Protein AF-A0A9Q1ACT7-F1 (afdb_monomer_lite)

Sequence (434 aa):
MNVCLFYMQNRCVNMIAHLFNAPLGDSETAVGVGTVGSSEAIMLAGLAFKRKWQNKRRAEGKPCDKPNIVTGANVQVCWEKFARYFEVELKEVKLRDGYYVMDPKKAVEMVDENTICVAAILGSTLNGEFEDVKLLNDLLVEKNKSTGWDTPIHVDAASGGFIAPFIYPELEWDFRLPLEDLPEELIFHINYLGADQPTFTLNFSKGSSQVIAQYYQLIRLGYEGYKNIMENCRDNMLVLKQGLEKTGKFNIVSKDNGVPLVAFSLKDNSCHNEFEVSDMLRRFGWIVPAYTMPPDAQHVTVLRVVIREDFSRTLAERLVIDIDKVLHELETLPSRISARIVLANEEKLDAVAEKVKEDQNEIKDIITAWKEVRHGKEEDERCLLENKRMVDRAGVILPFRNFIIYDVELLLLINQIIFVSSLFDVHLLDRVYF

Structure (mmCIF, N/CA/C/O backbone):
data_AF-A0A9Q1ACT7-F1
#
_entry.id   AF-A0A9Q1ACT7-F1
#
loop_
_atom_site.group_PDB
_atom_site.id
_atom_site.type_symbol
_atom_site.label_atom_id
_atom_site.label_alt_id
_atom_site.label_comp_id
_atom_site.label_asym_id
_atom_site.label_entity_id
_atom_site.label_seq_id
_atom_site.pdbx_PDB_ins_code
_atom_site.Cartn_x
_atom_site.Cartn_y
_atom_site.Cartn_z
_atom_site.occupancy
_atom_site.B_iso_or_equiv
_atom_site.auth_seq_id
_atom_site.auth_comp_id
_atom_site.auth_asym_id
_atom_site.auth_atom_id
_atom_site.pdbx_PDB_model_num
ATOM 1 N N . MET A 1 1 ? 17.905 29.149 -7.849 1.00 47.91 1 MET A N 1
ATOM 2 C CA . MET A 1 1 ? 16.928 28.538 -6.916 1.00 47.91 1 MET A CA 1
ATOM 3 C C . MET A 1 1 ? 16.422 27.184 -7.420 1.00 47.91 1 MET A C 1
ATOM 5 O O . MET A 1 1 ? 16.546 26.219 -6.681 1.00 47.91 1 MET A O 1
ATOM 9 N N . ASN A 1 2 ? 15.972 27.069 -8.678 1.00 53.56 2 ASN A N 1
ATOM 10 C CA . ASN A 1 2 ? 15.470 25.802 -9.254 1.00 53.56 2 ASN A CA 1
ATOM 11 C C . ASN A 1 2 ? 16.497 24.654 -9.279 1.00 53.56 2 ASN A C 1
ATOM 13 O O . ASN A 1 2 ? 16.144 23.512 -9.012 1.00 53.56 2 ASN A O 1
ATOM 17 N N . VAL A 1 3 ? 17.777 24.964 -9.503 1.00 60.16 3 VAL A N 1
ATOM 18 C CA . VAL A 1 3 ? 18.863 23.968 -9.527 1.00 60.16 3 VAL A CA 1
ATOM 19 C C . VAL A 1 3 ? 19.035 23.252 -8.172 1.00 60.16 3 VAL A C 1
ATOM 21 O O . VAL A 1 3 ? 19.209 22.040 -8.141 1.00 60.16 3 VAL A O 1
ATOM 24 N N . CYS A 1 4 ? 18.903 23.952 -7.036 1.00 68.00 4 CYS A N 1
ATOM 25 C CA . CYS A 1 4 ? 19.041 23.333 -5.707 1.00 68.00 4 CYS A CA 1
ATOM 26 C C . CYS A 1 4 ? 17.896 22.365 -5.366 1.00 68.00 4 CYS A C 1
ATOM 28 O O . CYS A 1 4 ? 18.117 21.387 -4.658 1.00 68.00 4 CYS A O 1
ATOM 30 N N . LEU A 1 5 ? 16.680 22.633 -5.856 1.00 78.38 5 LEU A N 1
ATOM 31 C CA . LEU A 1 5 ? 15.506 21.788 -5.603 1.00 78.38 5 LEU A CA 1
ATOM 32 C C . LEU A 1 5 ? 15.630 20.436 -6.306 1.00 78.38 5 LEU A C 1
ATOM 34 O O . LEU A 1 5 ? 15.362 19.403 -5.697 1.00 78.38 5 LEU A O 1
ATOM 38 N N . PHE A 1 6 ? 16.106 20.448 -7.551 1.00 78.19 6 PHE A N 1
ATOM 39 C CA . PHE A 1 6 ? 16.373 19.235 -8.319 1.00 78.19 6 PHE A CA 1
ATOM 40 C C . PHE A 1 6 ? 17.408 18.338 -7.625 1.00 78.19 6 PHE A C 1
ATOM 42 O O . PHE A 1 6 ? 17.168 17.149 -7.431 1.00 78.19 6 PHE A O 1
ATOM 49 N N . TYR A 1 7 ? 18.512 18.915 -7.137 1.00 85.00 7 TYR A N 1
ATOM 50 C CA . TYR A 1 7 ? 19.512 18.149 -6.389 1.00 85.00 7 TYR A CA 1
ATOM 51 C C . TYR A 1 7 ? 18.963 17.529 -5.098 1.00 85.00 7 TYR A C 1
ATOM 53 O O . TYR A 1 7 ? 19.356 16.417 -4.754 1.00 85.00 7 TYR A O 1
ATOM 61 N N . MET A 1 8 ? 18.058 18.207 -4.381 1.00 89.75 8 MET A N 1
ATOM 62 C CA . MET A 1 8 ? 17.416 17.615 -3.200 1.00 89.75 8 MET A CA 1
ATOM 63 C C . MET A 1 8 ? 16.522 16.435 -3.573 1.00 89.75 8 MET A C 1
ATOM 65 O O . MET A 1 8 ? 16.572 15.417 -2.889 1.00 89.75 8 MET A O 1
ATOM 69 N N . GLN A 1 9 ? 15.766 16.532 -4.672 1.00 90.19 9 GLN A N 1
ATOM 70 C CA . GLN A 1 9 ? 14.989 15.400 -5.173 1.00 90.19 9 GLN A CA 1
ATOM 71 C C . GLN A 1 9 ? 15.898 14.208 -5.485 1.00 90.19 9 GLN A C 1
ATOM 73 O O . GLN A 1 9 ? 15.649 13.124 -4.972 1.00 90.19 9 GLN A O 1
ATOM 78 N N . ASN A 1 10 ? 16.977 14.406 -6.246 1.00 88.88 10 ASN A N 1
ATOM 79 C CA . ASN A 1 10 ? 17.883 13.313 -6.619 1.00 88.88 10 ASN A CA 1
ATOM 80 C C . ASN A 1 10 ? 18.548 12.674 -5.395 1.00 88.88 10 ASN A C 1
ATOM 82 O O . ASN A 1 10 ? 18.706 11.461 -5.336 1.00 88.88 10 ASN A O 1
ATOM 86 N N . ARG A 1 11 ? 18.878 13.468 -4.368 1.00 92.50 11 ARG A N 1
ATOM 87 C CA . ARG A 1 11 ? 19.375 12.921 -3.098 1.00 92.50 11 ARG A CA 1
ATOM 88 C C . ARG A 1 11 ? 18.318 12.101 -2.367 1.00 92.50 11 ARG A C 1
ATOM 90 O O . ARG A 1 11 ? 18.666 11.065 -1.817 1.00 92.50 11 ARG A O 1
ATOM 97 N N . CYS A 1 12 ? 17.054 12.533 -2.354 1.00 94.62 12 CYS A N 1
ATOM 98 C CA . CYS A 1 12 ? 15.963 11.702 -1.836 1.00 94.62 12 CYS A CA 1
ATOM 99 C C . CYS A 1 12 ? 15.860 10.388 -2.611 1.00 94.62 12 CYS A C 1
ATOM 101 O O . CYS A 1 12 ? 15.741 9.342 -1.981 1.00 94.62 12 CYS A O 1
ATOM 103 N N . VAL A 1 13 ? 15.953 10.436 -3.945 1.00 91.56 13 VAL A N 1
ATOM 104 C CA . VAL A 1 13 ? 15.909 9.236 -4.787 1.00 91.56 13 VAL A CA 1
ATOM 105 C C . VAL A 1 13 ? 17.039 8.278 -4.428 1.00 91.56 13 VAL A C 1
ATOM 107 O O . VAL A 1 13 ? 16.759 7.129 -4.108 1.00 91.56 13 VAL A O 1
ATOM 110 N N . ASN A 1 14 ? 18.280 8.760 -4.356 1.00 90.44 14 ASN A N 1
ATOM 111 C CA . ASN A 1 14 ? 19.423 7.934 -3.963 1.00 90.44 14 ASN A CA 1
ATOM 112 C C . ASN A 1 14 ? 19.277 7.368 -2.541 1.00 90.44 14 ASN A C 1
ATOM 114 O O . ASN A 1 14 ? 19.531 6.190 -2.319 1.00 90.44 14 ASN A O 1
ATOM 118 N N . MET A 1 15 ? 18.847 8.176 -1.564 1.00 95.69 15 MET A N 1
ATOM 119 C CA . MET A 1 15 ? 18.670 7.698 -0.187 1.00 95.69 15 MET A CA 1
ATOM 120 C C . MET A 1 15 ? 17.619 6.586 -0.093 1.00 95.69 15 MET A C 1
ATOM 122 O O . MET A 1 15 ? 17.838 5.613 0.620 1.00 95.69 15 MET A O 1
ATOM 126 N N . ILE A 1 16 ? 16.500 6.711 -0.812 1.00 95.62 16 ILE A N 1
ATOM 127 C CA . ILE A 1 16 ? 15.458 5.676 -0.832 1.00 95.62 16 ILE A CA 1
ATOM 128 C C . ILE A 1 16 ? 15.912 4.451 -1.632 1.00 95.62 16 ILE A C 1
ATOM 130 O O . ILE A 1 16 ? 15.634 3.330 -1.225 1.00 95.62 16 ILE A O 1
ATOM 134 N N . ALA A 1 17 ? 16.674 4.643 -2.707 1.00 91.00 17 ALA A N 1
ATOM 135 C CA . ALA A 1 17 ? 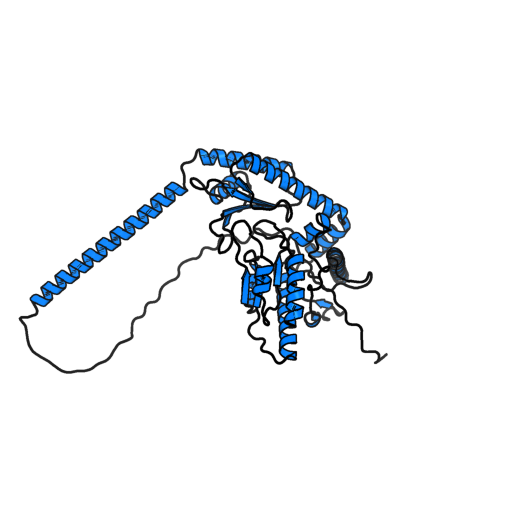17.266 3.552 -3.472 1.00 91.00 17 ALA A CA 1
ATOM 136 C C . ALA A 1 17 ? 18.165 2.666 -2.612 1.00 91.00 17 ALA A C 1
ATOM 138 O O . ALA A 1 17 ? 17.976 1.453 -2.566 1.00 91.00 17 ALA A O 1
ATOM 139 N N . HIS A 1 18 ? 19.087 3.279 -1.867 1.00 93.50 18 HIS A N 1
ATOM 140 C CA . HIS A 1 18 ? 19.922 2.550 -0.918 1.00 93.50 18 HIS A CA 1
ATOM 141 C C . HIS A 1 18 ? 19.101 1.937 0.220 1.00 93.50 18 HIS A C 1
ATOM 143 O O . HIS A 1 18 ? 19.392 0.819 0.632 1.00 93.50 18 HIS A O 1
ATOM 149 N N . LEU A 1 19 ? 18.057 2.622 0.707 1.00 96.06 19 LEU A N 1
ATOM 150 C CA . LEU A 1 19 ? 17.160 2.073 1.730 1.00 96.06 19 LEU A CA 1
ATOM 151 C C . LEU A 1 19 ? 16.453 0.792 1.257 1.00 96.06 19 LEU A C 1
ATOM 153 O O . LEU A 1 19 ? 16.185 -0.083 2.075 1.00 96.06 19 LEU A O 1
ATOM 157 N N . PHE A 1 20 ? 16.162 0.688 -0.041 1.00 95.69 20 PHE A N 1
ATOM 158 C CA . PHE A 1 20 ? 15.534 -0.480 -0.670 1.00 95.69 20 PHE A CA 1
ATOM 159 C C . PHE A 1 20 ? 16.558 -1.437 -1.285 1.00 95.69 20 PHE A C 1
ATOM 161 O O . PHE A 1 20 ? 16.192 -2.310 -2.060 1.00 95.69 20 PHE A O 1
ATOM 168 N N . ASN A 1 21 ? 17.840 -1.301 -0.933 1.00 94.19 21 ASN A N 1
ATOM 169 C CA . ASN A 1 21 ? 18.908 -2.191 -1.383 1.00 94.19 21 ASN A CA 1
ATOM 170 C C . ASN A 1 21 ? 19.067 -2.262 -2.910 1.00 94.19 21 ASN A C 1
ATOM 172 O O . ASN A 1 21 ? 19.473 -3.297 -3.438 1.00 94.19 21 ASN A O 1
ATOM 176 N N . ALA A 1 22 ? 18.768 -1.171 -3.626 1.00 88.50 22 ALA A N 1
ATOM 177 C CA . ALA A 1 22 ? 19.033 -1.098 -5.057 1.00 88.50 22 ALA A CA 1
ATOM 178 C C . ALA A 1 22 ? 20.524 -1.402 -5.319 1.00 88.50 22 ALA A C 1
ATOM 180 O O . ALA A 1 22 ? 21.370 -0.790 -4.656 1.00 88.50 22 ALA A O 1
ATOM 181 N N . PRO A 1 23 ? 20.874 -2.324 -6.240 1.00 85.81 23 PRO A N 1
ATOM 182 C CA . PRO A 1 23 ? 22.255 -2.643 -6.592 1.00 85.81 23 PRO A CA 1
ATOM 183 C C . PRO A 1 23 ? 22.913 -1.473 -7.334 1.00 85.81 23 PRO A C 1
ATOM 185 O O . PRO A 1 23 ? 23.029 -1.461 -8.556 1.00 85.81 23 PRO A O 1
ATOM 188 N N . LEU A 1 24 ? 23.325 -0.480 -6.552 1.00 82.94 24 LEU A N 1
ATOM 189 C CA . LEU A 1 24 ? 23.993 0.744 -6.969 1.00 82.94 24 LEU A CA 1
ATOM 190 C C . LEU A 1 24 ? 25.340 0.845 -6.253 1.00 82.94 24 LEU A C 1
ATOM 192 O O . LEU A 1 24 ? 25.434 0.597 -5.048 1.00 82.94 24 LEU A O 1
ATOM 196 N N . GLY A 1 25 ? 26.376 1.247 -6.984 1.00 78.44 25 GLY A N 1
ATOM 197 C CA . GLY A 1 25 ? 27.655 1.636 -6.392 1.00 78.44 25 GLY A CA 1
ATOM 198 C C . GLY A 1 25 ? 27.563 2.948 -5.598 1.00 78.44 25 GLY A C 1
ATOM 199 O O . GLY A 1 25 ? 26.671 3.763 -5.821 1.00 78.44 25 GLY A O 1
ATOM 200 N N . ASP A 1 26 ? 28.535 3.206 -4.716 1.00 76.00 26 ASP A N 1
ATOM 201 C CA . ASP A 1 26 ? 28.544 4.376 -3.810 1.00 76.00 26 ASP A CA 1
ATOM 202 C C . ASP A 1 26 ? 28.450 5.745 -4.518 1.00 76.00 26 ASP A C 1
ATOM 204 O O . ASP A 1 26 ? 28.032 6.738 -3.918 1.00 76.00 26 ASP A O 1
ATOM 208 N N . SER A 1 27 ? 28.870 5.828 -5.783 1.00 75.69 27 SER A N 1
ATOM 209 C CA . SER A 1 27 ? 28.822 7.054 -6.594 1.00 75.69 27 SER A CA 1
ATOM 210 C C . SER A 1 27 ? 27.799 7.010 -7.730 1.00 75.69 27 SER A C 1
ATOM 212 O O . SER A 1 27 ? 27.741 7.949 -8.526 1.00 75.69 27 SER A O 1
ATOM 214 N N . GLU A 1 28 ? 27.022 5.934 -7.844 1.00 75.81 28 GLU A N 1
ATOM 215 C CA . GLU A 1 28 ? 26.016 5.793 -8.894 1.00 75.81 28 GLU A CA 1
ATOM 216 C C . GLU A 1 28 ? 24.742 6.566 -8.542 1.00 75.81 28 GLU A C 1
ATOM 218 O O . GLU A 1 28 ? 24.343 6.696 -7.385 1.00 75.81 28 GLU A O 1
ATOM 223 N N . THR A 1 29 ? 24.113 7.147 -9.564 1.00 79.94 29 THR A N 1
ATOM 224 C CA . THR A 1 29 ? 22.841 7.852 -9.389 1.00 79.94 29 THR A CA 1
ATOM 225 C C . THR A 1 29 ? 21.707 6.864 -9.593 1.00 79.94 29 THR A C 1
ATOM 227 O O . THR A 1 29 ? 21.627 6.225 -10.637 1.00 79.94 29 THR A O 1
ATOM 230 N N . ALA A 1 30 ? 20.826 6.764 -8.604 1.00 83.88 30 ALA A N 1
ATOM 231 C CA . ALA A 1 30 ? 19.643 5.933 -8.691 1.00 83.88 30 ALA A CA 1
ATOM 232 C C . ALA A 1 30 ? 18.677 6.467 -9.754 1.00 83.88 30 ALA A C 1
ATOM 234 O O . ALA A 1 30 ? 18.464 7.679 -9.871 1.00 83.88 30 ALA A O 1
ATOM 235 N N . VAL A 1 31 ? 18.036 5.558 -10.485 1.00 82.12 31 VAL A N 1
ATOM 236 C CA . VAL A 1 31 ? 16.981 5.924 -11.428 1.00 82.12 31 VAL A CA 1
ATOM 237 C C . VAL A 1 31 ? 15.664 5.986 -10.679 1.00 82.12 31 VAL A C 1
ATOM 239 O O . VAL A 1 31 ? 15.183 4.969 -10.195 1.00 82.12 31 VAL A O 1
ATOM 242 N N . GLY A 1 32 ? 15.067 7.171 -10.596 1.00 82.56 32 GLY A N 1
ATOM 243 C CA . GLY A 1 32 ? 13.793 7.347 -9.917 1.00 82.56 32 GLY A CA 1
ATOM 244 C C . GLY A 1 32 ? 13.277 8.775 -9.922 1.00 82.56 32 GLY A C 1
ATOM 245 O O . GLY A 1 32 ? 13.979 9.716 -10.290 1.00 82.56 32 GLY A O 1
ATOM 246 N N . VAL A 1 33 ? 12.021 8.953 -9.512 1.00 86.81 33 VAL A N 1
ATOM 247 C CA . VAL A 1 33 ? 11.341 10.252 -9.592 1.00 86.81 33 VAL A CA 1
ATOM 248 C C . VAL A 1 33 ? 10.410 10.501 -8.408 1.00 86.81 33 VAL A C 1
ATOM 250 O O . VAL A 1 33 ? 9.715 9.606 -7.930 1.00 86.81 33 VAL A O 1
ATOM 253 N N . GLY A 1 34 ? 10.375 11.753 -7.942 1.00 89.94 34 GLY A N 1
ATOM 254 C CA . GLY A 1 34 ? 9.398 12.209 -6.958 1.00 89.94 34 GLY A CA 1
ATOM 255 C C . GLY A 1 34 ? 8.035 12.463 -7.607 1.00 89.94 34 GLY A C 1
ATOM 256 O O . GLY A 1 34 ? 7.894 13.335 -8.470 1.00 89.94 34 GLY A O 1
ATOM 257 N N . THR A 1 35 ? 7.005 11.749 -7.167 1.00 91.44 35 THR A N 1
ATOM 258 C CA . THR A 1 35 ? 5.622 11.865 -7.668 1.00 91.44 35 THR A CA 1
ATOM 259 C C . THR A 1 35 ? 4.740 12.637 -6.689 1.00 91.44 35 THR A C 1
ATOM 261 O O . THR A 1 35 ? 5.197 13.000 -5.616 1.00 91.44 35 THR A O 1
ATOM 264 N N . VAL A 1 36 ? 3.500 12.985 -7.045 1.00 93.94 36 VAL A N 1
ATOM 265 C CA . VAL A 1 36 ? 2.558 13.595 -6.079 1.00 93.94 36 VAL A CA 1
ATOM 266 C C . VAL A 1 36 ? 2.194 12.606 -4.964 1.00 93.94 36 VAL A C 1
ATOM 268 O O . VAL A 1 36 ? 2.059 13.008 -3.808 1.00 93.94 36 VAL A O 1
ATOM 271 N N . GLY A 1 37 ? 2.099 11.323 -5.303 1.00 91.94 37 GLY A N 1
ATOM 272 C CA . GLY A 1 37 ? 1.841 10.206 -4.401 1.00 91.94 37 GLY A CA 1
ATOM 273 C C . GLY A 1 37 ? 1.841 8.887 -5.174 1.00 91.94 37 GLY A C 1
ATOM 274 O O . GLY A 1 37 ? 1.968 8.883 -6.403 1.00 91.94 37 GLY A O 1
ATOM 275 N N . SER A 1 38 ? 1.644 7.771 -4.468 1.00 92.75 38 SER A N 1
ATOM 276 C CA . SER A 1 38 ? 1.785 6.420 -5.034 1.00 92.75 38 SER A CA 1
ATOM 277 C C . SER A 1 38 ? 0.916 6.158 -6.261 1.00 92.75 38 SER A C 1
ATOM 279 O O . SER A 1 38 ? 1.325 5.406 -7.129 1.00 92.75 38 SER A O 1
ATOM 281 N N . SER A 1 39 ? -0.249 6.802 -6.401 1.00 94.19 39 SER A N 1
ATOM 282 C CA . SER A 1 39 ? -1.083 6.632 -7.600 1.00 94.19 39 SER A CA 1
ATOM 283 C C . SER A 1 39 ? -0.377 7.064 -8.889 1.00 94.19 39 SER A C 1
ATOM 285 O O . SER A 1 39 ? -0.486 6.367 -9.890 1.00 94.19 39 SER A O 1
ATOM 287 N N . GLU A 1 40 ? 0.356 8.184 -8.877 1.00 94.44 40 GLU A N 1
ATOM 288 C CA . GLU A 1 40 ? 1.155 8.596 -10.041 1.00 94.44 40 GLU A CA 1
ATOM 289 C C . GLU A 1 40 ? 2.352 7.654 -10.223 1.00 94.44 40 GLU A C 1
ATOM 291 O O . GLU A 1 40 ? 2.606 7.227 -11.344 1.00 94.44 40 GLU A O 1
ATOM 296 N N . ALA A 1 41 ? 3.034 7.266 -9.138 1.00 90.44 41 ALA A N 1
ATOM 297 C CA . ALA A 1 41 ? 4.158 6.325 -9.202 1.00 90.44 41 ALA A CA 1
ATOM 298 C C . ALA A 1 41 ? 3.762 4.970 -9.811 1.00 90.44 41 ALA A C 1
ATOM 300 O O . ALA A 1 41 ? 4.465 4.457 -10.674 1.00 90.44 41 ALA A O 1
ATOM 301 N N . ILE A 1 42 ? 2.604 4.432 -9.426 1.00 93.69 42 ILE A N 1
ATOM 302 C CA . ILE A 1 42 ? 2.056 3.169 -9.934 1.00 93.69 42 ILE A CA 1
ATOM 303 C C . ILE A 1 42 ? 1.691 3.282 -11.410 1.00 93.69 42 ILE A C 1
ATOM 305 O O . ILE A 1 42 ? 2.009 2.389 -12.187 1.00 93.69 42 ILE A O 1
ATOM 309 N N . MET A 1 43 ? 1.068 4.386 -11.832 1.00 95.19 43 MET A N 1
ATOM 310 C CA . MET A 1 43 ? 0.761 4.586 -13.252 1.00 95.19 43 MET A CA 1
ATOM 311 C C . MET A 1 43 ? 2.034 4.669 -14.100 1.00 95.19 43 MET A C 1
ATOM 313 O O . MET A 1 43 ? 2.079 4.098 -15.186 1.00 95.19 43 MET A O 1
ATOM 317 N N . LEU A 1 44 ? 3.067 5.347 -13.598 1.00 90.38 44 LEU A N 1
ATOM 318 C CA . LEU A 1 44 ? 4.376 5.431 -14.242 1.00 90.38 44 LEU A CA 1
ATOM 319 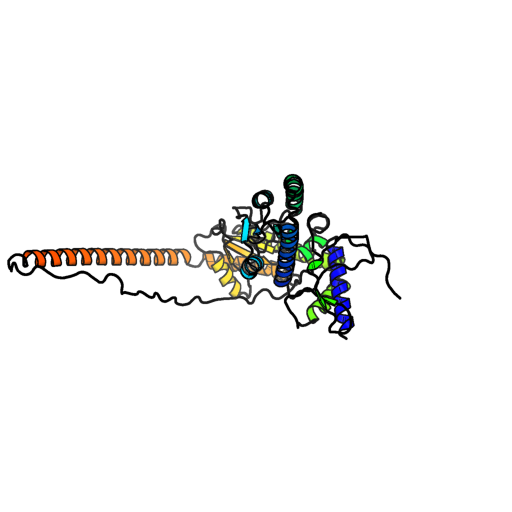C C . LEU A 1 44 ? 5.053 4.054 -14.319 1.00 90.38 44 LEU A C 1
ATOM 321 O O . LEU A 1 44 ? 5.478 3.648 -15.398 1.00 90.38 44 LEU A O 1
ATOM 325 N N . ALA A 1 45 ? 5.077 3.298 -13.219 1.00 90.00 45 ALA A N 1
ATOM 326 C CA . ALA A 1 45 ? 5.614 1.939 -13.192 1.00 90.00 45 ALA A CA 1
ATOM 327 C C . ALA A 1 45 ? 4.845 0.997 -14.137 1.00 90.00 45 ALA A C 1
ATOM 329 O O . ALA A 1 45 ? 5.441 0.291 -14.945 1.00 90.00 45 ALA A O 1
ATOM 330 N N . GLY A 1 46 ? 3.513 1.029 -14.120 1.00 93.00 46 GLY A N 1
ATOM 331 C CA . GLY A 1 46 ? 2.681 0.229 -15.017 1.00 93.00 46 GLY A CA 1
ATOM 332 C C . GLY A 1 46 ? 2.882 0.588 -16.494 1.00 93.00 46 GLY A C 1
ATOM 333 O O . GLY A 1 46 ? 2.968 -0.301 -17.343 1.00 93.00 46 GLY A O 1
ATOM 334 N N . LEU A 1 47 ? 3.013 1.881 -16.822 1.00 93.31 47 LEU A N 1
ATOM 335 C CA . LEU A 1 47 ? 3.375 2.335 -18.170 1.00 93.31 47 LEU A CA 1
ATOM 336 C C . LEU A 1 47 ? 4.747 1.810 -18.585 1.00 93.31 47 LEU A C 1
ATOM 338 O O . LEU A 1 47 ? 4.925 1.418 -19.743 1.00 93.31 47 LEU A O 1
ATOM 342 N N . ALA A 1 48 ? 5.681 1.773 -17.638 1.00 88.38 48 ALA A N 1
ATOM 343 C CA . ALA A 1 48 ? 7.008 1.256 -17.861 1.00 88.38 48 ALA A CA 1
ATOM 344 C C . ALA A 1 48 ? 7.003 -0.237 -18.206 1.00 88.38 48 ALA A C 1
ATOM 346 O O . ALA A 1 48 ? 7.466 -0.626 -19.282 1.00 88.38 48 ALA A O 1
ATOM 347 N N . PHE A 1 49 ? 6.352 -1.056 -17.380 1.00 92.25 49 PHE A N 1
ATOM 348 C CA . PHE A 1 49 ? 6.165 -2.480 -17.660 1.00 92.25 49 PHE A CA 1
ATOM 349 C C . PHE A 1 49 ? 5.434 -2.724 -18.978 1.00 92.25 49 PHE A C 1
ATOM 351 O O . PHE A 1 49 ? 5.886 -3.524 -19.799 1.00 92.25 49 PHE A O 1
ATOM 358 N N . LYS A 1 50 ? 4.345 -1.988 -19.240 1.00 95.06 50 LYS A N 1
ATOM 359 C CA . LYS A 1 50 ? 3.591 -2.109 -20.494 1.00 95.06 50 LYS A CA 1
ATOM 360 C C . LYS A 1 50 ? 4.484 -1.831 -21.702 1.00 95.06 50 LYS A C 1
ATOM 362 O O . LYS A 1 50 ? 4.420 -2.568 -22.685 1.00 95.06 50 LYS A O 1
ATOM 367 N N . ARG A 1 51 ? 5.312 -0.783 -21.660 1.00 92.56 51 ARG A N 1
ATOM 368 C CA . ARG A 1 51 ? 6.186 -0.414 -22.782 1.00 92.56 51 ARG A CA 1
ATOM 369 C C . ARG A 1 51 ? 7.309 -1.427 -22.994 1.00 92.56 51 ARG A C 1
ATOM 371 O O . ARG A 1 51 ? 7.481 -1.846 -24.138 1.00 92.56 51 ARG A O 1
ATOM 378 N N . LYS A 1 52 ? 7.996 -1.870 -21.936 1.00 89.12 52 LYS A N 1
ATOM 379 C CA . LYS A 1 52 ? 9.034 -2.914 -22.032 1.00 89.12 52 LYS A CA 1
ATOM 380 C C . LYS A 1 52 ? 8.467 -4.214 -22.583 1.00 89.12 52 LYS A C 1
ATOM 382 O O . LYS A 1 52 ? 9.015 -4.772 -23.533 1.00 89.12 52 LYS A O 1
ATOM 387 N N . TRP A 1 53 ? 7.312 -4.644 -22.072 1.00 94.50 53 TRP A N 1
ATOM 388 C CA . TRP A 1 53 ? 6.603 -5.807 -22.600 1.00 94.50 53 TRP A CA 1
ATOM 389 C C . TRP A 1 53 ? 6.267 -5.632 -24.089 1.00 94.50 53 TRP A C 1
ATOM 391 O O . TRP A 1 53 ? 6.580 -6.504 -24.896 1.00 94.50 53 TRP A O 1
ATOM 401 N N . GLN A 1 54 ? 5.712 -4.485 -24.500 1.00 94.94 54 GLN A N 1
ATOM 402 C CA . GLN A 1 54 ? 5.421 -4.216 -25.914 1.00 94.94 54 GLN A CA 1
ATOM 403 C C . GLN A 1 54 ? 6.678 -4.258 -26.794 1.00 94.94 54 GLN A C 1
ATOM 405 O O . GLN A 1 54 ? 6.626 -4.801 -27.897 1.00 94.94 54 GLN A O 1
ATOM 410 N N . ASN A 1 55 ? 7.790 -3.681 -26.335 1.00 92.44 55 ASN A N 1
ATOM 411 C CA . ASN A 1 55 ? 9.057 -3.665 -27.065 1.00 92.44 55 ASN A CA 1
ATOM 412 C C . ASN A 1 55 ? 9.599 -5.088 -27.251 1.00 92.44 55 ASN A C 1
ATOM 414 O O . ASN A 1 55 ? 9.883 -5.481 -28.384 1.00 92.44 55 ASN A O 1
ATOM 418 N N . LYS A 1 56 ? 9.622 -5.891 -26.178 1.00 92.38 56 LYS A N 1
ATOM 419 C CA . LYS A 1 56 ? 9.998 -7.311 -26.223 1.00 92.38 56 LYS A CA 1
ATOM 420 C C . LYS A 1 56 ? 9.121 -8.097 -27.200 1.00 92.38 56 LYS A C 1
ATOM 422 O O . LYS A 1 56 ? 9.627 -8.760 -28.101 1.00 92.38 56 LYS A O 1
ATOM 427 N N . ARG A 1 57 ? 7.794 -7.965 -27.095 1.00 95.94 57 ARG A N 1
ATOM 428 C CA . ARG A 1 57 ? 6.839 -8.664 -27.973 1.00 95.94 57 ARG A CA 1
ATOM 429 C C . ARG A 1 57 ? 7.024 -8.293 -29.443 1.00 95.94 57 ARG A C 1
ATOM 431 O O . ARG A 1 57 ? 7.019 -9.182 -30.289 1.00 95.94 57 ARG A O 1
ATOM 438 N N . ARG A 1 58 ? 7.234 -7.007 -29.752 1.00 96.06 58 ARG A N 1
ATOM 439 C CA . ARG A 1 58 ? 7.502 -6.538 -31.124 1.00 96.06 58 ARG A CA 1
ATOM 440 C C . ARG A 1 58 ? 8.820 -7.079 -31.669 1.00 96.06 58 ARG A C 1
ATOM 442 O O . ARG A 1 58 ? 8.843 -7.508 -32.818 1.00 96.06 58 ARG A O 1
ATOM 449 N N . ALA A 1 59 ? 9.882 -7.093 -30.861 1.00 95.38 59 ALA A N 1
ATOM 450 C CA . ALA A 1 59 ? 11.172 -7.664 -31.251 1.00 95.38 59 ALA A CA 1
ATOM 451 C C . ALA A 1 59 ? 11.066 -9.168 -31.569 1.00 95.38 59 ALA A C 1
ATOM 453 O O . ALA A 1 59 ? 11.719 -9.660 -32.483 1.00 95.38 59 ALA A O 1
ATOM 454 N N . GLU A 1 60 ? 10.181 -9.881 -30.870 1.00 96.00 60 GLU A N 1
ATOM 455 C CA . GLU A 1 60 ? 9.870 -11.295 -31.110 1.00 96.00 60 GLU A CA 1
ATOM 456 C C . GLU A 1 60 ? 8.835 -11.528 -32.233 1.00 96.00 60 GLU A C 1
ATOM 458 O O . GLU A 1 60 ? 8.473 -12.673 -32.505 1.00 96.00 60 GLU A O 1
ATOM 463 N N . GLY A 1 61 ? 8.312 -10.471 -32.869 1.00 97.69 61 GLY A N 1
ATOM 464 C CA . GLY A 1 61 ? 7.267 -10.573 -33.895 1.00 97.69 61 GLY A CA 1
ATOM 465 C C . GLY A 1 61 ? 5.903 -11.048 -33.372 1.00 97.69 61 GLY A C 1
ATOM 466 O O . GLY A 1 61 ? 5.086 -11.547 -34.147 1.00 97.69 61 GLY A O 1
ATOM 467 N N . LYS A 1 62 ? 5.645 -10.921 -32.065 1.00 97.31 62 LYS A N 1
ATOM 468 C CA . LYS A 1 62 ? 4.415 -11.375 -31.401 1.00 97.31 62 LYS A CA 1
ATOM 469 C C . LYS A 1 62 ? 3.388 -10.242 -31.232 1.00 97.31 62 LYS A C 1
ATOM 471 O O . LYS A 1 62 ? 3.769 -9.072 -31.143 1.00 97.31 62 LYS A O 1
ATOM 476 N N . PRO A 1 63 ? 2.084 -10.565 -31.110 1.00 97.75 63 PRO A N 1
ATOM 477 C CA . PRO A 1 63 ? 1.048 -9.576 -30.811 1.00 97.75 63 PRO A CA 1
ATOM 478 C C . PRO A 1 63 ? 1.276 -8.876 -29.466 1.00 97.75 63 PRO A C 1
ATOM 480 O O . PRO A 1 63 ? 1.772 -9.491 -28.513 1.00 97.75 63 PRO A O 1
ATOM 483 N N . CYS A 1 64 ? 0.889 -7.599 -29.397 1.00 96.94 64 CYS A N 1
ATOM 484 C CA . CYS A 1 64 ? 1.041 -6.738 -28.220 1.00 96.94 64 CYS A CA 1
ATOM 485 C C . CYS A 1 64 ? -0.248 -5.962 -27.856 1.00 96.94 64 CYS A C 1
ATOM 487 O O . CYS A 1 64 ? -0.181 -4.874 -27.282 1.00 96.94 64 CYS A O 1
ATOM 489 N N . ASP A 1 65 ? -1.413 -6.484 -28.247 1.00 97.38 65 ASP A N 1
ATOM 490 C CA . ASP A 1 65 ? -2.733 -5.843 -28.151 1.00 97.38 65 ASP A CA 1
ATOM 491 C C . ASP A 1 65 ? -3.508 -6.168 -26.862 1.00 97.38 65 ASP A C 1
ATOM 493 O O . ASP A 1 65 ? -4.442 -5.446 -26.530 1.00 97.38 65 ASP A O 1
ATOM 497 N N . LYS A 1 66 ? -3.120 -7.214 -26.118 1.00 98.38 66 LYS A N 1
ATOM 498 C CA . LYS A 1 66 ? -3.856 -7.699 -24.930 1.00 98.38 66 LYS A CA 1
ATOM 499 C C . LYS A 1 66 ? -2.991 -7.812 -23.668 1.00 98.38 66 LYS A C 1
ATOM 501 O O . LYS A 1 66 ? -2.852 -8.910 -23.137 1.00 98.38 66 LYS A O 1
ATOM 506 N N . PRO A 1 67 ? -2.363 -6.723 -23.198 1.00 98.62 67 PRO A N 1
ATOM 507 C CA . PRO A 1 67 ? -1.587 -6.760 -21.963 1.00 98.62 67 PRO A CA 1
ATOM 508 C C . PRO A 1 67 ? -2.488 -7.030 -20.751 1.00 98.62 67 PRO A C 1
ATOM 510 O O . PRO A 1 67 ? -3.590 -6.485 -20.664 1.00 98.62 67 PRO A O 1
ATOM 513 N N . ASN A 1 68 ? -1.986 -7.798 -19.785 1.00 98.88 68 ASN A N 1
ATOM 514 C CA . ASN A 1 68 ? -2.614 -7.959 -18.472 1.00 98.88 68 ASN A CA 1
ATOM 515 C C . ASN A 1 68 ? -1.622 -7.715 -17.329 1.00 98.88 68 ASN A C 1
ATOM 517 O O . ASN A 1 68 ? -0.411 -7.766 -17.529 1.00 98.88 68 ASN A O 1
ATOM 521 N N . ILE A 1 69 ? -2.141 -7.458 -16.133 1.00 98.56 69 ILE A N 1
ATOM 522 C CA . ILE A 1 69 ? -1.383 -7.392 -14.882 1.00 98.56 69 ILE A CA 1
ATOM 523 C C . ILE A 1 69 ? -2.032 -8.321 -13.854 1.00 98.56 69 ILE A C 1
ATOM 525 O O . ILE A 1 69 ? -3.257 -8.439 -13.825 1.00 98.56 69 ILE A O 1
ATOM 529 N N . VAL A 1 70 ? -1.220 -8.986 -13.031 1.00 98.75 70 VAL A N 1
ATOM 530 C CA . VAL A 1 70 ? -1.705 -9.877 -11.965 1.00 98.75 70 VAL A CA 1
ATOM 531 C C . VAL A 1 70 ? -1.506 -9.212 -10.605 1.00 98.75 70 VAL A C 1
ATOM 533 O O . VAL A 1 70 ? -0.398 -8.774 -10.299 1.00 98.75 70 VAL A O 1
ATOM 536 N N . THR A 1 71 ? -2.560 -9.150 -9.791 1.00 98.19 71 THR A N 1
ATOM 537 C CA . THR A 1 71 ? -2.543 -8.583 -8.428 1.00 98.19 71 THR A CA 1
ATOM 538 C C . THR A 1 71 ? -3.421 -9.412 -7.488 1.00 98.19 71 THR A C 1
ATOM 540 O O . THR A 1 71 ? -4.172 -10.280 -7.933 1.00 98.19 71 THR A O 1
ATOM 543 N N . GLY A 1 72 ? -3.393 -9.139 -6.183 1.00 96.94 72 GLY A N 1
ATOM 544 C CA . GLY A 1 72 ? -4.452 -9.588 -5.274 1.00 96.94 72 GLY A CA 1
ATOM 545 C C . GLY A 1 72 ? -5.736 -8.768 -5.439 1.00 96.94 72 GLY A C 1
ATOM 546 O O . GLY A 1 72 ? -5.685 -7.620 -5.874 1.00 96.94 72 GLY A O 1
ATOM 547 N N . ALA A 1 73 ? -6.893 -9.315 -5.059 1.00 95.56 73 ALA A N 1
ATOM 548 C CA . ALA A 1 73 ? -8.157 -8.563 -5.006 1.00 95.56 73 ALA A CA 1
ATOM 549 C C . ALA A 1 73 ? -8.184 -7.507 -3.874 1.00 95.56 73 ALA A C 1
ATOM 551 O O . ALA A 1 73 ? -9.098 -6.693 -3.784 1.00 95.56 73 ALA A O 1
ATOM 552 N N . ASN A 1 74 ? -7.166 -7.496 -3.006 1.00 94.81 74 ASN A N 1
ATOM 553 C CA . ASN A 1 74 ? -6.888 -6.460 -2.006 1.00 94.81 74 ASN A CA 1
ATOM 554 C C . ASN A 1 74 ? -6.170 -5.222 -2.575 1.00 94.81 74 ASN A C 1
ATOM 556 O O . ASN A 1 74 ? -5.679 -4.386 -1.807 1.00 94.81 74 ASN A O 1
ATOM 560 N N . VAL A 1 75 ? -6.085 -5.116 -3.901 1.00 94.31 75 VAL A N 1
ATOM 561 C CA . VAL A 1 75 ? -5.410 -4.024 -4.590 1.00 94.31 75 VAL A CA 1
ATOM 562 C C . VAL A 1 75 ? -6.051 -2.665 -4.307 1.00 94.31 75 VAL A C 1
ATOM 564 O O . VAL A 1 75 ? -7.256 -2.531 -4.099 1.00 94.31 75 VAL A O 1
ATOM 567 N N . GLN A 1 76 ? -5.226 -1.619 -4.274 1.00 93.31 76 GLN A N 1
ATOM 568 C CA . GLN A 1 76 ? -5.711 -0.248 -4.160 1.00 93.31 76 GLN A CA 1
ATOM 569 C C . GLN A 1 76 ? -6.286 0.223 -5.508 1.00 93.31 76 GLN A C 1
ATOM 571 O O . GLN A 1 76 ? -5.759 -0.098 -6.572 1.00 93.31 76 GLN A O 1
ATOM 576 N N . VAL A 1 77 ? -7.341 1.043 -5.463 1.00 94.38 77 VAL A N 1
ATOM 577 C CA . VAL A 1 77 ? -8.082 1.549 -6.640 1.00 94.38 77 VAL A CA 1
ATOM 578 C C . VAL A 1 77 ? -7.216 2.208 -7.734 1.00 94.38 77 VAL A C 1
ATOM 580 O O . VAL A 1 77 ? -7.650 2.374 -8.872 1.00 94.38 77 VAL A O 1
ATOM 583 N N . CYS A 1 78 ? -5.990 2.635 -7.437 1.00 93.19 78 CYS A N 1
ATOM 584 C CA . CYS A 1 78 ? -5.044 3.180 -8.406 1.00 93.19 78 CYS A CA 1
ATOM 585 C C . CYS A 1 78 ? -4.671 2.161 -9.487 1.00 93.19 78 CYS A C 1
ATOM 587 O O . CYS A 1 78 ? -4.506 2.568 -10.636 1.00 93.19 78 CYS A O 1
ATOM 589 N N . TRP A 1 79 ? -4.612 0.870 -9.158 1.00 96.94 79 TRP A N 1
ATOM 590 C CA . TRP A 1 79 ? -4.348 -0.194 -10.121 1.00 96.94 79 TRP A CA 1
ATOM 591 C C . TRP A 1 79 ? -5.546 -0.434 -11.036 1.00 96.94 79 TRP A C 1
ATOM 593 O O . TRP A 1 79 ? -5.362 -0.560 -12.243 1.00 96.94 79 TRP A O 1
ATOM 603 N N . GLU A 1 80 ? -6.776 -0.368 -10.515 1.00 96.44 80 GLU A N 1
ATOM 604 C CA . GLU A 1 80 ? -7.986 -0.374 -11.350 1.00 96.44 80 GLU A CA 1
ATOM 605 C C . GLU A 1 80 ? -8.021 0.827 -12.304 1.00 96.44 80 GLU A C 1
ATOM 607 O O . GLU A 1 80 ? -8.366 0.697 -13.481 1.00 96.44 80 GLU A O 1
ATOM 612 N N . LYS A 1 81 ? -7.646 2.017 -11.811 1.00 97.44 81 LYS A N 1
ATOM 613 C CA . LYS A 1 81 ? -7.528 3.224 -12.641 1.00 97.44 81 LYS A CA 1
ATOM 614 C C . LYS A 1 81 ? -6.458 3.045 -13.713 1.00 97.44 81 LYS A C 1
ATOM 616 O O . LYS A 1 81 ? -6.717 3.386 -14.861 1.00 97.44 81 LYS A O 1
ATOM 621 N N . PHE A 1 82 ? -5.292 2.497 -13.367 1.00 97.88 82 PHE A N 1
ATOM 622 C CA . PHE A 1 82 ? -4.241 2.184 -14.333 1.00 97.88 82 PHE A CA 1
ATOM 623 C C . PHE A 1 82 ? -4.757 1.221 -15.411 1.00 97.88 82 PHE A C 1
ATOM 625 O O . PHE A 1 82 ? -4.704 1.550 -16.595 1.00 97.88 82 PHE A O 1
ATOM 632 N N . ALA A 1 83 ? -5.333 0.091 -15.001 1.00 98.00 83 ALA A N 1
ATOM 633 C CA . ALA A 1 83 ? -5.893 -0.922 -15.887 1.00 98.00 83 ALA A CA 1
ATOM 634 C C . ALA A 1 83 ? -6.920 -0.327 -16.861 1.00 98.00 83 ALA A C 1
ATOM 636 O O . ALA A 1 83 ? -6.828 -0.507 -18.076 1.00 98.00 83 ALA A O 1
ATOM 637 N N . ARG A 1 84 ? -7.856 0.473 -16.340 1.00 97.75 84 ARG A N 1
ATOM 638 C CA . ARG A 1 84 ? -8.907 1.108 -17.140 1.00 97.75 84 ARG A CA 1
ATOM 639 C C . ARG A 1 84 ? -8.376 2.183 -18.083 1.00 97.75 84 ARG A C 1
ATOM 641 O O . ARG A 1 84 ? -8.775 2.213 -19.240 1.00 97.75 84 ARG A O 1
ATOM 648 N N . TYR A 1 85 ? -7.531 3.091 -17.599 1.00 98.12 85 TYR A N 1
ATOM 649 C CA . TYR A 1 85 ? -7.081 4.246 -18.385 1.00 98.12 85 TYR A CA 1
ATOM 650 C C . TYR A 1 85 ? -6.027 3.879 -19.422 1.00 98.12 85 TYR A C 1
ATOM 652 O O . TYR A 1 85 ? -5.943 4.528 -20.461 1.00 98.12 85 TYR A O 1
ATOM 660 N N . PHE A 1 86 ? -5.236 2.845 -19.148 1.00 97.75 86 PHE A N 1
ATOM 661 C CA . PHE A 1 86 ? -4.171 2.397 -20.031 1.00 97.75 86 PHE A CA 1
ATOM 662 C C . PHE A 1 86 ? -4.480 1.061 -20.693 1.00 97.75 86 PHE A C 1
ATOM 664 O O . PHE A 1 86 ? -3.549 0.447 -21.200 1.00 97.75 86 PHE A O 1
ATOM 671 N N . GLU A 1 87 ? -5.742 0.624 -20.739 1.00 98.38 87 GLU A N 1
ATOM 672 C CA . GLU A 1 87 ? -6.182 -0.566 -21.484 1.00 98.38 87 GLU A CA 1
ATOM 673 C C . GLU A 1 87 ? -5.310 -1.796 -21.174 1.00 98.38 87 GLU A C 1
ATOM 675 O O . GLU A 1 87 ? -4.643 -2.358 -22.047 1.00 98.38 87 GLU A O 1
ATOM 680 N N . VAL A 1 88 ? -5.242 -2.147 -19.891 1.00 98.75 88 VAL A N 1
ATOM 681 C CA . VAL A 1 88 ? -4.586 -3.355 -19.380 1.00 98.75 88 VAL A CA 1
ATOM 682 C C . VAL A 1 88 ? -5.641 -4.171 -18.648 1.00 98.75 88 VAL A C 1
ATOM 684 O O . VAL A 1 88 ? -6.385 -3.636 -17.831 1.00 98.75 88 VAL A O 1
ATOM 687 N N . GLU A 1 89 ? -5.731 -5.462 -18.944 1.00 98.75 89 GLU A N 1
ATOM 688 C CA . GLU A 1 89 ? -6.613 -6.365 -18.208 1.00 98.75 89 GLU A CA 1
ATOM 689 C C . GLU A 1 89 ? -6.081 -6.571 -16.781 1.00 98.75 89 GLU A C 1
ATOM 691 O O . GLU A 1 89 ? -4.904 -6.875 -16.588 1.00 98.75 89 GLU A O 1
ATOM 696 N N . LEU A 1 90 ? -6.946 -6.418 -15.778 1.00 98.44 90 LEU A N 1
ATOM 697 C CA . LEU A 1 90 ? -6.605 -6.652 -14.377 1.00 98.44 90 LEU A CA 1
ATOM 698 C C . LEU A 1 90 ? -7.040 -8.064 -13.969 1.00 98.44 90 LEU A C 1
ATOM 700 O O . LEU A 1 90 ? -8.234 -8.353 -13.908 1.00 98.44 90 LEU A O 1
ATOM 704 N N . LYS A 1 91 ? -6.069 -8.942 -13.705 1.00 98.44 91 LYS A N 1
ATOM 705 C CA . LYS A 1 91 ? -6.299 -10.303 -13.211 1.00 98.44 91 LYS A CA 1
ATOM 706 C C . LYS A 1 91 ? -6.101 -10.340 -11.702 1.00 98.44 91 LYS A C 1
ATOM 708 O O . LYS A 1 91 ? -4.975 -10.270 -11.213 1.00 98.44 91 LYS A O 1
ATOM 713 N N . GLU A 1 92 ? -7.201 -10.478 -10.975 1.00 97.31 92 GLU A N 1
ATOM 714 C CA . GLU A 1 92 ? -7.198 -10.431 -9.514 1.00 97.31 92 GLU A CA 1
ATOM 715 C C . GLU A 1 92 ? -7.239 -11.833 -8.897 1.00 97.31 92 GLU A C 1
ATOM 717 O O . GLU A 1 92 ? -8.150 -12.632 -9.138 1.00 97.31 92 GLU A O 1
ATOM 722 N N . VAL A 1 93 ? -6.268 -12.119 -8.033 1.00 96.88 93 VAL A N 1
ATOM 723 C CA . VAL A 1 93 ? -6.295 -13.277 -7.143 1.00 96.88 93 VAL A CA 1
ATOM 724 C C . VAL A 1 93 ? -7.316 -13.010 -6.042 1.00 96.88 93 VAL A C 1
ATOM 726 O O . VAL A 1 93 ? -7.106 -12.173 -5.162 1.00 96.88 93 VAL A O 1
ATOM 729 N N . LYS A 1 94 ? -8.430 -13.739 -6.101 1.00 93.69 94 LYS A N 1
ATOM 730 C CA . LYS A 1 94 ? -9.528 -13.666 -5.130 1.00 93.69 94 LYS A CA 1
ATOM 731 C C . LYS A 1 94 ? -9.048 -13.942 -3.704 1.00 93.69 94 LYS A C 1
ATOM 733 O O . LYS A 1 94 ? -8.217 -14.826 -3.481 1.00 93.69 94 LYS A O 1
ATOM 738 N N . LEU A 1 95 ? -9.616 -13.212 -2.746 1.00 91.56 95 LEU A N 1
ATOM 739 C CA . LEU A 1 95 ? -9.366 -13.431 -1.322 1.00 91.56 95 LEU A CA 1
ATOM 740 C C . LEU A 1 95 ? -10.143 -14.655 -0.818 1.00 91.56 95 LEU A C 1
ATOM 742 O O . LEU A 1 95 ? -11.069 -15.139 -1.469 1.00 91.56 95 LEU A O 1
ATOM 746 N N . ARG A 1 96 ? -9.768 -15.159 0.359 1.00 88.38 96 ARG A N 1
ATOM 747 C CA . ARG A 1 96 ? -10.499 -16.227 1.056 1.00 88.38 96 ARG A CA 1
ATOM 748 C C . ARG A 1 96 ? -10.529 -15.955 2.554 1.00 88.38 96 ARG A C 1
ATOM 750 O O . ARG A 1 96 ? -9.659 -15.265 3.082 1.00 88.38 96 ARG A O 1
ATOM 757 N N . ASP A 1 97 ? -11.491 -16.543 3.249 1.00 85.62 97 ASP A N 1
ATOM 758 C CA . ASP A 1 97 ? -11.632 -16.362 4.694 1.00 85.62 97 ASP A CA 1
ATOM 759 C C . ASP A 1 97 ? -10.337 -16.698 5.445 1.00 85.62 97 ASP A C 1
ATOM 761 O O . ASP A 1 97 ? -9.720 -17.748 5.252 1.00 85.62 97 ASP A O 1
ATOM 765 N N . GLY A 1 98 ? -9.906 -15.763 6.294 1.00 83.69 98 GLY A N 1
ATOM 766 C CA . GLY A 1 98 ? -8.658 -15.865 7.055 1.00 83.69 98 GLY A CA 1
ATOM 767 C C . GLY A 1 98 ? -7.375 -15.578 6.260 1.00 83.69 98 GLY A C 1
ATOM 768 O O . GLY A 1 98 ? -6.294 -15.605 6.854 1.00 83.69 98 GLY A O 1
ATOM 769 N N . TYR A 1 99 ? -7.472 -15.271 4.962 1.00 88.06 99 TYR A N 1
ATOM 770 C CA . TYR A 1 99 ? -6.344 -14.961 4.080 1.00 88.06 99 TYR A CA 1
ATOM 771 C C . TYR A 1 99 ? -6.712 -13.809 3.122 1.00 88.06 99 TYR A C 1
ATOM 773 O O . TYR A 1 99 ? -7.257 -14.017 2.036 1.00 88.06 99 TYR A O 1
ATOM 781 N N . TYR A 1 100 ? -6.422 -12.577 3.553 1.00 93.69 100 TYR A N 1
ATOM 782 C CA . TYR A 1 100 ? -6.878 -11.328 2.915 1.00 93.69 100 TYR A CA 1
ATOM 783 C C . TYR A 1 100 ? -5.780 -10.601 2.119 1.00 93.69 100 TYR A C 1
ATOM 785 O O . TYR A 1 100 ? -5.826 -9.381 1.949 1.00 93.69 100 TYR A O 1
ATOM 793 N N . VAL A 1 101 ? -4.792 -11.358 1.651 1.00 95.75 101 VAL A N 1
ATOM 794 C CA . VAL A 1 101 ? -3.684 -10.903 0.803 1.00 95.75 101 VAL A CA 1
ATOM 795 C C . VAL A 1 101 ? -3.551 -11.821 -0.413 1.00 95.75 101 VAL A C 1
ATOM 797 O O . VAL A 1 101 ? -4.152 -12.899 -0.439 1.00 95.75 101 VAL A O 1
ATOM 800 N N . MET A 1 102 ? -2.778 -11.416 -1.421 1.00 97.19 102 MET A N 1
ATOM 801 C CA . MET A 1 102 ? -2.525 -12.244 -2.600 1.00 97.19 102 MET A CA 1
ATOM 802 C C . MET A 1 102 ? -1.814 -13.560 -2.236 1.00 97.19 102 MET A C 1
ATOM 804 O O . MET A 1 102 ? -0.764 -13.549 -1.600 1.00 97.19 102 MET A O 1
ATOM 808 N N . ASP A 1 103 ? -2.353 -14.702 -2.683 1.00 97.31 103 ASP A N 1
ATOM 809 C CA . ASP A 1 103 ? -1.668 -16.002 -2.598 1.00 97.31 103 ASP A CA 1
ATOM 810 C C . ASP A 1 103 ? -0.617 -16.093 -3.725 1.00 97.31 103 ASP A C 1
ATOM 812 O O . ASP A 1 103 ? -1.007 -16.124 -4.902 1.00 97.31 103 ASP A O 1
ATOM 816 N N . PRO A 1 104 ? 0.696 -16.172 -3.416 1.00 98.00 104 PRO A N 1
ATOM 817 C CA . PRO A 1 104 ? 1.742 -16.149 -4.438 1.00 98.00 104 PRO A CA 1
ATOM 818 C C . PRO A 1 104 ? 1.626 -17.276 -5.467 1.00 98.00 104 PRO A C 1
ATOM 820 O O . PRO A 1 104 ? 1.913 -17.073 -6.645 1.00 98.00 104 PRO A O 1
ATOM 823 N N . LYS A 1 105 ? 1.150 -18.463 -5.064 1.00 97.88 105 LYS A N 1
ATOM 824 C CA . LYS A 1 105 ? 0.989 -19.596 -5.989 1.00 97.88 105 LYS A CA 1
ATOM 825 C C . LYS A 1 105 ? -0.121 -19.321 -6.991 1.00 97.88 105 LYS A C 1
ATOM 827 O O . LYS A 1 105 ? 0.059 -19.554 -8.183 1.00 97.88 105 LYS A O 1
ATOM 832 N N . LYS A 1 106 ? -1.250 -18.784 -6.520 1.00 97.75 106 LYS A N 1
ATOM 833 C CA . LYS A 1 106 ? -2.381 -18.422 -7.386 1.00 97.75 106 LYS A CA 1
ATOM 834 C C . LYS A 1 106 ? -2.031 -17.273 -8.324 1.00 97.75 106 LYS A C 1
ATOM 836 O O . LYS A 1 106 ? -2.416 -17.325 -9.487 1.00 97.75 106 LYS A O 1
ATOM 841 N N . ALA A 1 107 ? -1.255 -16.296 -7.856 1.00 98.19 107 ALA A N 1
ATOM 842 C CA . ALA A 1 107 ? -0.734 -15.234 -8.710 1.00 98.19 107 ALA A CA 1
ATOM 843 C C . ALA A 1 107 ? 0.118 -15.813 -9.848 1.00 98.19 107 ALA A C 1
ATOM 845 O O . ALA A 1 107 ? -0.156 -15.572 -11.022 1.00 98.19 107 ALA A O 1
ATOM 846 N N . VAL A 1 108 ? 1.091 -16.667 -9.512 1.00 98.19 108 VAL A N 1
ATOM 847 C CA . VAL A 1 108 ? 1.969 -17.317 -10.496 1.00 98.19 108 VAL A CA 1
ATOM 848 C C . VAL A 1 108 ? 1.177 -18.205 -11.460 1.00 98.19 108 VAL A C 1
ATOM 850 O O . VAL A 1 108 ? 1.520 -18.257 -12.637 1.00 98.19 108 VAL A O 1
ATOM 853 N N . GLU A 1 109 ? 0.101 -18.870 -11.030 1.00 98.19 109 GLU A N 1
ATOM 854 C CA . GLU A 1 109 ? -0.796 -19.631 -11.919 1.00 98.19 109 GLU A CA 1
ATOM 855 C C . GLU A 1 109 ? -1.481 -18.740 -12.976 1.00 98.19 109 GLU A C 1
ATOM 857 O O . GLU A 1 109 ? -1.617 -19.170 -14.120 1.00 98.19 109 GLU A O 1
ATOM 862 N N . MET A 1 110 ? -1.860 -17.502 -12.632 1.00 98.50 110 MET A N 1
ATOM 863 C CA . MET A 1 110 ? -2.573 -16.567 -13.524 1.00 98.50 110 MET A CA 1
ATOM 864 C C . MET A 1 110 ? -1.688 -15.870 -14.572 1.00 98.50 110 MET A C 1
ATOM 866 O O . MET A 1 110 ? -2.211 -15.310 -15.543 1.00 98.50 110 MET A O 1
ATOM 870 N N . VAL A 1 111 ? -0.367 -15.893 -14.376 1.00 98.62 111 VAL A N 1
ATOM 871 C CA . VAL A 1 111 ? 0.615 -15.281 -15.285 1.00 98.62 111 VAL A CA 1
ATOM 872 C C . VAL A 1 111 ? 0.614 -15.989 -16.641 1.00 98.62 111 VAL A C 1
ATOM 874 O O . VAL A 1 111 ? 0.701 -17.217 -16.697 1.00 98.62 111 VAL A O 1
ATOM 877 N N . ASP A 1 112 ? 0.594 -15.225 -17.727 1.00 98.50 112 ASP A N 1
ATOM 878 C CA . ASP A 1 112 ? 0.736 -15.706 -19.104 1.00 98.50 112 ASP A CA 1
ATOM 879 C C . ASP A 1 112 ? 1.734 -14.845 -19.897 1.00 98.50 112 ASP A C 1
ATOM 881 O O . ASP A 1 112 ? 2.342 -13.916 -19.366 1.00 98.50 112 ASP A O 1
ATOM 885 N N . GLU A 1 113 ? 1.921 -15.132 -21.186 1.00 98.06 113 GLU A N 1
ATOM 886 C CA . GLU A 1 113 ? 2.866 -14.406 -22.039 1.00 98.06 113 GLU A CA 1
ATOM 887 C C . GLU A 1 113 ? 2.494 -12.932 -22.299 1.00 98.06 113 GLU A C 1
ATOM 889 O O . GLU A 1 113 ? 3.277 -12.189 -22.908 1.00 98.06 113 GLU A O 1
ATOM 894 N N . ASN A 1 114 ? 1.289 -12.518 -21.895 1.00 98.56 114 ASN A N 1
ATOM 895 C CA . ASN A 1 114 ? 0.802 -11.149 -22.000 1.00 98.56 114 ASN A CA 1
ATOM 896 C C . ASN A 1 114 ? 0.832 -10.403 -20.656 1.00 98.56 114 ASN A C 1
ATOM 898 O O . ASN A 1 114 ? 0.466 -9.226 -20.606 1.00 98.56 114 ASN A O 1
ATOM 902 N N . THR A 1 115 ? 1.269 -11.061 -19.578 1.00 98.62 115 THR A N 1
ATOM 903 C CA . THR A 1 115 ? 1.436 -10.429 -18.272 1.00 98.62 115 THR A CA 1
ATOM 904 C C . THR A 1 115 ? 2.614 -9.457 -18.298 1.00 98.62 115 THR A C 1
ATOM 906 O O . THR A 1 115 ? 3.753 -9.848 -18.543 1.00 98.62 115 THR A O 1
ATOM 909 N N . ILE A 1 116 ? 2.342 -8.175 -18.041 1.00 97.50 116 ILE A N 1
ATOM 910 C CA . ILE A 1 116 ? 3.358 -7.112 -18.060 1.00 97.50 116 ILE A CA 1
ATOM 911 C C . ILE A 1 116 ? 4.167 -7.067 -16.759 1.00 97.50 116 ILE A C 1
ATOM 913 O O . ILE A 1 116 ? 5.345 -6.724 -16.792 1.00 97.50 116 ILE A O 1
ATOM 917 N N . CYS A 1 117 ? 3.538 -7.412 -15.633 1.00 97.19 117 CYS A N 1
ATOM 918 C CA . CYS A 1 117 ? 4.161 -7.634 -14.329 1.00 97.19 117 CYS A CA 1
ATOM 919 C C . CYS A 1 117 ? 3.169 -8.309 -13.366 1.00 97.19 117 CYS A C 1
ATOM 921 O O . CYS A 1 117 ? 1.965 -8.396 -13.644 1.00 97.19 117 CYS A O 1
ATOM 923 N N . VAL A 1 118 ? 3.677 -8.767 -12.222 1.00 98.31 118 VAL A N 1
ATOM 924 C CA . VAL A 1 118 ? 2.865 -9.096 -11.043 1.00 98.31 118 VAL A CA 1
ATOM 925 C C . VAL A 1 118 ? 3.076 -8.003 -9.997 1.00 98.31 118 VAL A C 1
ATOM 927 O O . VAL A 1 118 ? 4.219 -7.732 -9.634 1.00 98.31 118 VAL A O 1
ATOM 930 N N . ALA A 1 119 ? 2.005 -7.361 -9.523 1.00 97.69 119 ALA A N 1
ATOM 931 C CA . ALA A 1 119 ? 2.111 -6.333 -8.488 1.00 97.69 119 ALA A CA 1
ATOM 932 C C . ALA A 1 119 ? 1.787 -6.918 -7.109 1.00 97.69 119 ALA A C 1
ATOM 934 O O . ALA A 1 119 ? 0.639 -7.273 -6.834 1.00 97.69 119 ALA A O 1
ATOM 935 N N . ALA A 1 120 ? 2.809 -7.013 -6.260 1.00 97.88 120 ALA A N 1
ATOM 936 C CA . ALA A 1 120 ? 2.685 -7.396 -4.860 1.00 97.88 120 ALA A CA 1
ATOM 937 C C . ALA A 1 120 ? 2.517 -6.157 -3.975 1.00 97.88 120 ALA A C 1
ATOM 939 O O . ALA A 1 120 ? 3.014 -5.080 -4.299 1.00 97.88 120 ALA A O 1
ATOM 940 N N . ILE A 1 121 ? 1.836 -6.299 -2.843 1.00 98.06 121 ILE A N 1
ATOM 941 C CA . ILE A 1 121 ? 1.489 -5.191 -1.951 1.00 98.06 121 ILE A CA 1
ATOM 942 C C . ILE A 1 121 ? 2.208 -5.357 -0.615 1.00 98.06 121 ILE A C 1
ATOM 944 O O . ILE A 1 121 ? 1.887 -6.230 0.199 1.00 98.06 121 ILE A O 1
ATOM 948 N N . LEU A 1 122 ? 3.144 -4.452 -0.335 1.00 97.56 122 LEU A N 1
ATOM 949 C CA . LEU A 1 122 ? 3.815 -4.388 0.957 1.00 97.56 122 LEU A CA 1
ATOM 950 C C . LEU A 1 122 ? 3.024 -3.486 1.911 1.00 97.56 122 LEU A C 1
ATOM 952 O O . LEU A 1 122 ? 3.342 -2.317 2.146 1.00 97.56 122 LEU A O 1
ATOM 956 N N . GLY A 1 123 ? 1.961 -4.060 2.467 1.00 96.75 123 GLY A N 1
ATOM 957 C CA . GLY A 1 123 ? 1.074 -3.397 3.417 1.00 96.75 123 GLY A CA 1
ATOM 958 C C . GLY A 1 123 ? -0.301 -3.188 2.816 1.00 96.75 123 GLY A C 1
ATOM 959 O O . GLY A 1 123 ? -0.646 -2.087 2.395 1.00 96.75 123 GLY A O 1
ATOM 960 N N . SER A 1 124 ? -1.090 -4.260 2.798 1.00 96.38 124 SER A N 1
ATOM 961 C CA . SER A 1 124 ? -2.472 -4.243 2.334 1.00 96.38 124 SER A CA 1
ATOM 962 C C . SER A 1 124 ? -3.261 -3.152 3.048 1.00 96.38 124 SER A C 1
ATOM 964 O O . SER A 1 124 ? -3.266 -3.064 4.279 1.00 96.38 124 SER A O 1
ATOM 966 N N . THR A 1 125 ? -3.995 -2.339 2.288 1.00 92.81 125 THR A N 1
ATOM 967 C CA . THR A 1 125 ? -4.851 -1.314 2.896 1.00 92.81 125 THR A CA 1
ATOM 968 C C . THR A 1 125 ? -5.961 -1.945 3.744 1.00 92.81 125 THR A C 1
ATOM 970 O O . THR A 1 125 ? -6.447 -1.315 4.676 1.00 92.81 125 THR A O 1
ATOM 973 N N . LEU A 1 126 ? -6.337 -3.202 3.495 1.00 92.88 126 LEU A N 1
ATOM 974 C CA . LEU A 1 126 ? -7.438 -3.862 4.195 1.00 92.88 126 LEU A CA 1
ATOM 975 C C . LEU A 1 126 ? -7.089 -4.271 5.627 1.00 92.88 126 LEU A C 1
ATOM 977 O O . LEU A 1 126 ? -7.873 -4.028 6.539 1.00 92.88 126 LEU A O 1
ATOM 981 N N . ASN A 1 127 ? -5.942 -4.913 5.835 1.00 94.38 127 ASN A N 1
ATOM 982 C CA . ASN A 1 127 ? -5.574 -5.491 7.131 1.00 94.38 127 ASN A CA 1
ATOM 983 C C . ASN A 1 127 ? -4.123 -5.201 7.549 1.00 94.38 127 ASN A C 1
ATOM 985 O O . ASN A 1 127 ? -3.699 -5.677 8.599 1.00 94.38 127 ASN A O 1
ATOM 989 N N . GLY A 1 128 ? -3.376 -4.419 6.764 1.00 96.50 128 GLY A N 1
ATOM 990 C CA . GLY A 1 128 ? -1.996 -4.026 7.054 1.00 96.50 128 GLY A CA 1
ATOM 991 C C . GLY A 1 128 ? -0.952 -5.109 6.807 1.00 96.50 128 GLY A C 1
ATOM 992 O O . GLY A 1 128 ? 0.227 -4.868 7.053 1.00 96.50 128 GLY A O 1
ATOM 993 N N . GLU A 1 129 ? -1.357 -6.287 6.339 1.00 97.44 129 GLU A N 1
ATOM 994 C CA . GLU A 1 129 ? -0.463 -7.424 6.135 1.00 97.44 129 GLU A CA 1
ATOM 995 C C . GLU A 1 129 ? 0.465 -7.199 4.935 1.00 97.44 129 GLU A C 1
ATOM 997 O O . GLU A 1 129 ? 0.094 -6.562 3.945 1.00 97.44 129 GLU A O 1
ATOM 1002 N N . PHE A 1 130 ? 1.693 -7.698 5.048 1.00 98.00 130 PHE A N 1
ATOM 1003 C CA . PHE A 1 130 ? 2.661 -7.720 3.958 1.00 98.00 130 PHE A CA 1
ATOM 1004 C C . PHE A 1 130 ? 2.455 -8.982 3.128 1.00 98.00 130 PHE A C 1
ATOM 1006 O O . PHE A 1 130 ? 2.399 -10.079 3.682 1.00 98.00 130 PHE A O 1
ATOM 1013 N N . GLU A 1 131 ? 2.349 -8.832 1.811 1.00 98.25 131 GLU A N 1
ATOM 1014 C CA . GLU A 1 131 ? 2.393 -9.980 0.909 1.00 98.25 131 GLU A CA 1
ATOM 1015 C C . GLU A 1 131 ? 3.782 -10.627 0.906 1.00 98.25 131 GLU A C 1
ATOM 1017 O O . GLU A 1 131 ? 4.799 -9.966 1.123 1.00 98.25 131 GLU A O 1
ATOM 1022 N N . ASP A 1 132 ? 3.824 -11.938 0.662 1.00 97.75 132 ASP A N 1
ATOM 1023 C CA . ASP A 1 132 ? 5.066 -12.712 0.633 1.00 97.75 132 ASP A CA 1
ATOM 1024 C C . ASP A 1 132 ? 5.782 -12.529 -0.715 1.00 97.75 132 ASP A C 1
ATOM 1026 O O . ASP A 1 132 ? 5.711 -13.371 -1.618 1.00 97.75 132 ASP A O 1
ATOM 1030 N N . VAL A 1 133 ? 6.433 -11.370 -0.860 1.00 97.88 133 VAL A N 1
ATOM 1031 C CA . VAL A 1 133 ? 7.162 -10.975 -2.076 1.00 97.88 133 VAL A CA 1
ATOM 1032 C C . VAL A 1 133 ? 8.302 -11.949 -2.374 1.00 97.88 133 VAL A C 1
ATOM 1034 O O . VAL A 1 133 ? 8.522 -12.294 -3.534 1.00 97.88 133 VAL A O 1
ATOM 1037 N N . LYS A 1 134 ? 8.987 -12.460 -1.343 1.00 97.88 134 LYS A N 1
ATOM 1038 C CA . LYS A 1 134 ? 10.060 -13.446 -1.506 1.00 97.88 134 LYS A CA 1
ATOM 1039 C C . LYS A 1 134 ? 9.542 -14.737 -2.136 1.00 97.88 134 LYS A C 1
ATOM 1041 O O . LYS A 1 134 ? 10.094 -15.188 -3.138 1.00 97.88 134 LYS A O 1
ATOM 1046 N N . LEU A 1 135 ? 8.471 -15.317 -1.592 1.00 98.38 135 LEU A N 1
ATOM 1047 C CA . LEU A 1 135 ? 7.882 -16.526 -2.168 1.00 98.38 135 LEU A CA 1
ATOM 1048 C C . LEU A 1 135 ? 7.367 -16.275 -3.589 1.00 98.38 135 LEU A C 1
ATOM 1050 O O . LEU A 1 135 ? 7.523 -17.135 -4.457 1.00 98.38 135 LEU A O 1
ATOM 1054 N N . LEU A 1 136 ? 6.769 -15.106 -3.844 1.00 98.31 136 LEU A N 1
ATOM 1055 C CA . LEU A 1 136 ? 6.341 -14.720 -5.187 1.00 98.31 136 LEU A CA 1
ATOM 1056 C C . LEU A 1 136 ? 7.521 -14.676 -6.166 1.00 98.31 136 LEU A C 1
ATOM 1058 O O . LEU A 1 136 ? 7.426 -15.253 -7.249 1.00 98.31 136 LEU A O 1
ATOM 1062 N N . ASN A 1 137 ? 8.626 -14.041 -5.772 1.00 97.19 137 ASN A N 1
ATOM 1063 C CA . ASN A 1 137 ? 9.865 -13.996 -6.540 1.00 97.19 137 ASN A CA 1
ATOM 1064 C C . ASN A 1 137 ? 10.377 -15.403 -6.850 1.00 97.19 137 ASN A C 1
ATOM 1066 O O . ASN A 1 137 ? 10.590 -15.725 -8.015 1.00 97.19 137 ASN A O 1
ATOM 1070 N N . ASP A 1 138 ? 10.517 -16.258 -5.838 1.00 97.75 138 ASP A N 1
ATOM 1071 C CA . ASP A 1 138 ? 11.080 -17.599 -6.010 1.00 97.75 138 ASP A CA 1
ATOM 1072 C C . ASP A 1 138 ? 10.240 -18.439 -6.991 1.00 97.75 138 ASP A C 1
ATOM 1074 O O . ASP A 1 138 ? 10.774 -19.098 -7.886 1.00 97.75 138 ASP A O 1
ATOM 1078 N N . LEU A 1 139 ? 8.908 -18.361 -6.888 1.00 98.38 139 LEU A N 1
ATOM 1079 C CA . LEU A 1 139 ? 7.991 -19.049 -7.801 1.00 98.38 139 LEU A CA 1
ATOM 1080 C C . LEU A 1 139 ? 8.026 -18.471 -9.224 1.00 98.38 139 LEU A C 1
ATOM 1082 O O . LEU A 1 139 ? 7.971 -19.230 -10.198 1.00 98.38 139 LEU A O 1
ATOM 1086 N N . LEU A 1 140 ? 8.118 -17.146 -9.366 1.00 97.00 140 LEU A N 1
ATOM 1087 C CA . LEU A 1 140 ? 8.215 -16.497 -10.673 1.00 97.00 140 LEU A CA 1
ATOM 1088 C C . LEU A 1 140 ? 9.556 -16.749 -11.353 1.00 97.00 140 LEU A C 1
ATOM 1090 O O . LEU A 1 140 ? 9.565 -16.943 -12.565 1.00 97.00 140 LEU A O 1
ATOM 1094 N N . VAL A 1 141 ? 10.665 -16.824 -10.615 1.00 96.06 141 VAL A N 1
ATOM 1095 C CA . VAL A 1 141 ? 11.976 -17.197 -11.166 1.00 96.06 141 VAL A CA 1
ATOM 1096 C C . VAL A 1 141 ? 11.901 -18.584 -11.810 1.00 96.06 141 VAL A C 1
ATOM 1098 O O . VAL A 1 141 ? 12.323 -18.756 -12.955 1.00 96.06 141 VAL A O 1
ATOM 1101 N N . GLU A 1 142 ? 11.302 -19.568 -11.134 1.00 96.94 142 GLU A N 1
ATOM 1102 C CA . GLU A 1 142 ? 11.117 -20.912 -11.699 1.00 96.94 142 GLU A CA 1
ATOM 1103 C C . GLU A 1 142 ? 10.156 -20.919 -12.902 1.00 96.94 142 GLU A C 1
ATOM 1105 O O . GLU A 1 142 ? 10.417 -21.569 -13.924 1.00 96.94 142 GLU A O 1
ATOM 1110 N N . LYS A 1 143 ? 9.068 -20.137 -12.849 1.00 97.38 143 LYS A N 1
ATOM 1111 C CA . LYS A 1 143 ? 8.166 -19.986 -14.000 1.00 97.38 143 LYS A CA 1
ATOM 1112 C C . LYS A 1 143 ? 8.863 -19.311 -15.187 1.00 97.38 143 LYS A C 1
ATOM 1114 O O . LYS A 1 143 ? 8.696 -19.753 -16.322 1.00 97.38 143 LYS A O 1
ATOM 1119 N N . ASN A 1 144 ? 9.692 -18.300 -14.953 1.00 95.69 144 ASN A N 1
ATOM 1120 C CA . ASN A 1 144 ? 10.448 -17.607 -15.994 1.00 95.69 144 ASN A CA 1
ATOM 1121 C C . ASN A 1 144 ? 11.496 -18.525 -16.636 1.00 95.69 144 ASN A C 1
ATOM 1123 O O . ASN A 1 144 ? 11.623 -18.510 -17.858 1.00 95.69 144 ASN A O 1
ATOM 1127 N N . LYS A 1 145 ? 12.166 -19.398 -15.866 1.00 95.56 145 LYS A N 1
ATOM 1128 C CA . LYS A 1 145 ? 13.082 -20.420 -16.414 1.00 95.56 145 LYS A CA 1
ATOM 1129 C C . LYS A 1 145 ? 12.388 -21.380 -17.382 1.00 95.56 145 LYS A C 1
ATOM 1131 O O . LYS A 1 145 ? 12.973 -21.754 -18.394 1.00 95.56 145 LYS A O 1
ATOM 1136 N N . SER A 1 146 ? 11.157 -21.791 -17.074 1.00 96.50 146 SER A N 1
ATOM 1137 C CA . SER A 1 146 ? 10.409 -22.745 -17.909 1.00 96.50 146 SER A CA 1
ATOM 1138 C C . SER A 1 146 ? 9.728 -22.103 -19.121 1.00 96.50 146 SER A C 1
ATOM 1140 O O . SER A 1 146 ? 9.597 -22.747 -20.159 1.00 96.50 146 SER A O 1
ATOM 1142 N N . THR A 1 147 ? 9.301 -20.846 -19.008 1.00 96.50 147 THR A N 1
ATOM 1143 C CA . THR A 1 147 ? 8.498 -20.165 -20.040 1.00 96.50 147 THR A CA 1
ATOM 1144 C C . THR A 1 147 ? 9.293 -19.201 -20.922 1.00 96.50 147 THR A C 1
ATOM 1146 O O . THR A 1 147 ? 8.894 -18.938 -22.056 1.00 96.50 147 THR A O 1
ATOM 1149 N N . GLY A 1 148 ? 10.398 -18.644 -20.414 1.00 93.94 148 GLY A N 1
ATOM 1150 C CA . GLY A 1 148 ? 11.168 -17.580 -21.065 1.00 93.94 148 GLY A CA 1
ATOM 1151 C C . GLY A 1 148 ? 10.467 -16.212 -21.101 1.00 93.94 148 GLY A C 1
ATOM 1152 O O . GLY A 1 148 ? 10.926 -15.299 -21.793 1.00 93.94 148 GLY A O 1
ATOM 1153 N N . TRP A 1 149 ? 9.343 -16.043 -20.395 1.00 94.00 149 TRP A N 1
ATOM 1154 C CA . TRP A 1 149 ? 8.547 -14.811 -20.468 1.00 94.00 149 TRP A CA 1
ATOM 1155 C C . TRP A 1 149 ? 9.178 -13.626 -19.747 1.00 94.00 149 TRP A C 1
ATOM 1157 O O . TRP A 1 149 ? 8.942 -12.500 -20.179 1.00 94.00 149 TRP A O 1
ATOM 1167 N N . ASP A 1 150 ? 10.048 -13.872 -18.764 1.00 92.31 150 ASP A N 1
ATOM 1168 C CA . ASP A 1 150 ? 10.742 -12.828 -17.996 1.00 92.31 150 ASP A CA 1
ATOM 1169 C C . ASP A 1 150 ? 9.753 -11.848 -17.339 1.00 92.31 150 ASP A C 1
ATOM 1171 O O . ASP A 1 150 ? 9.823 -10.635 -17.515 1.00 92.31 150 ASP A O 1
ATOM 1175 N N . THR A 1 151 ? 8.747 -12.404 -16.658 1.00 95.50 151 THR A N 1
ATOM 1176 C CA . THR A 1 151 ? 7.700 -11.626 -15.983 1.00 95.50 151 THR A CA 1
ATOM 1177 C C . THR A 1 151 ? 8.287 -10.980 -14.722 1.00 95.50 151 THR A C 1
ATOM 1179 O O . THR A 1 151 ? 8.751 -11.731 -13.856 1.00 95.50 151 THR A O 1
ATOM 1182 N N . PRO A 1 152 ? 8.263 -9.641 -14.592 1.00 94.81 152 PRO A N 1
ATOM 1183 C CA . PRO A 1 152 ? 8.828 -8.937 -13.443 1.00 94.81 152 PRO A CA 1
ATOM 1184 C C . PRO A 1 152 ? 7.822 -8.776 -12.293 1.00 94.81 152 PRO A C 1
ATOM 1186 O O . PRO A 1 152 ? 6.613 -8.987 -12.464 1.00 94.81 152 PRO A O 1
ATOM 1189 N N . ILE A 1 153 ? 8.326 -8.342 -11.136 1.00 95.81 153 ILE A N 1
ATOM 1190 C CA . ILE A 1 153 ? 7.533 -7.946 -9.967 1.00 95.81 153 ILE A CA 1
ATOM 1191 C C . ILE A 1 153 ? 7.581 -6.426 -9.801 1.00 95.81 153 ILE A C 1
ATOM 1193 O O . ILE A 1 153 ? 8.622 -5.792 -9.951 1.00 95.81 153 ILE A O 1
ATOM 1197 N N . HIS A 1 154 ? 6.436 -5.843 -9.457 1.00 96.31 154 HIS A N 1
ATOM 1198 C CA . HIS A 1 154 ? 6.359 -4.516 -8.861 1.00 96.31 154 HIS A CA 1
ATOM 1199 C C . HIS A 1 154 ? 5.911 -4.646 -7.410 1.00 96.31 154 HIS A C 1
ATOM 1201 O O . HIS A 1 154 ? 4.931 -5.339 -7.143 1.00 96.31 154 HIS A O 1
ATOM 1207 N N . VAL A 1 155 ? 6.558 -3.938 -6.488 1.00 96.88 155 VAL A N 1
ATOM 1208 C CA . VAL A 1 155 ? 6.116 -3.893 -5.091 1.00 96.88 155 VAL A CA 1
ATOM 1209 C C . VAL A 1 155 ? 5.458 -2.548 -4.795 1.00 96.88 155 VAL A C 1
ATOM 1211 O O . VAL A 1 155 ? 6.119 -1.513 -4.701 1.00 96.88 155 VAL A O 1
ATOM 1214 N N . ASP A 1 156 ? 4.138 -2.559 -4.616 1.00 97.38 156 ASP A N 1
ATOM 1215 C CA . ASP A 1 156 ? 3.384 -1.420 -4.098 1.00 97.38 156 ASP A CA 1
ATOM 1216 C C . ASP A 1 156 ? 3.651 -1.281 -2.593 1.00 97.38 156 ASP A C 1
ATOM 1218 O O . ASP A 1 156 ? 2.982 -1.874 -1.742 1.00 97.38 156 ASP A O 1
ATOM 1222 N N . ALA A 1 157 ? 4.681 -0.502 -2.272 1.00 96.81 157 ALA A N 1
ATOM 1223 C CA . ALA A 1 157 ? 5.141 -0.252 -0.913 1.00 96.81 157 ALA A CA 1
ATOM 1224 C C . ALA A 1 157 ? 4.626 1.084 -0.337 1.00 96.81 157 ALA A C 1
ATOM 1226 O O . ALA A 1 157 ? 5.334 1.738 0.432 1.00 96.81 157 ALA A O 1
ATOM 1227 N N . ALA A 1 158 ? 3.397 1.508 -0.682 1.00 93.38 158 ALA A N 1
ATOM 1228 C CA . ALA A 1 158 ? 2.826 2.812 -0.290 1.00 93.38 158 ALA A CA 1
ATOM 1229 C C . ALA A 1 158 ? 2.915 3.129 1.199 1.00 93.38 158 ALA A C 1
ATOM 1231 O O . ALA A 1 158 ? 3.251 4.249 1.592 1.00 93.38 158 ALA A O 1
ATOM 1232 N N . SER A 1 159 ? 2.644 2.130 2.027 1.00 93.12 159 SER A N 1
ATOM 1233 C CA . SER A 1 159 ? 2.890 2.191 3.461 1.00 93.12 159 SER A CA 1
ATOM 1234 C C . SER A 1 159 ? 4.174 1.464 3.839 1.00 93.12 159 SER A C 1
ATOM 1236 O O . SER A 1 159 ? 5.027 2.051 4.503 1.00 93.12 159 SER A O 1
ATOM 1238 N N . GLY A 1 160 ? 4.329 0.202 3.423 1.00 96.75 160 GLY A N 1
ATOM 1239 C CA . GLY A 1 160 ? 5.394 -0.674 3.911 1.00 96.75 160 GLY A CA 1
ATOM 1240 C C . GLY A 1 160 ? 6.807 -0.184 3.609 1.00 96.75 160 GLY A C 1
ATOM 1241 O O . GLY A 1 160 ? 7.709 -0.475 4.390 1.00 96.75 160 GLY A O 1
ATOM 1242 N N . GLY A 1 161 ? 7.002 0.614 2.554 1.00 97.38 161 GLY A N 1
ATOM 1243 C CA . GLY A 1 161 ? 8.322 1.092 2.137 1.00 97.38 161 GLY A CA 1
ATOM 1244 C C . GLY A 1 161 ? 9.008 1.975 3.180 1.00 97.38 161 GLY A C 1
ATOM 1245 O O . GLY A 1 161 ? 10.220 1.936 3.309 1.00 97.38 161 GLY A O 1
ATOM 1246 N N . PHE A 1 162 ? 8.256 2.705 4.008 1.00 98.06 162 PHE A N 1
ATOM 1247 C CA . PHE A 1 162 ? 8.821 3.479 5.125 1.00 98.06 162 PHE A CA 1
ATOM 1248 C C . PHE A 1 162 ? 8.631 2.803 6.492 1.00 98.06 162 PHE A C 1
ATOM 1250 O O . PHE A 1 162 ? 8.743 3.452 7.529 1.00 98.06 162 PHE A O 1
ATOM 1257 N N . ILE A 1 163 ? 8.356 1.496 6.503 1.00 98.25 163 ILE A N 1
ATOM 1258 C CA . ILE A 1 163 ? 8.141 0.697 7.717 1.00 98.25 163 ILE A CA 1
ATOM 1259 C C . ILE A 1 163 ? 9.126 -0.472 7.744 1.00 98.25 163 ILE A C 1
ATOM 1261 O O . ILE A 1 163 ? 9.938 -0.580 8.663 1.00 98.25 163 ILE A O 1
ATOM 1265 N N . ALA A 1 164 ? 9.073 -1.331 6.723 1.00 98.06 164 ALA A N 1
ATOM 1266 C CA . ALA A 1 164 ? 9.837 -2.568 6.661 1.00 98.06 164 ALA A CA 1
ATOM 1267 C C . ALA A 1 164 ? 11.352 -2.367 6.804 1.00 98.06 164 ALA A C 1
ATOM 1269 O O . ALA A 1 164 ? 11.925 -3.063 7.641 1.00 98.06 164 ALA A O 1
ATOM 1270 N N . PRO A 1 165 ? 11.999 -1.379 6.149 1.00 98.25 165 PRO A N 1
ATOM 1271 C CA . PRO A 1 165 ? 13.434 -1.166 6.321 1.00 98.25 165 PRO A CA 1
ATOM 1272 C C . PRO A 1 165 ? 13.870 -0.919 7.763 1.00 98.25 165 PRO A C 1
ATOM 1274 O O . PRO A 1 165 ? 14.994 -1.244 8.112 1.00 98.25 165 PRO A O 1
ATOM 1277 N N . PHE A 1 166 ? 13.007 -0.335 8.599 1.00 98.31 166 PHE A N 1
ATOM 1278 C CA . PHE A 1 166 ? 13.401 0.136 9.928 1.00 98.31 166 PHE A CA 1
ATOM 1279 C C . PHE A 1 166 ? 13.101 -0.867 11.039 1.00 98.31 166 PHE A C 1
ATOM 1281 O O . PHE A 1 166 ? 13.891 -0.998 11.975 1.00 98.31 166 PHE A O 1
ATOM 1288 N N . ILE A 1 167 ? 11.961 -1.560 10.951 1.00 97.31 167 ILE A N 1
ATOM 1289 C CA . ILE A 1 167 ? 11.496 -2.491 11.994 1.00 97.31 167 ILE A CA 1
ATOM 1290 C C . ILE A 1 167 ? 11.454 -3.958 11.545 1.00 97.31 167 ILE A C 1
ATOM 1292 O O . ILE A 1 167 ? 11.283 -4.838 12.385 1.00 97.31 167 ILE A O 1
ATOM 1296 N N . TYR A 1 168 ? 11.667 -4.236 10.254 1.00 97.38 168 TYR A N 1
ATOM 1297 C CA . TYR A 1 168 ? 11.777 -5.586 9.688 1.00 97.38 168 TYR A CA 1
ATOM 1298 C C . TYR A 1 168 ? 12.936 -5.689 8.660 1.00 97.38 168 TYR A C 1
ATOM 1300 O O . TYR A 1 168 ? 12.703 -6.149 7.544 1.00 97.38 168 TYR A O 1
ATOM 1308 N N . PRO A 1 169 ? 14.181 -5.278 8.987 1.00 96.88 169 PRO A N 1
ATOM 1309 C CA . PRO A 1 169 ? 15.274 -5.181 8.003 1.00 96.88 169 PRO A CA 1
ATOM 1310 C C . PRO A 1 169 ? 15.650 -6.527 7.352 1.00 96.88 169 PRO A C 1
ATOM 1312 O O . PRO A 1 169 ? 16.061 -6.578 6.192 1.00 96.88 169 PRO A O 1
ATOM 1315 N N . GLU A 1 170 ? 15.447 -7.630 8.073 1.00 97.00 170 GLU A N 1
ATOM 1316 C CA . GLU A 1 170 ? 15.710 -8.992 7.589 1.00 97.00 170 GLU A CA 1
ATOM 1317 C C . GLU A 1 170 ? 14.655 -9.499 6.591 1.00 97.00 170 GLU A C 1
ATOM 1319 O O . GLU A 1 170 ? 14.867 -10.517 5.936 1.00 97.00 170 GLU A O 1
ATOM 1324 N N . LEU A 1 171 ? 13.501 -8.828 6.477 1.00 97.56 171 LEU A N 1
ATOM 1325 C CA . LEU A 1 171 ? 12.478 -9.194 5.501 1.00 97.56 171 LEU A CA 1
ATOM 1326 C C . LEU A 1 171 ? 12.995 -8.863 4.101 1.00 97.56 171 LEU A C 1
ATOM 1328 O O . LEU A 1 171 ? 13.235 -7.696 3.796 1.00 97.56 171 LEU A O 1
ATOM 1332 N N . GLU A 1 172 ? 13.133 -9.873 3.249 1.00 96.94 172 GLU A N 1
ATOM 1333 C CA . GLU A 1 172 ? 13.463 -9.693 1.835 1.00 96.94 172 GLU A CA 1
ATOM 1334 C C . GLU A 1 172 ? 12.185 -9.398 1.046 1.00 96.94 172 GLU A C 1
ATOM 1336 O O . GLU A 1 172 ? 11.328 -10.267 0.878 1.00 96.94 172 GLU A O 1
ATOM 1341 N N . TRP A 1 173 ? 12.049 -8.156 0.594 1.00 96.25 173 TRP A N 1
ATOM 1342 C CA . TRP A 1 173 ? 10.888 -7.690 -0.167 1.00 96.25 173 TRP A CA 1
ATOM 1343 C C . TRP A 1 173 ? 11.235 -6.695 -1.277 1.00 96.25 173 TRP A C 1
ATOM 1345 O O . TRP A 1 173 ? 10.333 -6.330 -2.013 1.00 96.25 173 TRP A O 1
ATOM 1355 N N . ASP A 1 174 ? 12.483 -6.230 -1.331 1.00 94.44 174 ASP A N 1
ATOM 1356 C CA . ASP A 1 174 ? 12.973 -5.117 -2.152 1.00 94.44 174 ASP A CA 1
ATOM 1357 C C . ASP A 1 174 ? 14.003 -5.610 -3.190 1.00 94.44 174 ASP A C 1
ATOM 1359 O O . ASP A 1 174 ? 14.096 -6.815 -3.437 1.00 94.44 174 ASP A O 1
ATOM 1363 N N . PHE A 1 175 ? 14.843 -4.716 -3.735 1.00 91.19 175 PHE A N 1
ATOM 1364 C CA . PHE A 1 175 ? 15.812 -5.002 -4.808 1.00 91.19 175 PHE A CA 1
ATOM 1365 C C . PHE A 1 175 ? 16.895 -6.041 -4.463 1.00 91.19 175 PHE A C 1
ATOM 1367 O O . PHE A 1 175 ? 17.703 -6.403 -5.321 1.00 91.19 175 PHE A O 1
ATOM 1374 N N . ARG A 1 176 ? 16.909 -6.589 -3.238 1.00 91.44 176 ARG A N 1
ATOM 1375 C CA . ARG A 1 176 ? 17.592 -7.868 -2.960 1.00 91.44 176 ARG A CA 1
ATOM 1376 C C . ARG A 1 176 ? 17.024 -9.019 -3.803 1.00 91.44 176 ARG A C 1
ATOM 1378 O O . ARG A 1 176 ? 17.712 -10.018 -4.013 1.00 91.44 176 ARG A O 1
ATOM 1385 N N . LEU A 1 177 ? 15.782 -8.895 -4.272 1.00 88.25 177 LEU A N 1
ATOM 1386 C CA . LEU A 1 177 ? 15.099 -9.844 -5.141 1.00 88.25 177 LEU A CA 1
ATOM 1387 C C . LEU A 1 177 ? 15.330 -9.484 -6.628 1.00 88.25 177 LEU A C 1
ATOM 1389 O O . LEU A 1 177 ? 15.154 -8.335 -7.023 1.00 88.25 177 LEU A O 1
ATOM 1393 N N . PRO A 1 178 ? 15.697 -10.454 -7.487 1.00 78.69 178 PRO A N 1
ATOM 1394 C CA . PRO A 1 178 ? 16.207 -10.190 -8.839 1.00 78.69 178 PRO A CA 1
ATOM 1395 C C . PRO A 1 178 ? 15.164 -9.768 -9.888 1.00 78.69 178 PRO A C 1
ATOM 1397 O O . PRO A 1 178 ? 15.553 -9.432 -11.002 1.00 78.69 178 PRO A O 1
ATOM 1400 N N . LEU A 1 179 ? 13.861 -9.851 -9.597 1.00 69.50 179 LEU A N 1
ATOM 1401 C CA . LEU A 1 179 ? 12.793 -9.595 -10.580 1.00 69.50 179 LEU A CA 1
ATOM 1402 C C . LEU A 1 179 ? 12.218 -8.167 -10.539 1.00 69.50 179 LEU A C 1
ATOM 1404 O O . LEU A 1 179 ? 11.198 -7.907 -11.182 1.00 69.50 179 LEU A O 1
ATOM 1408 N N . GLU A 1 180 ? 12.842 -7.251 -9.803 1.00 58.16 180 GLU A N 1
ATOM 1409 C CA . GLU A 1 180 ? 12.452 -5.839 -9.755 1.00 58.16 180 GLU A CA 1
ATOM 1410 C C . GLU A 1 180 ? 13.219 -5.034 -10.822 1.00 58.16 180 GLU A C 1
ATOM 1412 O O . GLU A 1 180 ? 14.445 -5.072 -10.857 1.00 58.16 180 GLU A O 1
ATOM 1417 N N . ASP A 1 181 ? 12.515 -4.328 -11.722 1.00 61.50 181 ASP A N 1
ATOM 1418 C CA . ASP A 1 181 ? 13.143 -3.610 -12.849 1.00 61.50 181 ASP A CA 1
ATOM 1419 C C . ASP A 1 181 ? 12.350 -2.355 -13.299 1.00 61.50 181 ASP A C 1
ATOM 1421 O O . ASP A 1 181 ? 11.122 -2.299 -13.188 1.00 61.50 181 ASP A O 1
ATOM 1425 N N . LEU A 1 182 ? 13.053 -1.368 -13.872 1.00 53.97 182 LEU A N 1
ATOM 1426 C CA . LEU A 1 182 ? 12.538 -0.214 -14.626 1.00 53.97 182 LEU A CA 1
ATOM 1427 C C . LEU A 1 182 ? 13.313 -0.125 -15.948 1.00 53.97 182 LEU A C 1
ATOM 1429 O O . LEU A 1 182 ? 14.530 0.046 -15.925 1.00 53.97 182 LEU A O 1
ATOM 1433 N N . PRO A 1 183 ? 12.622 -0.106 -17.090 1.00 54.09 183 PRO A N 1
ATOM 1434 C CA . PRO A 1 183 ? 13.245 0.026 -18.397 1.00 54.09 183 PRO A CA 1
ATOM 1435 C C . PRO A 1 183 ? 13.674 1.479 -18.672 1.00 54.09 183 PRO A C 1
ATOM 1437 O O . PRO A 1 183 ? 12.889 2.415 -18.477 1.00 54.09 183 PRO A O 1
ATOM 1440 N N . GLU A 1 184 ? 14.896 1.660 -19.177 1.00 54.22 184 GLU A N 1
ATOM 1441 C CA . GLU A 1 184 ? 15.513 2.963 -19.471 1.00 54.22 184 GLU A CA 1
ATOM 1442 C C . GLU A 1 184 ? 14.745 3.758 -20.543 1.00 54.22 184 GLU A C 1
ATOM 1444 O O . GLU A 1 184 ? 14.670 4.985 -20.485 1.00 54.22 184 GLU A O 1
ATOM 1449 N N . GLU A 1 185 ? 14.067 3.079 -21.479 1.00 53.97 185 GLU A N 1
ATOM 1450 C CA . GLU A 1 185 ? 13.359 3.720 -22.596 1.00 53.97 185 GLU A CA 1
ATOM 1451 C C . GLU A 1 185 ? 12.143 4.582 -22.202 1.00 53.97 185 GLU A C 1
ATOM 1453 O O . GLU A 1 185 ? 11.506 5.193 -23.064 1.00 53.97 185 GLU A O 1
ATOM 1458 N N . LEU A 1 186 ? 11.775 4.606 -20.920 1.00 51.75 186 LEU A N 1
ATOM 1459 C CA . LEU A 1 186 ? 10.677 5.425 -20.394 1.00 51.75 186 LEU A CA 1
ATOM 1460 C C . LEU A 1 186 ? 11.145 6.688 -19.683 1.00 51.75 186 LEU A C 1
ATOM 1462 O O . LEU A 1 186 ? 10.319 7.512 -19.288 1.00 51.75 186 LEU A O 1
ATOM 1466 N N . ILE A 1 187 ? 12.455 6.864 -19.546 1.00 60.44 187 ILE A N 1
ATOM 1467 C CA . ILE A 1 187 ? 13.045 8.078 -19.009 1.00 60.44 187 ILE A CA 1
ATOM 1468 C C . ILE A 1 187 ? 13.024 9.137 -20.119 1.00 60.44 187 ILE A C 1
ATOM 1470 O O . ILE A 1 187 ? 13.725 9.022 -21.123 1.00 60.44 187 ILE A O 1
ATOM 1474 N N . PHE A 1 188 ? 12.202 10.183 -19.973 1.00 49.16 188 PHE A N 1
ATOM 1475 C CA . PHE A 1 188 ? 12.210 11.293 -20.930 1.00 49.16 188 PHE A CA 1
ATOM 1476 C C . PHE A 1 188 ? 13.283 12.304 -20.553 1.00 49.16 188 PHE A C 1
ATOM 1478 O O . PHE A 1 188 ? 13.277 12.837 -19.451 1.00 49.16 188 PHE A O 1
ATOM 1485 N N . HIS A 1 189 ? 14.147 12.635 -21.499 1.00 58.09 189 HIS A N 1
ATOM 1486 C CA . HIS A 1 189 ? 15.173 13.660 -21.349 1.00 58.09 189 HIS A CA 1
ATOM 1487 C C . HIS A 1 189 ? 14.616 15.025 -21.784 1.00 58.09 189 HIS A C 1
ATOM 1489 O O . HIS A 1 189 ? 14.292 15.234 -22.955 1.00 58.09 189 HIS A O 1
ATOM 1495 N N . ILE A 1 190 ? 14.436 15.951 -20.837 1.00 51.16 190 ILE A N 1
ATOM 1496 C CA . ILE A 1 190 ? 13.972 17.323 -21.082 1.00 51.16 190 ILE A CA 1
ATOM 1497 C C . ILE A 1 190 ? 15.140 18.289 -20.893 1.00 51.16 190 ILE A C 1
ATOM 1499 O O . ILE A 1 190 ? 15.732 18.346 -19.825 1.00 51.16 190 ILE A O 1
ATOM 1503 N N . ASN A 1 191 ? 15.417 19.134 -21.887 1.00 48.12 191 ASN A N 1
ATOM 1504 C CA . ASN A 1 191 ? 16.506 20.121 -21.833 1.00 48.12 191 ASN A CA 1
ATOM 1505 C C . ASN A 1 191 ? 16.041 21.595 -21.817 1.00 48.12 191 ASN A C 1
ATOM 1507 O O . ASN A 1 191 ? 16.858 22.515 -21.892 1.00 48.12 191 ASN A O 1
ATOM 1511 N N . TYR A 1 192 ? 14.733 21.848 -21.694 1.00 40.38 192 TYR A N 1
ATOM 1512 C CA . TYR A 1 192 ? 14.118 23.176 -21.866 1.00 40.38 192 TYR A CA 1
ATOM 1513 C C . TYR A 1 192 ? 14.583 24.246 -20.849 1.00 40.38 192 TYR A C 1
ATOM 1515 O O . TYR A 1 192 ? 14.517 25.438 -21.144 1.00 40.38 192 TYR A O 1
ATOM 1523 N N . LEU A 1 193 ? 15.113 23.855 -19.683 1.00 47.72 193 LEU A N 1
ATOM 1524 C CA . LEU A 1 193 ? 15.639 24.785 -18.667 1.00 47.72 193 LEU A CA 1
ATOM 1525 C C . LEU A 1 193 ? 17.169 24.979 -18.717 1.00 47.72 193 LEU A C 1
ATOM 1527 O O . LEU A 1 193 ? 17.745 25.520 -17.773 1.00 47.72 193 LEU A O 1
ATOM 1531 N N . GLY A 1 194 ? 17.827 24.575 -19.810 1.00 44.97 194 GLY A N 1
ATOM 1532 C CA . GLY A 1 194 ? 19.254 24.833 -20.051 1.00 44.97 194 GLY A CA 1
ATOM 1533 C C . GLY A 1 194 ? 20.216 23.725 -19.604 1.00 44.97 194 GLY A C 1
ATOM 1534 O O . GLY A 1 194 ? 21.425 23.916 -19.688 1.00 44.97 194 GLY A O 1
ATOM 1535 N N . ALA A 1 195 ? 19.703 22.578 -19.153 1.00 55.53 195 ALA A N 1
ATOM 1536 C CA . ALA A 1 195 ? 20.456 21.346 -18.910 1.00 55.53 195 ALA A CA 1
ATOM 1537 C C . ALA A 1 195 ? 19.539 20.138 -19.135 1.00 55.53 195 ALA A C 1
ATOM 1539 O O . ALA A 1 195 ? 18.327 20.271 -18.963 1.00 55.53 195 ALA A O 1
ATOM 1540 N N . ASP A 1 196 ? 20.112 18.995 -19.514 1.00 58.94 196 ASP A N 1
ATOM 1541 C CA . ASP A 1 196 ? 19.366 17.748 -19.680 1.00 58.94 196 ASP A CA 1
ATOM 1542 C C . ASP A 1 196 ? 18.832 17.237 -18.333 1.00 58.94 196 ASP A C 1
ATOM 1544 O O . ASP A 1 196 ? 19.550 17.219 -17.330 1.00 58.94 196 ASP A O 1
ATOM 1548 N N . GLN A 1 197 ? 17.551 16.881 -18.298 1.00 60.91 197 GLN A N 1
ATOM 1549 C CA . GLN A 1 197 ? 16.840 16.444 -17.103 1.00 60.91 197 GLN A CA 1
ATOM 1550 C C . GLN A 1 197 ? 16.005 15.208 -17.441 1.00 60.91 197 GLN A C 1
ATOM 1552 O O . GLN A 1 197 ? 15.007 15.342 -18.152 1.00 60.91 197 GLN A O 1
ATOM 1557 N N . PRO A 1 198 ? 16.348 14.022 -16.913 1.00 64.19 198 PRO A N 1
ATOM 1558 C CA . PRO A 1 198 ? 15.464 12.873 -16.992 1.00 64.19 198 PRO A CA 1
ATOM 1559 C C . PRO A 1 198 ? 14.219 13.151 -16.137 1.00 64.19 198 PRO A C 1
ATOM 1561 O O . PRO A 1 198 ? 14.286 13.217 -14.909 1.00 64.19 198 PRO A O 1
ATOM 1564 N N . THR A 1 199 ? 13.071 13.369 -16.772 1.00 65.19 199 THR A N 1
ATOM 1565 C CA . THR A 1 199 ? 11.775 13.517 -16.108 1.00 65.19 199 THR A CA 1
ATOM 1566 C C . THR A 1 199 ? 10.845 12.404 -16.560 1.00 65.19 199 THR A C 1
ATOM 1568 O O . THR A 1 199 ? 10.670 12.177 -17.751 1.00 65.19 199 THR A O 1
ATOM 1571 N N . PHE A 1 200 ? 10.191 11.743 -15.616 1.00 75.00 200 PHE A N 1
ATOM 1572 C CA . PHE A 1 200 ? 9.159 10.756 -15.905 1.00 75.00 200 PHE A CA 1
ATOM 1573 C C . PHE A 1 200 ? 7.974 11.032 -14.984 1.00 75.00 200 PHE A C 1
ATOM 1575 O O . PHE A 1 200 ? 7.873 10.470 -13.902 1.00 75.00 200 PHE A O 1
ATOM 1582 N N . THR A 1 201 ? 7.127 11.998 -15.345 1.00 82.25 201 THR A N 1
ATOM 1583 C CA . THR A 1 201 ? 5.977 12.414 -14.526 1.00 82.25 201 THR A CA 1
ATOM 1584 C C . THR A 1 201 ? 4.731 12.595 -15.382 1.00 82.25 201 THR A C 1
ATOM 1586 O O . THR A 1 201 ? 4.814 13.006 -16.537 1.00 82.25 201 THR A O 1
ATOM 1589 N N . LEU A 1 202 ? 3.559 12.307 -14.811 1.00 85.69 202 LEU A N 1
ATOM 1590 C CA . LEU A 1 202 ? 2.272 12.623 -15.444 1.00 85.69 202 LEU A CA 1
ATOM 1591 C C . LEU A 1 202 ? 1.891 14.083 -15.187 1.00 85.69 202 LEU A C 1
ATOM 1593 O O . LEU A 1 202 ? 1.248 14.730 -16.011 1.00 85.69 202 LEU A O 1
ATOM 1597 N N . ASN A 1 203 ? 2.298 14.603 -14.030 1.00 87.25 203 ASN A N 1
ATOM 1598 C CA . ASN A 1 203 ? 2.124 16.001 -13.672 1.00 87.25 203 ASN A CA 1
ATOM 1599 C C . ASN A 1 203 ? 3.245 16.873 -14.251 1.00 87.25 203 ASN A C 1
ATOM 1601 O O . ASN A 1 203 ? 4.384 16.429 -14.390 1.00 87.25 203 ASN A O 1
ATOM 1605 N N . PHE A 1 204 ? 2.926 18.144 -14.516 1.00 81.25 204 PHE A N 1
ATOM 1606 C CA . PHE A 1 204 ? 3.902 19.148 -14.946 1.00 81.25 204 PHE A CA 1
ATOM 1607 C C . PHE A 1 204 ? 4.269 20.099 -13.798 1.00 81.25 204 PHE A C 1
ATOM 1609 O O . PHE A 1 204 ? 5.223 19.863 -13.061 1.00 81.25 204 PHE A O 1
ATOM 1616 N N . SER A 1 205 ? 3.501 21.171 -13.591 1.00 84.19 205 SER A N 1
ATOM 1617 C CA . SER A 1 205 ? 3.749 22.114 -12.495 1.00 84.19 205 SER A CA 1
ATOM 1618 C C . SER A 1 205 ? 3.129 21.626 -11.187 1.00 84.19 205 SER A C 1
ATOM 1620 O O . SER A 1 205 ? 1.930 21.368 -11.121 1.00 84.19 205 SER A O 1
ATOM 1622 N N . LYS A 1 206 ? 3.944 21.543 -10.130 1.00 88.56 206 LYS A N 1
ATOM 1623 C CA . LYS A 1 206 ? 3.513 21.215 -8.765 1.00 88.56 206 LYS A CA 1
ATOM 1624 C C . LYS A 1 206 ? 4.379 21.927 -7.727 1.00 88.56 206 LYS A C 1
ATOM 1626 O O . LYS A 1 206 ? 5.493 22.356 -8.026 1.00 88.56 206 LYS A O 1
ATOM 1631 N N . GLY A 1 207 ? 3.866 22.048 -6.504 1.00 89.88 207 GLY A N 1
ATOM 1632 C CA . GLY A 1 207 ? 4.645 22.557 -5.375 1.00 89.88 207 GLY A CA 1
ATOM 1633 C C . GLY A 1 207 ? 5.811 21.625 -5.032 1.00 89.88 207 GLY A C 1
ATOM 1634 O O . GLY A 1 207 ? 5.676 20.406 -5.095 1.00 89.88 207 GLY A O 1
ATOM 1635 N N . SER A 1 208 ? 6.957 22.197 -4.660 1.00 90.38 208 SER A N 1
ATOM 1636 C CA . SER A 1 208 ? 8.158 21.445 -4.264 1.00 90.38 208 SER A CA 1
ATOM 1637 C C . SER A 1 208 ? 8.329 21.328 -2.747 1.00 90.38 208 SER A C 1
ATOM 1639 O O . SER A 1 208 ? 9.323 20.772 -2.285 1.00 90.38 208 SER A O 1
ATOM 1641 N N . SER A 1 209 ? 7.400 21.875 -1.955 1.00 93.75 209 SER A N 1
ATOM 1642 C CA . SER A 1 209 ? 7.508 21.917 -0.493 1.00 93.75 209 SER A CA 1
ATOM 1643 C C . SER A 1 209 ? 7.589 20.519 0.117 1.00 93.75 209 SER A C 1
ATOM 1645 O O . SER A 1 209 ? 8.394 20.309 1.018 1.00 93.75 209 SER A O 1
ATOM 1647 N N . GLN A 1 210 ? 6.837 19.550 -0.411 1.00 93.62 210 GLN A N 1
ATOM 1648 C CA . GLN A 1 210 ? 6.863 18.163 0.059 1.00 93.62 210 GLN A CA 1
ATOM 1649 C C . GLN A 1 210 ? 8.208 17.478 -0.208 1.00 93.62 210 GLN A C 1
ATOM 1651 O O . GLN A 1 210 ? 8.687 16.751 0.652 1.00 93.62 210 GLN A O 1
ATOM 1656 N N . VAL A 1 211 ? 8.863 17.754 -1.341 1.00 93.19 211 VAL A N 1
ATOM 1657 C CA . VAL A 1 211 ? 10.197 17.199 -1.638 1.00 93.19 211 VAL A CA 1
ATOM 1658 C C . VAL A 1 211 ? 11.238 17.747 -0.661 1.00 93.19 211 VAL A C 1
ATOM 1660 O O . VAL A 1 211 ? 12.054 16.994 -0.133 1.00 93.19 211 VAL A O 1
ATOM 1663 N N . ILE A 1 212 ? 11.182 19.052 -0.370 1.00 94.44 212 ILE A N 1
ATOM 1664 C CA . ILE A 1 212 ? 12.063 19.691 0.620 1.00 94.44 212 ILE A CA 1
ATOM 1665 C C . ILE A 1 212 ? 11.802 19.113 2.015 1.00 94.44 212 ILE A C 1
ATOM 1667 O O . ILE A 1 212 ? 12.747 18.796 2.734 1.00 94.44 212 ILE A O 1
ATOM 1671 N N . ALA A 1 213 ? 10.531 18.957 2.392 1.00 96.12 213 ALA A N 1
ATOM 1672 C CA . ALA A 1 213 ? 10.143 18.386 3.675 1.00 96.12 213 ALA A CA 1
ATOM 1673 C C . ALA A 1 213 ? 10.602 16.927 3.805 1.00 96.12 213 ALA A C 1
ATOM 1675 O O . ALA A 1 213 ? 11.149 16.560 4.840 1.00 96.12 213 ALA A O 1
ATOM 1676 N N . GLN A 1 214 ? 10.468 16.118 2.750 1.00 96.31 214 GLN A N 1
ATOM 1677 C CA . GLN A 1 214 ? 10.968 14.745 2.729 1.00 96.31 214 GLN A CA 1
ATOM 1678 C C . GLN A 1 214 ? 12.487 14.709 2.921 1.00 96.31 214 GLN A C 1
ATOM 1680 O O . GLN A 1 214 ? 12.980 13.955 3.758 1.00 96.31 214 GLN A O 1
ATOM 1685 N N . TYR A 1 215 ? 13.227 15.560 2.203 1.00 96.88 215 TYR A N 1
ATOM 1686 C CA . TYR A 1 215 ? 14.676 15.668 2.368 1.00 96.88 215 TYR A CA 1
ATOM 1687 C C . TYR A 1 215 ? 15.051 16.066 3.801 1.00 96.88 215 TYR A C 1
ATOM 1689 O O . TYR A 1 215 ? 15.927 15.442 4.396 1.00 96.88 215 TYR A O 1
ATOM 1697 N N . TYR A 1 216 ? 14.348 17.048 4.382 1.00 97.56 216 TYR A N 1
ATOM 1698 C CA . TYR A 1 216 ? 14.515 17.440 5.782 1.00 97.56 216 TYR A CA 1
ATOM 1699 C C . TYR A 1 216 ? 14.281 16.260 6.730 1.00 97.56 216 TYR A C 1
ATOM 1701 O O . TYR A 1 216 ? 15.137 15.996 7.567 1.00 97.56 216 TYR A O 1
ATOM 1709 N N . GLN A 1 217 ? 13.179 15.517 6.586 1.00 98.00 217 GLN A N 1
ATOM 1710 C CA . GLN A 1 217 ? 12.888 14.370 7.449 1.00 98.00 217 GLN A CA 1
ATOM 1711 C C . GLN A 1 217 ? 13.976 13.294 7.344 1.00 98.00 217 GLN A C 1
ATOM 1713 O O . GLN A 1 217 ? 14.423 12.795 8.374 1.00 98.00 217 GLN A O 1
ATOM 1718 N N . LEU A 1 218 ? 14.450 12.976 6.132 1.00 97.62 218 LEU A N 1
ATOM 1719 C CA . LEU A 1 218 ? 15.526 11.998 5.914 1.00 97.62 218 LEU A CA 1
ATOM 1720 C C . LEU A 1 218 ? 16.810 12.378 6.663 1.00 97.62 218 LEU A C 1
ATOM 1722 O O . LEU A 1 218 ? 17.340 11.559 7.410 1.00 97.62 218 LEU A O 1
ATOM 1726 N N . ILE A 1 219 ? 17.274 13.625 6.538 1.00 97.44 219 ILE A N 1
ATOM 1727 C CA . ILE A 1 219 ? 18.524 14.065 7.184 1.00 97.44 219 ILE A CA 1
ATOM 1728 C C . ILE A 1 219 ? 18.367 14.374 8.680 1.00 97.44 219 ILE A C 1
ATOM 1730 O O . ILE A 1 219 ? 19.335 14.282 9.428 1.00 97.44 219 ILE A O 1
ATOM 1734 N N . ARG A 1 220 ? 17.170 14.774 9.126 1.00 98.12 220 ARG A N 1
ATOM 1735 C CA . ARG A 1 220 ? 16.888 15.162 10.517 1.00 98.12 220 ARG A CA 1
ATOM 1736 C C . ARG A 1 220 ? 16.612 13.958 11.408 1.00 98.12 220 ARG A C 1
ATOM 1738 O O . ARG A 1 220 ? 16.951 13.990 12.588 1.00 98.12 220 ARG A O 1
ATOM 1745 N N . LEU A 1 221 ? 15.928 12.943 10.887 1.00 98.12 221 LEU A N 1
ATOM 1746 C CA . LEU A 1 221 ? 15.646 11.716 11.628 1.00 98.12 221 LEU A CA 1
ATOM 1747 C C . LEU A 1 221 ? 16.780 10.706 11.459 1.00 98.12 221 LEU A C 1
ATOM 1749 O O . LEU A 1 221 ? 17.188 10.086 12.439 1.00 98.12 221 LEU A O 1
ATOM 1753 N N . GLY A 1 222 ? 17.288 10.546 10.233 1.00 98.12 222 GLY A N 1
ATOM 1754 C CA . GLY A 1 222 ? 18.156 9.424 9.893 1.00 98.12 222 GLY A CA 1
ATOM 1755 C C . GLY A 1 222 ? 17.484 8.076 10.172 1.00 98.12 222 GLY A C 1
ATOM 1756 O O . GLY A 1 222 ? 16.316 8.003 10.553 1.00 98.12 222 GLY A O 1
ATOM 1757 N N . TYR A 1 223 ? 18.234 6.990 10.011 1.00 98.12 223 TYR A N 1
ATOM 1758 C CA . TYR A 1 223 ? 17.703 5.643 10.232 1.00 98.12 223 TYR A CA 1
ATOM 1759 C C . TYR A 1 223 ? 17.148 5.456 11.658 1.00 98.12 223 TYR A C 1
ATOM 1761 O O . TYR A 1 223 ? 16.016 5.013 11.829 1.00 98.12 223 TYR A O 1
ATOM 1769 N N . GLU A 1 224 ? 17.909 5.878 12.673 1.00 98.44 224 GLU A N 1
ATOM 1770 C CA . GLU A 1 224 ? 17.524 5.795 14.091 1.00 98.44 224 GLU A CA 1
ATOM 1771 C C . GLU A 1 224 ? 16.212 6.534 14.392 1.00 98.44 224 GLU A C 1
ATOM 1773 O O . GLU A 1 224 ? 15.342 6.017 15.090 1.00 98.44 224 GLU A O 1
ATOM 1778 N N . GLY A 1 225 ? 16.023 7.741 13.851 1.00 98.50 225 GLY A N 1
ATOM 1779 C CA . GLY A 1 225 ? 14.800 8.507 14.079 1.00 98.50 225 GLY A CA 1
ATOM 1780 C C . GLY A 1 225 ? 13.569 7.837 13.468 1.00 98.50 225 GLY A C 1
ATOM 1781 O O . GLY A 1 225 ? 12.544 7.736 14.141 1.00 98.50 225 GLY A O 1
ATOM 1782 N N . TYR A 1 226 ? 13.674 7.332 12.233 1.00 98.62 226 TYR A N 1
ATOM 1783 C CA . TYR A 1 226 ? 12.585 6.575 11.608 1.00 98.62 226 TYR A CA 1
ATOM 1784 C C . TYR A 1 226 ? 12.289 5.284 12.372 1.00 98.62 226 TYR A C 1
ATOM 1786 O O . TYR A 1 226 ? 11.124 5.004 12.650 1.00 98.62 226 TYR A O 1
ATOM 1794 N N . LYS A 1 227 ? 13.321 4.539 12.783 1.00 98.56 227 LYS A N 1
ATOM 1795 C CA . LYS A 1 227 ? 13.162 3.329 13.596 1.00 98.56 227 LYS A CA 1
ATOM 1796 C C . LYS A 1 227 ? 12.396 3.604 14.887 1.00 98.56 227 LYS A C 1
ATOM 1798 O O . LYS A 1 227 ? 11.369 2.972 15.112 1.00 98.56 227 LYS A O 1
ATOM 1803 N N . ASN A 1 228 ? 12.808 4.607 15.662 1.00 98.50 228 ASN A N 1
ATOM 1804 C CA . ASN A 1 228 ? 12.124 4.981 16.902 1.00 98.50 228 ASN A CA 1
ATOM 1805 C C . ASN A 1 228 ? 10.645 5.349 16.673 1.00 98.50 228 ASN A C 1
ATOM 1807 O O . ASN A 1 228 ? 9.778 4.991 17.469 1.00 98.50 228 ASN A O 1
ATOM 1811 N N . ILE A 1 229 ? 10.333 6.064 15.587 1.00 98.44 229 ILE A N 1
ATOM 1812 C CA . ILE A 1 229 ? 8.947 6.416 15.239 1.00 98.44 229 ILE A CA 1
ATOM 1813 C C . ILE A 1 229 ? 8.136 5.158 14.913 1.00 98.44 229 ILE A C 1
ATOM 1815 O O . ILE A 1 229 ? 7.034 4.989 15.434 1.00 98.44 229 ILE A O 1
ATOM 1819 N N . MET A 1 230 ? 8.672 4.264 14.081 1.00 98.31 230 MET A N 1
ATOM 1820 C CA . MET A 1 230 ? 7.962 3.052 13.667 1.00 98.31 230 MET A CA 1
ATOM 1821 C C . MET A 1 230 ? 7.782 2.061 14.824 1.00 98.31 230 MET A C 1
ATOM 1823 O O . MET A 1 230 ? 6.717 1.450 14.931 1.00 98.31 230 MET A O 1
ATOM 1827 N N . GLU A 1 231 ? 8.758 1.951 15.729 1.00 98.19 231 GLU A N 1
ATOM 1828 C CA . GLU A 1 231 ? 8.637 1.178 16.973 1.00 98.19 231 GLU A CA 1
ATOM 1829 C C . GLU A 1 231 ? 7.531 1.747 17.874 1.00 98.19 231 GLU A C 1
ATOM 1831 O O . GLU A 1 231 ? 6.655 1.001 18.307 1.00 98.19 231 GLU A O 1
ATOM 1836 N N . ASN A 1 232 ? 7.469 3.072 18.059 1.00 98.31 232 ASN A N 1
ATOM 1837 C CA . ASN A 1 232 ? 6.391 3.714 18.821 1.00 98.31 232 ASN A CA 1
ATOM 1838 C C . ASN A 1 232 ? 5.001 3.465 18.206 1.00 98.31 232 ASN A C 1
ATOM 1840 O O . ASN A 1 232 ? 4.042 3.171 18.927 1.00 98.31 232 ASN A O 1
ATOM 1844 N N . CYS A 1 233 ? 4.876 3.561 16.879 1.00 98.38 233 CYS A N 1
ATOM 1845 C CA . CYS A 1 233 ? 3.631 3.246 16.175 1.00 98.38 233 CYS A CA 1
ATOM 1846 C C . CYS A 1 233 ? 3.227 1.781 16.392 1.00 98.38 233 CYS A C 1
ATOM 1848 O O . CYS A 1 233 ? 2.065 1.495 16.693 1.00 98.38 233 CYS A O 1
ATOM 1850 N N . ARG A 1 234 ? 4.184 0.850 16.289 1.00 97.94 234 ARG A N 1
ATOM 1851 C CA . ARG A 1 234 ? 3.959 -0.580 16.534 1.00 97.94 234 ARG A CA 1
ATOM 1852 C C . ARG A 1 234 ? 3.531 -0.847 17.978 1.00 97.94 234 ARG A C 1
ATOM 1854 O O . ARG A 1 234 ? 2.577 -1.587 18.204 1.00 97.94 234 ARG A O 1
ATOM 1861 N N . ASP A 1 235 ? 4.164 -0.209 18.952 1.00 98.00 235 ASP A N 1
ATOM 1862 C CA . ASP A 1 235 ? 3.818 -0.372 20.363 1.00 98.00 235 ASP A CA 1
ATOM 1863 C C . ASP A 1 235 ? 2.410 0.151 20.674 1.00 98.00 235 ASP A C 1
ATOM 1865 O O . ASP A 1 235 ? 1.650 -0.486 21.407 1.00 98.00 235 ASP A O 1
ATOM 1869 N N . ASN A 1 236 ? 2.018 1.287 20.094 1.00 98.38 236 ASN A N 1
ATOM 1870 C CA . ASN A 1 236 ? 0.664 1.823 20.260 1.00 98.38 236 ASN A CA 1
ATOM 1871 C C . ASN A 1 236 ? -0.393 0.978 19.531 1.00 98.38 236 ASN A C 1
ATOM 1873 O O . ASN A 1 236 ? -1.499 0.817 20.052 1.00 98.38 236 ASN A O 1
ATOM 1877 N N . MET A 1 237 ? -0.050 0.371 18.388 1.00 98.38 237 MET A N 1
ATOM 1878 C CA . MET A 1 237 ? -0.884 -0.645 17.735 1.00 98.38 237 MET A CA 1
ATOM 1879 C C . MET A 1 237 ? -1.126 -1.841 18.663 1.00 98.38 237 MET A C 1
ATOM 1881 O O . MET A 1 237 ? -2.271 -2.267 18.813 1.00 98.38 237 MET A O 1
ATOM 1885 N N . LEU A 1 238 ? -0.084 -2.351 19.329 1.00 97.75 238 LEU A N 1
ATOM 1886 C CA . LEU A 1 238 ? -0.213 -3.470 20.267 1.00 97.75 238 LEU A CA 1
ATOM 1887 C C . LEU A 1 238 ? -1.076 -3.115 21.482 1.00 97.75 238 LEU A C 1
ATOM 1889 O O . LEU A 1 238 ? -1.885 -3.938 21.905 1.00 97.75 238 LEU A O 1
ATOM 1893 N N . VAL A 1 239 ? -0.970 -1.893 22.014 1.00 98.00 239 VAL A N 1
ATOM 1894 C CA . VAL A 1 239 ? -1.848 -1.438 23.107 1.00 98.00 239 VAL A CA 1
ATOM 1895 C C . VAL A 1 239 ? -3.308 -1.397 22.678 1.00 98.00 239 VAL A C 1
ATOM 1897 O O . VAL A 1 239 ? -4.165 -1.908 23.401 1.00 98.00 239 VAL A O 1
ATOM 1900 N N . LEU A 1 240 ? -3.600 -0.840 21.500 1.00 98.25 240 LEU A N 1
ATOM 1901 C CA . LEU A 1 240 ? -4.961 -0.821 20.971 1.00 98.25 240 LEU A CA 1
ATOM 1902 C C . LEU A 1 240 ? -5.486 -2.246 20.754 1.00 98.25 240 LEU A C 1
ATOM 1904 O O . LEU A 1 240 ? -6.582 -2.564 21.211 1.00 98.25 240 LEU A O 1
ATOM 1908 N N . LYS A 1 241 ? -4.691 -3.117 20.118 1.00 98.25 241 LYS A N 1
ATOM 1909 C CA . LYS A 1 241 ? -5.039 -4.526 19.892 1.00 98.25 241 LYS A CA 1
ATOM 1910 C C . LYS A 1 241 ? -5.383 -5.229 21.207 1.00 98.25 241 LYS A C 1
ATOM 1912 O O . LYS A 1 241 ? -6.469 -5.786 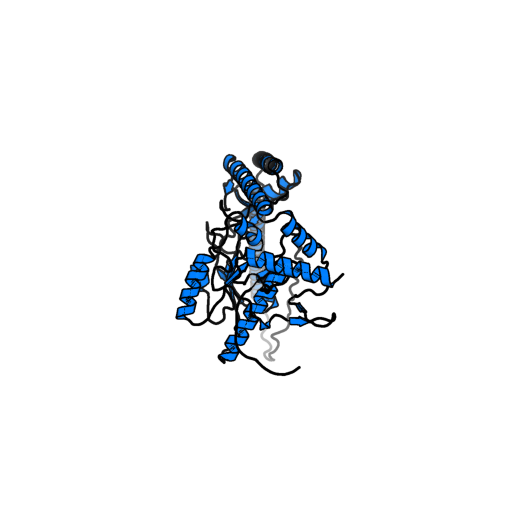21.329 1.00 98.25 241 LYS A O 1
ATOM 1917 N N . GLN A 1 242 ? -4.504 -5.149 22.205 1.00 97.81 242 GLN A N 1
ATOM 1918 C CA . GLN A 1 242 ? -4.723 -5.773 23.512 1.00 97.81 242 GLN A CA 1
ATOM 1919 C C . GLN A 1 242 ? -5.945 -5.194 24.232 1.00 97.81 242 GLN A C 1
ATOM 1921 O O . GLN A 1 242 ? -6.665 -5.922 24.913 1.00 97.81 242 GLN A O 1
ATOM 1926 N N . GLY A 1 243 ? -6.190 -3.887 24.105 1.00 97.75 243 GLY A N 1
ATOM 1927 C CA . GLY A 1 243 ? -7.385 -3.241 24.641 1.00 97.75 243 GLY A CA 1
ATOM 1928 C C . GLY A 1 243 ? -8.666 -3.803 24.028 1.00 97.75 243 GLY A C 1
ATOM 1929 O O . GL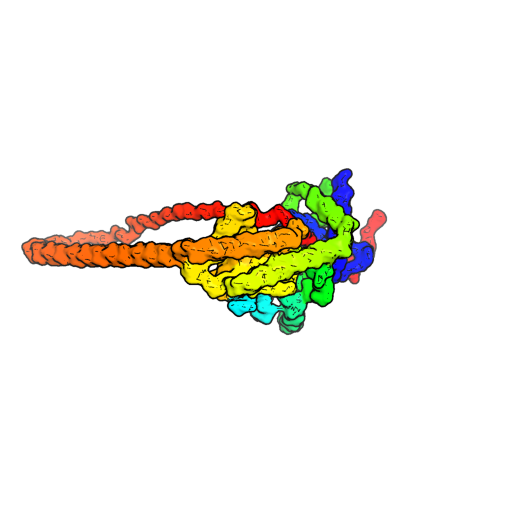Y A 1 243 ? -9.589 -4.156 24.758 1.00 97.75 243 GLY A O 1
ATOM 1930 N N . LEU A 1 244 ? -8.690 -3.970 22.705 1.00 97.50 244 LEU A N 1
ATOM 1931 C CA . LEU A 1 244 ? -9.817 -4.558 21.980 1.00 97.50 244 LEU A CA 1
ATOM 1932 C C . LEU A 1 244 ? -10.012 -6.040 22.319 1.00 97.50 244 LEU A C 1
ATOM 1934 O O . LEU A 1 244 ? -11.142 -6.463 22.552 1.00 97.50 244 LEU A O 1
ATOM 1938 N N . GLU A 1 245 ? -8.938 -6.823 22.415 1.00 97.38 245 GLU A N 1
ATOM 1939 C CA . GLU A 1 245 ? -9.002 -8.238 22.809 1.00 97.38 245 GLU A CA 1
ATOM 1940 C C . GLU A 1 245 ? -9.581 -8.415 24.219 1.00 97.38 245 GLU A C 1
ATOM 1942 O O . GLU A 1 245 ? -10.409 -9.302 24.435 1.00 97.38 245 GLU A O 1
ATOM 1947 N N . LYS A 1 246 ? -9.221 -7.532 25.162 1.00 96.62 246 LYS A N 1
ATOM 1948 C CA . LYS A 1 246 ? -9.743 -7.542 26.540 1.00 96.62 246 LYS A CA 1
ATOM 1949 C C . LYS A 1 246 ? -11.251 -7.313 26.625 1.00 96.62 246 LYS A C 1
ATOM 1951 O O . LYS A 1 246 ? -11.863 -7.820 27.560 1.00 96.62 246 LYS A O 1
ATOM 1956 N N . THR A 1 247 ? -11.857 -6.610 25.665 1.00 94.12 247 THR A N 1
ATOM 1957 C CA . THR A 1 247 ? -13.327 -6.467 25.616 1.00 94.12 247 THR A CA 1
ATOM 1958 C C . THR A 1 247 ? -14.022 -7.810 25.378 1.00 94.12 247 THR A C 1
ATOM 1960 O O . THR A 1 247 ? -15.184 -7.992 25.724 1.00 94.12 247 THR A O 1
ATOM 1963 N N . GLY A 1 248 ? -13.332 -8.763 24.739 1.00 94.75 248 GLY A N 1
ATOM 1964 C CA . GLY A 1 248 ? -13.898 -10.045 24.335 1.00 94.75 248 GLY A CA 1
ATOM 1965 C C . GLY A 1 248 ? -14.907 -9.967 23.183 1.00 94.75 248 GLY A C 1
ATOM 1966 O O . GLY A 1 248 ? -15.349 -11.028 22.739 1.00 94.75 248 GLY A O 1
ATOM 1967 N N . LYS A 1 249 ? -15.235 -8.772 22.667 1.00 94.00 249 LYS A N 1
ATOM 1968 C CA . LYS A 1 249 ? -16.305 -8.530 21.679 1.00 94.00 249 LYS A CA 1
ATOM 1969 C C . LYS A 1 249 ? -15.853 -8.571 20.218 1.00 94.00 249 LYS A C 1
ATOM 1971 O O . LYS A 1 249 ? -16.696 -8.721 19.337 1.00 94.00 249 LYS A O 1
ATOM 1976 N N . PHE A 1 250 ? -14.551 -8.469 19.955 1.00 96.38 250 PHE A N 1
ATOM 1977 C CA . PHE A 1 250 ? -14.011 -8.360 18.597 1.00 96.38 250 PHE A CA 1
ATOM 1978 C C . PHE A 1 250 ? -13.137 -9.550 18.192 1.00 96.38 250 PHE A C 1
ATOM 1980 O O . PHE A 1 250 ? -12.470 -10.161 19.029 1.00 96.38 250 PHE A O 1
ATOM 1987 N N . ASN A 1 251 ? -13.111 -9.840 16.891 1.00 95.38 251 ASN A N 1
ATOM 1988 C CA . ASN A 1 251 ? -12.112 -10.674 16.232 1.00 95.38 251 ASN A CA 1
ATOM 1989 C C . ASN A 1 251 ? -11.071 -9.769 15.561 1.00 95.38 251 ASN A C 1
ATOM 1991 O O . ASN A 1 251 ? -11.427 -8.934 14.726 1.00 95.38 251 ASN A O 1
ATOM 1995 N N . ILE A 1 252 ? -9.791 -9.940 15.900 1.00 96.94 252 ILE A N 1
ATOM 1996 C CA . ILE A 1 252 ? -8.694 -9.205 15.258 1.00 96.94 252 ILE A CA 1
ATOM 1997 C C . ILE A 1 252 ? -8.364 -9.873 13.919 1.00 96.94 252 ILE A C 1
ATOM 1999 O O . ILE A 1 252 ? -8.043 -11.059 13.869 1.00 96.94 252 ILE A O 1
ATOM 2003 N N . VAL A 1 253 ? -8.472 -9.105 12.836 1.00 94.69 253 VAL A N 1
ATOM 2004 C CA . VAL A 1 253 ? -8.269 -9.550 11.449 1.00 94.69 253 VAL A CA 1
ATOM 2005 C C . VAL A 1 253 ? -6.854 -9.228 10.957 1.00 94.69 253 VAL A C 1
ATOM 2007 O O . VAL A 1 253 ? -6.300 -9.969 10.142 1.00 94.69 253 VAL A O 1
ATOM 2010 N N . SER A 1 254 ? -6.254 -8.138 11.445 1.00 95.00 254 SER A N 1
ATOM 2011 C CA . SER A 1 254 ? -4.866 -7.775 11.139 1.00 95.00 254 SER A CA 1
ATOM 2012 C C . SER A 1 254 ? -3.852 -8.688 11.838 1.00 95.00 254 SER A C 1
ATOM 2014 O O . SER A 1 254 ? -4.134 -9.300 12.871 1.00 95.00 254 SER A O 1
ATOM 2016 N N . LYS A 1 255 ? -2.648 -8.783 11.265 1.00 93.50 255 LYS A N 1
ATOM 2017 C CA . LYS A 1 255 ? -1.521 -9.538 11.835 1.00 93.50 255 LYS A CA 1
ATOM 2018 C C . LYS A 1 255 ? -0.712 -8.677 12.813 1.00 93.50 255 LYS A C 1
ATOM 2020 O O . LYS A 1 255 ? -0.862 -7.462 12.849 1.00 93.50 255 LYS A O 1
ATOM 2025 N N . ASP A 1 256 ? 0.157 -9.319 13.597 1.00 91.88 256 ASP A N 1
ATOM 2026 C CA . ASP A 1 256 ? 1.077 -8.629 14.523 1.00 91.88 256 ASP A CA 1
ATOM 2027 C C . ASP A 1 256 ? 2.244 -7.928 13.822 1.00 91.88 256 ASP A C 1
ATOM 2029 O O . ASP A 1 256 ? 2.811 -6.973 14.354 1.00 91.88 256 ASP A O 1
ATOM 2033 N N . ASN A 1 257 ? 2.607 -8.421 12.638 1.00 91.81 257 ASN A N 1
ATOM 2034 C CA . ASN A 1 257 ? 3.658 -7.864 11.802 1.00 91.81 257 ASN A CA 1
ATOM 2035 C C . ASN A 1 257 ? 3.032 -7.299 10.527 1.00 91.81 257 ASN A C 1
ATOM 2037 O O . ASN A 1 257 ? 2.107 -7.894 9.972 1.00 91.81 257 ASN A O 1
ATOM 2041 N N . GLY A 1 258 ? 3.545 -6.160 10.072 1.00 95.19 258 GLY A N 1
ATOM 2042 C CA . GLY A 1 258 ? 2.990 -5.409 8.952 1.00 95.19 258 GLY A CA 1
ATOM 2043 C C . GLY A 1 258 ? 2.930 -3.915 9.249 1.00 95.19 258 GLY A C 1
ATOM 2044 O O . GLY A 1 258 ? 3.727 -3.382 10.029 1.00 95.19 258 GLY A O 1
ATOM 2045 N N . VAL A 1 259 ? 1.966 -3.243 8.629 1.00 97.19 259 VAL A N 1
ATOM 2046 C CA . VAL A 1 259 ? 1.662 -1.830 8.873 1.00 97.19 259 VAL A CA 1
ATOM 2047 C C . VAL A 1 259 ? 1.106 -1.655 10.294 1.00 97.19 259 VAL A C 1
ATOM 2049 O O . VAL A 1 259 ? 0.229 -2.432 10.670 1.00 97.19 259 VAL A O 1
ATOM 2052 N N . PRO A 1 260 ? 1.537 -0.633 11.067 1.00 97.94 260 PRO A N 1
ATOM 2053 C CA . PRO A 1 260 ? 0.959 -0.297 12.369 1.00 97.94 260 PRO A CA 1
ATOM 2054 C C . PRO A 1 260 ? -0.525 0.090 12.284 1.00 97.94 260 PRO A C 1
ATOM 2056 O O . PRO A 1 260 ? -0.897 1.262 12.226 1.00 97.94 260 PRO A O 1
ATOM 2059 N N . LEU A 1 261 ? -1.402 -0.906 12.248 1.00 98.12 261 LEU A N 1
ATOM 2060 C CA . LEU A 1 261 ? -2.845 -0.736 12.212 1.00 98.12 261 LEU A CA 1
ATOM 2061 C C . LEU A 1 261 ? -3.546 -1.923 12.867 1.00 98.12 261 LEU A C 1
ATOM 2063 O O . LEU A 1 261 ? -3.008 -3.024 12.947 1.00 98.12 261 LEU A O 1
ATOM 2067 N N . VAL A 1 262 ? -4.777 -1.701 13.317 1.00 98.31 262 VAL A N 1
ATOM 2068 C CA . VAL A 1 262 ? -5.643 -2.767 13.820 1.00 98.31 262 VAL A CA 1
ATOM 2069 C C . VAL A 1 262 ? -6.895 -2.818 12.957 1.00 98.31 262 VAL A C 1
ATOM 2071 O O . VAL A 1 262 ? -7.663 -1.855 12.923 1.00 98.31 262 VAL A O 1
ATOM 2074 N N . ALA A 1 263 ? -7.090 -3.939 12.263 1.00 97.88 263 ALA A N 1
ATOM 2075 C CA . ALA A 1 263 ? -8.336 -4.267 11.579 1.00 97.88 263 ALA A CA 1
ATOM 2076 C C . ALA A 1 263 ? -9.094 -5.307 12.407 1.00 97.88 263 ALA A C 1
ATOM 2078 O O . ALA A 1 263 ? -8.512 -6.319 12.804 1.00 97.88 263 ALA A O 1
ATOM 2079 N N . PHE A 1 264 ? -10.370 -5.065 12.696 1.00 97.19 264 PHE A N 1
ATOM 2080 C CA . PHE A 1 264 ? -11.155 -5.909 13.596 1.00 97.19 264 PHE A CA 1
ATOM 2081 C C . PHE A 1 264 ? -12.640 -5.932 13.223 1.00 97.19 264 PHE A C 1
ATOM 2083 O O . PHE A 1 264 ? -13.162 -4.967 12.675 1.00 97.19 264 PHE A O 1
ATOM 2090 N N . SER A 1 265 ? -13.311 -7.043 13.518 1.00 95.81 265 SER A N 1
ATOM 2091 C CA . SER A 1 265 ? -14.745 -7.271 13.268 1.00 95.81 265 SER A CA 1
ATOM 2092 C C . SER A 1 265 ? -15.464 -7.632 14.566 1.00 95.81 265 SER A C 1
ATOM 2094 O O . SER A 1 265 ? -14.829 -8.105 15.512 1.00 95.81 265 SER A O 1
ATOM 2096 N N . LEU A 1 266 ? -16.775 -7.410 14.643 1.00 94.75 266 LEU A N 1
ATOM 2097 C CA . LEU A 1 266 ? -17.590 -7.851 15.774 1.00 94.75 266 LEU A CA 1
ATOM 2098 C C . LEU A 1 266 ? -17.727 -9.381 15.766 1.00 94.75 266 LEU A C 1
ATOM 2100 O O . LEU A 1 266 ? -17.915 -9.999 14.721 1.00 94.75 266 LEU A O 1
ATOM 2104 N N . LYS A 1 267 ? -17.656 -10.012 16.945 1.00 92.69 267 LYS A N 1
ATOM 2105 C CA . LYS A 1 267 ? -17.943 -11.453 17.091 1.00 92.69 267 LYS A CA 1
ATOM 2106 C C . LYS A 1 267 ? -19.420 -11.777 16.910 1.00 92.69 267 LYS A C 1
ATOM 2108 O O . LYS A 1 267 ? -19.747 -12.840 16.395 1.00 92.69 267 LYS A O 1
ATOM 2113 N N . ASP A 1 268 ? -20.278 -10.879 17.376 1.00 86.31 268 ASP A N 1
ATOM 2114 C CA . ASP A 1 268 ? -21.725 -10.949 17.225 1.00 86.31 268 ASP A CA 1
ATOM 2115 C C . ASP A 1 268 ? -22.196 -9.653 16.568 1.00 86.31 268 ASP A C 1
ATOM 2117 O O . ASP A 1 268 ? -22.050 -8.571 17.139 1.00 86.31 268 ASP A O 1
ATOM 2121 N N . ASN A 1 269 ? -22.722 -9.779 15.352 1.00 83.12 269 ASN A N 1
ATOM 2122 C CA . ASN A 1 269 ? -23.240 -8.680 14.543 1.00 83.12 269 ASN A CA 1
ATOM 2123 C C . ASN A 1 269 ? -24.767 -8.761 14.349 1.00 83.12 269 ASN A C 1
ATOM 2125 O O . ASN A 1 269 ? -25.315 -8.131 13.443 1.00 83.12 269 ASN A O 1
ATOM 2129 N N . SER A 1 270 ? -25.465 -9.548 15.176 1.00 80.38 270 SER A N 1
ATOM 2130 C CA . SER A 1 270 ? -26.910 -9.773 15.047 1.00 80.38 270 SER A CA 1
ATOM 2131 C C . SER A 1 270 ? -27.742 -8.531 15.388 1.00 80.38 270 SER A C 1
ATOM 2133 O O . SER A 1 270 ? -28.701 -8.207 14.686 1.00 80.38 270 SER A O 1
ATOM 2135 N N . CYS A 1 271 ? -27.367 -7.813 16.451 1.00 81.44 271 CYS A N 1
ATOM 2136 C CA . CYS A 1 271 ? -28.104 -6.642 16.929 1.00 81.44 271 CYS A CA 1
ATOM 2137 C C . CYS A 1 271 ? -27.626 -5.329 16.299 1.00 81.44 271 CYS A C 1
ATOM 2139 O O . CYS A 1 271 ? -28.469 -4.511 15.911 1.00 81.44 271 CYS A O 1
ATOM 2141 N N . HIS A 1 272 ? -26.302 -5.163 16.200 1.00 87.25 272 HIS A N 1
ATOM 2142 C CA . HIS A 1 272 ? -25.593 -3.978 15.710 1.00 87.25 272 HIS A CA 1
ATOM 2143 C C . HIS A 1 272 ? -24.398 -4.405 14.859 1.00 87.25 272 HIS A C 1
ATOM 2145 O O . HIS A 1 272 ? -23.836 -5.477 15.074 1.00 87.25 272 HIS A O 1
ATOM 2151 N N . ASN A 1 273 ? -23.992 -3.557 13.916 1.00 92.25 273 ASN A N 1
ATOM 2152 C CA . ASN A 1 273 ? -22.859 -3.818 13.029 1.00 92.25 273 ASN A CA 1
ATOM 2153 C C . ASN A 1 273 ? -21.733 -2.786 13.205 1.00 92.25 273 ASN A C 1
ATOM 2155 O O . ASN A 1 273 ? -21.858 -1.786 13.915 1.00 92.25 273 ASN A O 1
ATOM 2159 N N . GLU A 1 274 ? -20.621 -3.025 12.521 1.00 95.56 274 GLU A N 1
ATOM 2160 C CA . GLU A 1 274 ? -19.421 -2.193 12.536 1.00 95.56 274 GLU A CA 1
ATOM 2161 C C . GLU A 1 274 ? -19.684 -0.746 12.086 1.00 95.56 274 GLU A C 1
ATOM 2163 O O . GLU A 1 274 ? -19.037 0.178 12.581 1.00 95.56 274 GLU A O 1
ATOM 2168 N N . PHE A 1 275 ? -20.648 -0.522 11.187 1.00 95.62 275 PHE A N 1
ATOM 2169 C CA . PHE A 1 275 ? -21.020 0.824 10.739 1.00 95.62 275 PHE A CA 1
ATOM 2170 C C . PHE A 1 275 ? -21.672 1.634 11.867 1.00 95.62 275 PHE A C 1
ATOM 2172 O O . PHE A 1 275 ? -21.350 2.806 12.039 1.00 95.62 275 PHE A O 1
ATOM 2179 N N . GLU A 1 276 ? -22.516 1.011 12.696 1.00 94.62 276 GLU A N 1
ATOM 2180 C CA . GLU A 1 276 ? -23.104 1.677 13.867 1.00 94.62 276 GLU A CA 1
ATOM 2181 C C . GLU A 1 276 ? -22.035 2.060 14.901 1.00 94.62 276 GLU A C 1
ATOM 2183 O O . GLU A 1 276 ? -22.070 3.164 15.450 1.00 94.62 276 GLU A O 1
ATOM 2188 N N . VAL A 1 277 ? -21.041 1.190 15.121 1.00 95.56 277 VAL A N 1
ATOM 2189 C CA . VAL A 1 277 ? -19.886 1.495 15.984 1.00 95.56 277 VAL A CA 1
ATOM 2190 C C . VAL A 1 277 ? -19.094 2.685 15.424 1.00 95.56 277 VAL A C 1
ATOM 2192 O O . VAL A 1 277 ? -18.767 3.611 16.169 1.00 95.56 277 VAL A O 1
ATOM 2195 N N . SER A 1 278 ? -18.826 2.701 14.112 1.00 96.88 278 SER A N 1
ATOM 2196 C CA . SER A 1 278 ? -18.147 3.809 13.418 1.00 96.88 278 SER A CA 1
ATOM 2197 C C . SER A 1 278 ? -18.875 5.148 13.602 1.00 96.88 278 SER A C 1
ATOM 2199 O O . SER A 1 278 ? -18.255 6.153 13.971 1.00 96.88 278 SER A O 1
ATOM 2201 N N . ASP A 1 279 ? -20.196 5.151 13.413 1.00 96.06 279 ASP A N 1
ATOM 2202 C CA . ASP A 1 279 ? -21.045 6.335 13.549 1.00 96.06 279 ASP A CA 1
ATOM 2203 C C . ASP A 1 279 ? -21.086 6.855 14.990 1.00 96.06 279 ASP A C 1
ATOM 2205 O O . ASP A 1 279 ? -21.065 8.064 15.230 1.00 96.06 279 ASP A O 1
ATOM 2209 N N . MET A 1 280 ? -21.128 5.964 15.983 1.00 96.00 280 MET A N 1
ATOM 2210 C CA . MET A 1 280 ? -21.153 6.375 17.388 1.00 96.00 280 MET A CA 1
ATOM 2211 C C . MET A 1 280 ? -19.814 6.937 17.859 1.00 96.00 280 MET A C 1
ATOM 2213 O O . MET A 1 280 ? -19.793 7.931 18.590 1.00 96.00 280 MET A O 1
ATOM 2217 N N . LEU A 1 281 ? -18.699 6.392 17.372 1.00 97.19 281 LEU A N 1
ATOM 2218 C CA . LEU A 1 281 ? -17.363 6.914 17.657 1.00 97.19 281 LEU A CA 1
ATOM 2219 C C . LEU A 1 281 ? -17.166 8.358 17.158 1.00 97.19 281 LEU A C 1
ATOM 2221 O O . LEU A 1 281 ? -16.434 9.124 17.792 1.00 97.19 281 LEU A O 1
ATOM 2225 N N . ARG A 1 282 ? -17.886 8.791 16.108 1.00 96.62 282 ARG A N 1
ATOM 2226 C CA . ARG A 1 282 ? -17.863 10.192 15.641 1.00 96.62 282 ARG A CA 1
ATOM 2227 C C . ARG A 1 282 ? -18.296 11.193 16.716 1.00 96.62 282 ARG A C 1
ATOM 2229 O O . ARG A 1 282 ? -17.802 12.317 16.708 1.00 96.62 282 ARG A O 1
ATOM 2236 N N . ARG A 1 283 ? -19.150 10.805 17.674 1.00 96.50 283 ARG A N 1
ATOM 2237 C CA . ARG A 1 283 ? -19.585 11.679 18.788 1.00 96.50 283 ARG A CA 1
ATOM 2238 C C . ARG A 1 283 ? -18.434 12.064 19.719 1.00 96.50 283 ARG A C 1
ATOM 2240 O O . ARG A 1 283 ? -18.468 13.127 20.328 1.00 96.50 283 ARG A O 1
ATOM 2247 N N . PHE A 1 284 ? -17.409 11.218 19.791 1.00 96.38 284 PHE A N 1
ATOM 2248 C CA . PHE A 1 284 ? -16.174 11.460 20.538 1.00 96.38 284 PHE A CA 1
ATOM 2249 C C . PHE A 1 284 ? -15.095 12.152 19.685 1.00 96.38 284 PHE A C 1
ATOM 2251 O O . PHE A 1 284 ? -13.999 12.415 20.174 1.00 96.38 284 PHE A O 1
ATOM 2258 N N . GLY A 1 285 ? -15.396 12.458 18.416 1.00 96.44 285 GLY A N 1
ATOM 2259 C CA . GLY A 1 285 ? -14.461 13.034 17.449 1.00 96.44 285 GLY A CA 1
ATOM 2260 C C . GLY A 1 285 ? -13.596 12.004 16.717 1.00 96.44 285 GLY A C 1
ATOM 2261 O O . GLY A 1 285 ? -12.755 12.385 15.905 1.00 96.44 285 GLY A O 1
ATOM 2262 N N . TRP A 1 286 ? -13.793 10.706 16.966 1.00 98.00 286 TRP A N 1
ATOM 2263 C CA . TRP A 1 286 ? -13.001 9.654 16.336 1.00 98.00 286 TRP A CA 1
ATOM 2264 C C . TRP A 1 286 ? -13.480 9.347 14.922 1.00 98.00 286 TRP A C 1
ATOM 2266 O O . TRP A 1 286 ? -14.667 9.117 14.679 1.00 98.00 286 TRP A O 1
ATOM 2276 N N . ILE A 1 287 ? -12.525 9.267 13.992 1.00 97.56 287 ILE A N 1
ATOM 2277 C CA . ILE A 1 287 ? -12.777 8.806 12.631 1.00 97.56 287 ILE A CA 1
ATOM 2278 C C . ILE A 1 287 ? -12.237 7.388 12.449 1.00 97.56 287 ILE A C 1
ATOM 2280 O O . ILE A 1 287 ? -11.086 7.205 12.061 1.00 97.56 287 ILE A O 1
ATOM 2284 N N . VAL A 1 288 ? -13.078 6.386 12.724 1.00 97.81 288 VAL A N 1
ATOM 2285 C CA . VAL A 1 288 ? -12.751 4.963 12.524 1.00 97.81 288 VAL A CA 1
ATOM 2286 C C . VAL A 1 288 ? -13.614 4.405 11.393 1.00 97.81 288 VAL A C 1
ATOM 2288 O O . VAL A 1 288 ? -14.806 4.217 11.615 1.00 97.81 288 VAL A O 1
ATOM 2291 N N . PRO A 1 289 ? -13.089 4.197 10.175 1.00 96.50 289 PRO A N 1
ATOM 2292 C CA . PRO A 1 289 ? -13.878 3.687 9.056 1.00 96.50 289 PRO A CA 1
ATOM 2293 C C . PRO A 1 289 ? -14.305 2.230 9.267 1.00 96.50 289 PRO A C 1
ATOM 2295 O O . PRO A 1 289 ? -13.520 1.427 9.774 1.00 96.50 289 PRO A O 1
ATOM 2298 N N . ALA A 1 290 ? -15.515 1.907 8.807 1.00 96.38 290 ALA A N 1
ATOM 2299 C CA . ALA A 1 290 ? -16.006 0.546 8.618 1.00 96.38 290 ALA A CA 1
ATOM 2300 C C . ALA A 1 290 ? -16.177 0.255 7.117 1.00 96.38 290 ALA A C 1
ATOM 2302 O O . ALA A 1 290 ? -16.604 1.136 6.369 1.00 96.38 290 ALA A O 1
ATOM 2303 N N . TYR A 1 291 ? -15.838 -0.953 6.669 1.00 93.81 291 TYR A N 1
ATOM 2304 C CA . TYR A 1 291 ? -16.018 -1.389 5.279 1.00 93.81 291 TYR A CA 1
ATOM 2305 C C . TYR A 1 291 ? -16.112 -2.914 5.172 1.00 93.81 291 TYR A C 1
ATOM 2307 O O . TYR A 1 291 ? -15.648 -3.647 6.044 1.00 93.81 291 TYR A O 1
ATOM 2315 N N . THR A 1 292 ? -16.705 -3.389 4.080 1.00 93.06 292 THR A N 1
ATOM 2316 C CA . THR A 1 292 ? -16.720 -4.807 3.700 1.00 93.06 292 THR A CA 1
ATOM 2317 C C . THR A 1 292 ? -15.453 -5.168 2.930 1.00 93.06 292 THR A C 1
ATOM 2319 O O . THR A 1 292 ? -14.942 -4.346 2.166 1.00 93.06 292 THR A O 1
ATOM 2322 N N . MET A 1 293 ? -14.958 -6.395 3.090 1.00 90.06 293 MET A N 1
ATOM 2323 C CA . MET A 1 293 ? -13.827 -6.891 2.299 1.00 90.06 293 MET A CA 1
ATOM 2324 C C . MET A 1 293 ? -14.174 -7.008 0.793 1.00 90.06 293 MET A C 1
ATOM 2326 O O . MET A 1 293 ? -15.358 -6.995 0.435 1.00 90.06 293 MET A O 1
ATOM 2330 N N . PRO A 1 294 ? -13.161 -7.106 -0.096 1.00 85.94 294 PRO A N 1
ATOM 2331 C CA . PRO A 1 294 ? -13.341 -7.302 -1.540 1.00 85.94 294 PRO A CA 1
ATOM 2332 C C . PRO A 1 294 ? -14.153 -8.555 -1.925 1.00 85.94 294 PRO A C 1
ATOM 2334 O O . PRO A 1 294 ? -14.524 -9.352 -1.055 1.00 85.94 294 PRO A O 1
ATOM 2337 N N . PRO A 1 295 ? -14.434 -8.752 -3.232 1.00 76.75 295 PRO A N 1
ATOM 2338 C CA . PRO A 1 295 ? -15.164 -9.912 -3.728 1.00 76.75 295 PRO A CA 1
ATOM 2339 C C . PRO A 1 295 ? -14.694 -11.257 -3.161 1.00 76.75 295 PRO A C 1
ATOM 2341 O O . PRO A 1 295 ? -13.502 -11.476 -2.967 1.00 76.75 295 PRO A O 1
ATOM 2344 N N . ASP A 1 296 ? -15.663 -12.139 -2.896 1.00 77.56 296 ASP A N 1
ATOM 2345 C CA . ASP A 1 296 ? -15.520 -13.455 -2.253 1.00 77.56 296 ASP A CA 1
ATOM 2346 C C . ASP A 1 296 ? -15.211 -13.425 -0.740 1.00 77.56 296 ASP A C 1
ATOM 2348 O O . ASP A 1 296 ? -15.152 -14.479 -0.108 1.00 77.56 296 ASP A O 1
ATOM 2352 N N . ALA A 1 297 ? -15.107 -12.233 -0.141 1.00 83.75 297 ALA A N 1
ATOM 2353 C CA . ALA A 1 297 ? -15.045 -12.026 1.308 1.00 83.75 297 ALA A CA 1
ATOM 2354 C C . ALA A 1 297 ? -16.037 -10.953 1.812 1.00 83.75 297 ALA A C 1
ATOM 2356 O O . ALA A 1 297 ? -15.924 -10.500 2.950 1.00 83.75 297 ALA A O 1
ATOM 2357 N N . GLN A 1 298 ? -17.023 -10.525 1.007 1.00 84.94 298 GLN A N 1
ATOM 2358 C CA . GLN A 1 298 ? -17.900 -9.386 1.351 1.00 84.94 298 GLN A CA 1
ATOM 2359 C C . GLN A 1 298 ? -18.756 -9.593 2.611 1.00 84.94 298 GLN A C 1
ATOM 2361 O O . GLN A 1 298 ? -19.273 -8.625 3.166 1.00 84.94 298 GLN A O 1
ATOM 2366 N N . HIS A 1 299 ? -18.922 -10.837 3.069 1.00 86.25 299 HIS A N 1
ATOM 2367 C CA . HIS A 1 299 ? -19.578 -11.152 4.341 1.00 86.25 299 HIS A CA 1
ATOM 2368 C C . HIS A 1 299 ? -18.766 -10.696 5.559 1.00 86.25 299 HIS A C 1
ATOM 2370 O O . HIS A 1 299 ? -19.318 -10.592 6.653 1.00 86.25 299 HIS A O 1
ATOM 2376 N N . VAL A 1 300 ? -17.478 -10.396 5.384 1.00 87.50 300 VAL A N 1
ATOM 2377 C CA . VAL A 1 300 ? -16.598 -9.872 6.428 1.00 87.50 300 VAL A CA 1
ATOM 2378 C C . VAL A 1 300 ? -16.629 -8.344 6.394 1.00 87.50 300 VAL A C 1
ATOM 2380 O O . VAL A 1 300 ? -16.134 -7.714 5.457 1.00 87.50 300 VAL A O 1
ATOM 2383 N N . THR A 1 301 ? -17.187 -7.744 7.445 1.00 94.38 301 THR A N 1
ATOM 2384 C CA . THR A 1 301 ? -17.137 -6.294 7.688 1.00 94.38 301 THR A CA 1
ATOM 2385 C C . THR A 1 301 ? -16.099 -6.006 8.765 1.00 94.38 301 THR A C 1
ATOM 2387 O O . THR A 1 301 ? -16.032 -6.718 9.763 1.00 94.38 301 THR A O 1
ATOM 2390 N N . VAL A 1 302 ? -15.265 -4.987 8.568 1.00 95.75 302 VAL A N 1
ATOM 2391 C CA . VAL A 1 302 ? -14.211 -4.615 9.520 1.00 95.75 302 VAL A CA 1
ATOM 2392 C C . VAL A 1 302 ? -14.211 -3.125 9.817 1.00 95.75 302 VAL A C 1
ATOM 2394 O O . VAL A 1 302 ? -14.514 -2.304 8.955 1.00 95.75 302 VAL A O 1
ATOM 2397 N N . LEU A 1 303 ? -13.804 -2.786 11.036 1.00 98.12 303 LEU A N 1
ATOM 2398 C CA . LEU A 1 303 ? -13.299 -1.477 11.432 1.00 98.12 303 LEU A CA 1
ATOM 2399 C C . LEU A 1 303 ? -11.779 -1.462 11.275 1.00 98.12 303 LEU A C 1
ATOM 2401 O O . LEU A 1 303 ? -11.118 -2.469 11.543 1.00 98.12 303 LEU A O 1
ATOM 2405 N N . ARG A 1 304 ? -11.209 -0.316 10.892 1.00 98.19 304 ARG A N 1
ATOM 2406 C CA . ARG A 1 304 ? -9.751 -0.157 10.767 1.00 98.19 304 ARG A CA 1
ATOM 2407 C C . ARG A 1 304 ? -9.257 1.094 11.476 1.00 98.19 304 ARG A C 1
ATOM 2409 O O . ARG A 1 304 ? -9.690 2.199 11.163 1.00 98.19 304 ARG A O 1
ATOM 2416 N N . VAL A 1 305 ? -8.275 0.936 12.359 1.00 98.44 305 VAL A N 1
ATOM 2417 C CA . VAL A 1 305 ? -7.564 2.049 13.005 1.00 98.44 305 VAL A CA 1
ATOM 2418 C C . VAL A 1 305 ? -6.103 2.022 12.575 1.00 98.44 305 VAL A C 1
ATOM 2420 O O . VAL A 1 305 ? -5.398 1.059 12.855 1.00 98.44 305 VAL A O 1
ATOM 2423 N N . VAL A 1 306 ? -5.649 3.077 11.897 1.00 98.12 306 VAL A N 1
ATOM 2424 C CA . VAL A 1 306 ? -4.245 3.242 11.487 1.00 98.12 306 VAL A CA 1
ATOM 2425 C C . VAL A 1 306 ? -3.509 4.067 12.535 1.00 98.12 306 VAL A C 1
ATOM 2427 O O . VAL A 1 306 ? -3.952 5.164 12.876 1.00 98.12 306 VAL A O 1
ATOM 2430 N N . ILE A 1 307 ? -2.381 3.551 13.017 1.00 97.88 307 ILE A N 1
ATOM 2431 C CA . ILE A 1 307 ? -1.538 4.200 14.017 1.00 97.88 307 ILE A CA 1
ATOM 2432 C C . ILE A 1 307 ? -0.428 4.958 13.299 1.00 97.88 307 ILE A C 1
ATOM 2434 O O . ILE A 1 307 ? 0.410 4.374 12.617 1.00 97.88 307 ILE A O 1
ATOM 2438 N N . ARG A 1 308 ? -0.455 6.282 13.431 1.00 95.75 308 ARG A N 1
ATOM 2439 C CA . ARG A 1 308 ? 0.514 7.196 12.820 1.00 95.75 308 ARG A CA 1
ATOM 2440 C C . ARG A 1 308 ? 1.457 7.766 13.876 1.00 95.75 308 ARG A C 1
ATOM 2442 O O . ARG A 1 308 ? 1.212 7.612 15.070 1.00 95.75 308 ARG A O 1
ATOM 2449 N N . GLU A 1 309 ? 2.488 8.480 13.427 1.00 96.38 309 GLU A N 1
ATOM 2450 C CA . GLU A 1 309 ? 3.481 9.149 14.283 1.00 96.38 309 GLU A CA 1
ATOM 2451 C C . GLU A 1 309 ? 2.840 10.033 15.371 1.00 96.38 309 GLU A C 1
ATOM 2453 O O . GLU A 1 309 ? 3.303 10.056 16.509 1.00 96.38 309 GLU A O 1
ATOM 2458 N N . ASP A 1 310 ? 1.743 10.725 15.049 1.00 95.00 310 ASP A N 1
ATOM 2459 C CA . ASP A 1 310 ? 1.026 11.625 15.959 1.00 95.00 310 ASP A CA 1
ATOM 2460 C C . ASP A 1 310 ? 0.053 10.906 16.916 1.00 95.00 310 ASP A C 1
ATOM 2462 O O . ASP A 1 310 ? -0.544 11.529 17.800 1.00 95.00 310 ASP A O 1
ATOM 2466 N N . PHE A 1 311 ? -0.102 9.586 16.787 1.00 96.44 311 PHE A N 1
ATOM 2467 C CA . PHE A 1 311 ? -1.007 8.791 17.609 1.00 96.44 311 PHE A CA 1
ATOM 2468 C C . PHE A 1 311 ? -0.299 8.260 18.862 1.00 96.44 311 PHE A C 1
ATOM 2470 O O . PHE A 1 311 ? 0.240 7.153 18.898 1.00 96.44 311 PHE A O 1
ATOM 2477 N N . SER A 1 312 ? -0.297 9.086 19.910 1.00 97.06 312 SER A N 1
ATOM 2478 C CA . SER A 1 312 ? 0.343 8.778 21.195 1.00 97.06 312 SER A CA 1
ATOM 2479 C C . SER A 1 312 ? -0.331 7.639 21.977 1.00 97.06 312 SER A C 1
ATOM 2481 O O . SER A 1 312 ? -1.502 7.311 21.768 1.00 97.06 312 SER A O 1
ATOM 2483 N N . ARG A 1 313 ? 0.384 7.104 22.977 1.00 97.81 313 ARG A N 1
ATOM 2484 C CA . ARG A 1 313 ? -0.139 6.101 23.920 1.00 97.81 313 ARG A CA 1
ATOM 2485 C C . ARG A 1 313 ? -1.448 6.537 24.578 1.00 97.81 313 ARG A C 1
ATOM 2487 O O . ARG A 1 313 ? -2.390 5.757 24.653 1.00 97.81 313 ARG A O 1
ATOM 2494 N N . THR A 1 314 ? -1.523 7.800 24.993 1.00 98.06 314 THR A N 1
ATOM 2495 C CA . THR A 1 314 ? -2.713 8.382 25.621 1.00 98.06 314 THR A CA 1
ATOM 2496 C C . THR A 1 314 ? -3.926 8.340 24.692 1.00 98.06 314 THR A C 1
ATOM 2498 O O . THR A 1 314 ? -5.038 8.075 25.141 1.00 98.06 314 THR A O 1
ATOM 2501 N N . LEU A 1 315 ? -3.728 8.583 23.390 1.00 98.19 315 LEU A N 1
ATOM 2502 C CA . LEU A 1 315 ? -4.800 8.492 22.397 1.00 98.19 315 LEU A CA 1
ATOM 2503 C C . LEU A 1 315 ? -5.230 7.037 22.172 1.00 98.19 315 LEU A C 1
ATOM 2505 O O . LEU A 1 315 ? -6.428 6.784 22.071 1.00 98.19 315 LEU A O 1
ATOM 2509 N N . ALA A 1 316 ? -4.286 6.090 22.168 1.00 97.81 316 ALA A N 1
ATOM 2510 C CA . ALA A 1 316 ? -4.583 4.661 22.056 1.00 97.81 316 ALA A CA 1
ATOM 2511 C C . ALA A 1 316 ? -5.460 4.160 23.212 1.00 97.81 316 ALA A C 1
ATOM 2513 O O . ALA A 1 316 ? -6.503 3.550 22.986 1.00 97.81 316 ALA A O 1
ATOM 2514 N N . GLU A 1 317 ? -5.074 4.466 24.451 1.00 97.50 317 GLU A N 1
ATOM 2515 C CA . GLU A 1 317 ? -5.826 4.077 25.649 1.00 97.50 317 GLU A CA 1
ATOM 2516 C C . GLU A 1 317 ? -7.203 4.750 25.695 1.00 97.50 317 GLU A C 1
ATOM 2518 O O . GLU A 1 317 ? -8.207 4.101 25.991 1.00 97.50 317 GLU A O 1
ATOM 2523 N N . ARG A 1 318 ? -7.276 6.038 25.336 1.00 98.25 318 ARG A N 1
ATOM 2524 C CA . ARG A 1 318 ? -8.546 6.768 25.267 1.00 98.25 318 ARG A CA 1
ATOM 2525 C C . ARG A 1 318 ? -9.492 6.189 24.218 1.00 98.25 318 ARG A C 1
ATOM 2527 O O . ARG A 1 318 ? -10.683 6.082 24.491 1.00 98.25 318 ARG A O 1
ATOM 2534 N N . LEU A 1 319 ? -8.975 5.794 23.055 1.00 98.38 319 LEU A N 1
ATOM 2535 C CA . LEU A 1 319 ? -9.781 5.163 22.013 1.00 98.38 319 LEU A CA 1
ATOM 2536 C C . LEU A 1 319 ? -10.396 3.848 22.507 1.00 98.38 319 LEU A C 1
ATOM 2538 O O . LEU A 1 319 ? -11.579 3.625 22.283 1.00 98.38 319 LEU A O 1
ATOM 2542 N N . VAL A 1 320 ? -9.640 3.013 23.226 1.00 97.88 320 VAL A N 1
ATOM 2543 C CA . VAL A 1 320 ? -10.171 1.771 23.824 1.00 97.88 320 VAL A CA 1
ATOM 2544 C C . VAL A 1 320 ? -11.308 2.075 24.803 1.00 97.88 320 VAL A C 1
ATOM 2546 O O . VAL A 1 320 ? -12.357 1.441 24.733 1.00 97.88 320 VAL A O 1
ATOM 2549 N N . ILE A 1 321 ? -11.128 3.069 25.677 1.00 97.94 321 ILE A N 1
ATOM 2550 C CA . ILE A 1 321 ? -12.156 3.487 26.643 1.00 97.94 321 ILE A CA 1
ATOM 2551 C C . ILE A 1 321 ? -13.423 3.975 25.930 1.00 97.94 321 ILE A C 1
ATOM 2553 O O . ILE A 1 321 ? -14.533 3.642 26.340 1.00 97.94 321 ILE A O 1
ATOM 2557 N N . ASP A 1 322 ? -13.281 4.785 24.880 1.00 98.25 322 ASP A N 1
ATOM 2558 C CA . ASP A 1 322 ? -14.433 5.318 24.152 1.00 98.25 322 ASP A CA 1
ATOM 2559 C C . ASP A 1 322 ? -15.127 4.232 23.305 1.00 98.25 322 ASP A C 1
ATOM 2561 O O . ASP A 1 322 ? -16.352 4.248 23.198 1.00 98.25 322 ASP A O 1
ATOM 2565 N N . ILE A 1 323 ? -14.391 3.239 22.784 1.00 97.19 323 ILE A N 1
ATOM 2566 C CA . ILE A 1 323 ? -14.973 2.043 22.148 1.00 97.19 323 ILE A CA 1
ATOM 2567 C C . ILE A 1 323 ? -15.807 1.241 23.153 1.00 97.19 323 ILE A C 1
ATOM 2569 O O . ILE A 1 323 ? -16.930 0.860 22.833 1.00 97.19 323 ILE A O 1
ATOM 2573 N N . ASP A 1 324 ? -15.301 1.021 24.367 1.00 95.50 324 ASP A N 1
ATOM 2574 C CA . ASP A 1 324 ? -16.020 0.286 25.414 1.00 95.50 324 ASP A CA 1
ATOM 2575 C C . ASP A 1 324 ? -17.333 0.987 25.811 1.00 95.50 324 ASP A C 1
ATOM 2577 O O . ASP A 1 324 ? -18.390 0.359 25.873 1.00 95.50 324 ASP A O 1
ATOM 2581 N N . LYS A 1 325 ? -17.307 2.322 25.953 1.00 96.19 325 LYS A N 1
ATOM 2582 C CA . LYS A 1 325 ? -18.525 3.123 26.174 1.00 96.19 325 LYS A CA 1
ATOM 2583 C C . LYS A 1 325 ? -19.525 2.985 25.029 1.00 96.19 325 LYS A C 1
ATOM 2585 O O . LYS A 1 325 ? -20.710 2.797 25.286 1.00 96.19 325 LYS A O 1
ATOM 2590 N N . VAL A 1 326 ? -19.060 3.077 23.779 1.00 95.69 326 VAL A N 1
ATOM 2591 C CA . VAL A 1 326 ? -19.922 2.933 22.595 1.00 95.69 326 VAL A CA 1
ATOM 2592 C C . VAL A 1 326 ? -20.582 1.557 22.570 1.00 95.69 326 VAL A C 1
ATOM 2594 O O . VAL A 1 326 ? -21.779 1.469 22.308 1.00 95.69 326 VAL A O 1
ATOM 2597 N N . LEU A 1 327 ? -19.835 0.496 22.878 1.00 92.06 327 LEU A N 1
ATOM 2598 C CA . LEU A 1 327 ? -20.386 -0.855 22.957 1.00 92.06 327 LEU A CA 1
ATOM 2599 C C . LEU A 1 327 ? -21.441 -0.976 24.058 1.00 92.06 327 LEU A C 1
ATOM 2601 O O . LEU A 1 327 ? -22.512 -1.521 23.805 1.00 92.06 327 LEU A O 1
ATOM 2605 N N . HIS A 1 328 ? -21.177 -0.431 25.247 1.00 91.94 328 HIS A N 1
ATOM 2606 C CA . HIS A 1 328 ? -22.138 -0.470 26.346 1.00 91.94 328 HIS A CA 1
ATOM 2607 C C . HIS A 1 328 ? -23.423 0.309 26.025 1.00 91.94 328 HIS A C 1
ATOM 2609 O O . HIS A 1 328 ? -24.522 -0.154 26.317 1.00 91.94 328 HIS A O 1
ATOM 2615 N N . GLU A 1 329 ? -23.309 1.468 25.370 1.00 92.06 329 GLU A N 1
ATOM 2616 C CA . GLU A 1 329 ? -24.473 2.220 24.893 1.00 92.06 329 GLU A CA 1
ATOM 2617 C C . GLU A 1 329 ? -25.268 1.430 23.844 1.00 92.06 329 GLU A C 1
ATOM 2619 O O . GLU A 1 329 ? -26.494 1.360 23.943 1.00 92.06 329 GLU A O 1
ATOM 2624 N N . LEU A 1 330 ? -24.596 0.803 22.871 1.00 89.25 330 LEU A N 1
ATOM 2625 C CA . LEU A 1 330 ? -25.250 -0.020 21.849 1.00 89.25 330 LEU A CA 1
ATOM 2626 C C . LEU A 1 330 ? -26.021 -1.192 22.465 1.00 89.25 330 LEU A C 1
ATOM 2628 O O . LEU A 1 330 ? -27.157 -1.423 22.075 1.00 89.25 330 LEU A O 1
ATOM 2632 N N . GLU A 1 331 ? -25.478 -1.860 23.485 1.00 86.06 331 GLU A N 1
ATOM 2633 C CA . GLU A 1 331 ? -26.175 -2.947 24.194 1.00 86.06 331 GLU A CA 1
ATOM 2634 C C . GLU A 1 331 ? -27.500 -2.505 24.846 1.00 86.06 331 GLU A C 1
ATOM 2636 O O . GLU A 1 331 ? -28.400 -3.325 25.031 1.00 86.06 331 GLU A O 1
ATOM 2641 N N . THR A 1 332 ? -27.645 -1.219 25.184 1.00 85.75 332 THR A N 1
ATOM 2642 C CA . THR A 1 332 ? -28.885 -0.666 25.762 1.00 85.75 332 THR A CA 1
ATOM 2643 C C . THR A 1 332 ? -29.893 -0.180 24.722 1.00 85.75 332 THR A C 1
ATOM 2645 O O . THR A 1 332 ? -31.044 0.105 25.065 1.00 85.75 332 THR A O 1
ATOM 2648 N N . LEU A 1 333 ? -29.483 -0.062 23.458 1.00 81.50 333 LEU A N 1
ATOM 2649 C CA . LEU A 1 333 ? -30.328 0.442 22.385 1.00 81.50 333 LEU A CA 1
ATOM 2650 C C . LEU A 1 333 ? -31.103 -0.701 21.706 1.00 81.50 333 LEU A C 1
ATOM 2652 O O . LEU A 1 333 ? -30.602 -1.815 21.575 1.00 81.50 333 LEU A O 1
ATOM 2656 N N . PRO A 1 334 ? -32.335 -0.446 21.226 1.00 74.31 334 PRO A N 1
ATOM 2657 C CA . PRO A 1 334 ? -33.048 -1.426 20.420 1.00 74.31 334 PRO A CA 1
ATOM 2658 C C . PRO A 1 334 ? -32.289 -1.711 19.116 1.00 74.31 334 PRO A C 1
ATOM 2660 O O . PRO A 1 334 ? -31.796 -0.786 18.464 1.00 74.31 334 PRO A O 1
ATOM 2663 N N . SER A 1 335 ? -32.252 -2.982 18.702 1.00 68.19 335 SER A N 1
ATOM 2664 C CA . SER A 1 335 ? -31.585 -3.402 17.465 1.00 68.19 335 SER A CA 1
ATOM 2665 C C . SER A 1 335 ? -32.157 -2.669 16.244 1.00 68.19 335 SER A C 1
ATOM 2667 O O . SER A 1 335 ? -33.314 -2.864 15.854 1.00 68.19 335 SER A O 1
ATOM 2669 N N . ARG A 1 336 ? -31.318 -1.853 15.595 1.00 63.03 336 ARG A N 1
ATOM 2670 C CA . ARG A 1 336 ? -31.649 -1.202 14.316 1.00 63.03 336 ARG A CA 1
ATOM 2671 C C . ARG A 1 336 ? -31.673 -2.198 13.161 1.00 63.03 336 ARG A C 1
ATOM 2673 O O . ARG A 1 336 ? -32.451 -2.017 12.225 1.00 63.03 336 ARG A O 1
ATOM 2680 N N . ILE A 1 337 ? -30.868 -3.259 13.243 1.00 60.03 337 ILE A N 1
ATOM 2681 C CA . ILE A 1 337 ? -30.844 -4.350 12.262 1.00 60.03 337 ILE A CA 1
ATOM 2682 C C . ILE A 1 337 ? -32.174 -5.107 12.277 1.00 60.03 337 ILE A C 1
ATOM 2684 O O . ILE A 1 337 ? -32.779 -5.285 11.222 1.00 60.03 337 ILE A O 1
ATOM 2688 N N . SER A 1 338 ? -32.690 -5.457 13.458 1.00 55.34 338 SER A N 1
ATOM 2689 C CA . SER A 1 338 ? -34.005 -6.096 13.592 1.00 55.34 338 SER A CA 1
ATOM 2690 C C . SER A 1 338 ? -35.119 -5.206 13.041 1.00 55.34 338 SER A C 1
ATOM 2692 O O . SER A 1 338 ? -35.958 -5.683 12.285 1.00 55.34 338 SER A O 1
ATOM 2694 N N . ALA A 1 339 ? -35.091 -3.899 13.328 1.00 53.50 339 ALA A N 1
ATOM 2695 C CA . ALA A 1 339 ? -36.067 -2.956 12.780 1.00 53.50 339 ALA A CA 1
ATOM 2696 C C . ALA A 1 339 ? -35.998 -2.857 11.243 1.00 53.50 339 ALA A C 1
ATOM 2698 O O . ALA A 1 339 ? -37.034 -2.869 10.584 1.00 53.50 339 ALA A O 1
ATOM 2699 N N . ARG A 1 340 ? -34.795 -2.816 10.648 1.00 55.78 340 ARG A N 1
ATOM 2700 C CA . ARG A 1 340 ? -34.619 -2.800 9.184 1.00 55.78 340 ARG A CA 1
ATOM 2701 C C . ARG A 1 340 ? -35.017 -4.113 8.513 1.00 55.78 340 ARG A C 1
ATOM 2703 O O . ARG A 1 340 ? -35.586 -4.064 7.432 1.00 55.78 340 ARG A O 1
ATOM 2710 N N . ILE A 1 341 ? -34.737 -5.267 9.123 1.00 58.50 341 ILE A N 1
ATOM 2711 C CA . ILE A 1 341 ? -35.163 -6.575 8.599 1.00 58.50 341 ILE A CA 1
ATOM 2712 C C . ILE A 1 341 ? -36.688 -6.697 8.644 1.00 58.50 341 ILE A C 1
ATOM 2714 O O . ILE A 1 341 ? -37.280 -7.188 7.688 1.00 58.50 341 ILE A O 1
ATOM 2718 N N . VAL A 1 342 ? -37.326 -6.230 9.722 1.00 54.38 342 VAL A N 1
ATOM 2719 C CA . VAL A 1 342 ? -38.792 -6.192 9.825 1.00 54.38 342 VAL A CA 1
ATOM 2720 C C . VAL A 1 342 ? -39.378 -5.308 8.725 1.00 54.38 342 VAL A C 1
ATOM 2722 O O . VAL A 1 342 ? -40.203 -5.794 7.961 1.00 54.38 342 VAL A O 1
ATOM 2725 N N . LEU A 1 343 ? -38.873 -4.082 8.555 1.00 56.09 343 LEU A N 1
ATOM 2726 C CA . LEU A 1 343 ? -39.330 -3.169 7.500 1.00 56.09 343 LEU A CA 1
ATOM 2727 C C . LEU A 1 343 ? -39.089 -3.728 6.086 1.00 56.09 343 LEU A C 1
ATOM 2729 O O . LEU A 1 343 ? -39.974 -3.671 5.242 1.00 56.09 343 LEU A O 1
ATOM 2733 N N . ALA A 1 344 ? -37.927 -4.333 5.824 1.00 54.12 344 ALA A N 1
ATOM 2734 C CA . ALA A 1 344 ? -37.624 -4.939 4.525 1.00 54.12 344 ALA A CA 1
ATOM 2735 C C . ALA A 1 344 ? -38.490 -6.181 4.230 1.00 54.12 344 ALA A C 1
ATOM 2737 O O . ALA A 1 344 ? -38.771 -6.488 3.069 1.00 54.12 344 ALA A O 1
ATOM 2738 N N . ASN A 1 345 ? -38.907 -6.914 5.266 1.00 52.41 345 ASN A N 1
ATOM 2739 C CA . ASN A 1 345 ? -39.852 -8.019 5.133 1.00 52.41 345 ASN A CA 1
ATOM 2740 C C . ASN A 1 345 ? -41.287 -7.518 4.925 1.00 52.41 345 ASN A C 1
ATOM 2742 O O . ASN A 1 345 ? -42.006 -8.123 4.133 1.00 52.41 345 ASN A O 1
ATOM 2746 N N . GLU A 1 346 ? -41.686 -6.422 5.577 1.00 53.47 346 GLU A N 1
ATOM 2747 C CA . GLU A 1 346 ? -42.975 -5.751 5.354 1.00 53.47 346 GLU A CA 1
ATOM 2748 C C . GLU A 1 346 ? -43.077 -5.206 3.921 1.00 53.47 346 GLU A C 1
ATOM 2750 O O . GLU A 1 346 ? -44.031 -5.534 3.2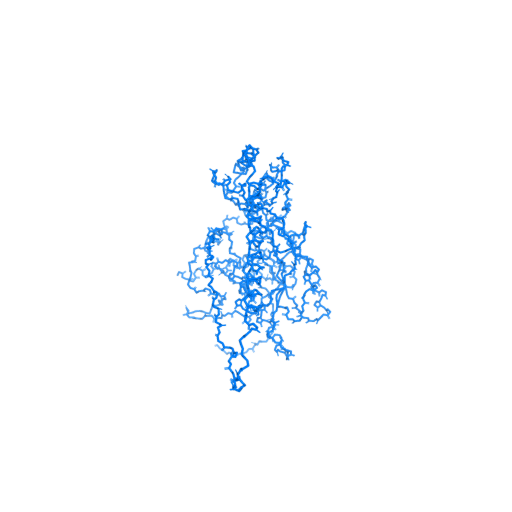22 1.00 53.47 346 GLU A O 1
ATOM 2755 N N . GLU A 1 347 ? -42.048 -4.519 3.413 1.00 61.31 347 GLU A N 1
ATOM 2756 C CA . GLU A 1 347 ? -42.007 -4.044 2.018 1.00 61.31 347 GLU A CA 1
ATOM 2757 C C . GLU A 1 347 ? -42.063 -5.199 1.000 1.00 61.31 347 GLU A C 1
ATOM 2759 O O . GLU A 1 347 ? -42.723 -5.101 -0.037 1.00 61.31 347 GLU A O 1
ATOM 2764 N N . LYS A 1 348 ? -41.409 -6.334 1.291 1.00 59.53 348 LYS A N 1
ATOM 2765 C CA . LYS A 1 348 ? -41.516 -7.545 0.458 1.00 59.53 348 LYS A CA 1
ATOM 2766 C C . LYS A 1 348 ? -42.912 -8.165 0.499 1.00 59.53 348 LYS A C 1
ATOM 2768 O O . LYS A 1 348 ? -43.368 -8.667 -0.527 1.00 59.53 348 LYS A O 1
ATOM 2773 N N . LEU A 1 349 ? -43.571 -8.170 1.656 1.00 54.47 349 LEU A N 1
ATOM 2774 C CA . LEU A 1 349 ? -44.941 -8.669 1.812 1.00 54.47 349 LEU A CA 1
ATOM 2775 C C . LEU A 1 349 ? -45.939 -7.785 1.057 1.00 54.47 349 LEU A C 1
ATOM 2777 O O . LEU A 1 349 ? -46.807 -8.320 0.365 1.00 54.47 349 LEU A O 1
ATOM 2781 N N . ASP A 1 350 ? -45.766 -6.466 1.114 1.00 63.16 350 ASP A N 1
ATOM 2782 C CA . ASP A 1 350 ? -46.593 -5.508 0.381 1.00 63.16 350 ASP A CA 1
ATOM 2783 C C . ASP A 1 350 ? -46.415 -5.651 -1.137 1.00 63.16 350 ASP A C 1
ATOM 2785 O O . ASP A 1 350 ? -47.407 -5.730 -1.862 1.00 63.16 350 ASP A O 1
ATOM 2789 N N . ALA A 1 351 ? -45.179 -5.822 -1.621 1.00 63.28 351 ALA A N 1
ATOM 2790 C CA . ALA A 1 351 ? -44.909 -6.070 -3.040 1.00 63.28 351 ALA A CA 1
ATOM 2791 C C . ALA A 1 351 ? -45.522 -7.394 -3.545 1.00 63.28 351 ALA A C 1
ATOM 2793 O O . ALA A 1 351 ? -46.004 -7.481 -4.677 1.00 63.28 351 ALA A O 1
ATOM 2794 N N . VAL A 1 352 ? -45.538 -8.441 -2.710 1.00 61.94 352 VAL A N 1
ATOM 2795 C CA . VAL A 1 352 ? -46.214 -9.710 -3.033 1.00 61.94 352 VAL A CA 1
ATOM 2796 C C . VAL A 1 352 ? -47.736 -9.534 -3.038 1.00 61.94 352 VAL A C 1
ATOM 2798 O O . VAL A 1 352 ? -48.408 -10.075 -3.916 1.00 61.94 352 VAL A O 1
ATOM 2801 N N . ALA A 1 353 ? -48.293 -8.758 -2.107 1.00 63.88 353 ALA A N 1
ATOM 2802 C CA . ALA A 1 353 ? -49.726 -8.478 -2.050 1.00 63.88 353 ALA A CA 1
ATOM 2803 C C . ALA A 1 353 ? -50.214 -7.628 -3.238 1.00 63.88 353 ALA A C 1
ATOM 2805 O O . ALA A 1 353 ? -51.316 -7.859 -3.744 1.00 63.88 353 ALA A O 1
ATOM 2806 N N . GLU A 1 354 ? -49.403 -6.677 -3.708 1.00 67.25 354 GLU A N 1
ATOM 2807 C CA . GLU A 1 354 ? -49.671 -5.897 -4.922 1.00 67.25 354 GLU A CA 1
ATOM 2808 C C . GLU A 1 354 ? -49.687 -6.782 -6.167 1.00 67.25 354 GLU A C 1
ATOM 2810 O O . GLU A 1 354 ? -50.644 -6.734 -6.940 1.00 67.25 354 GLU A O 1
ATOM 2815 N N . LYS A 1 355 ? -48.706 -7.679 -6.296 1.00 65.69 355 LYS A N 1
ATOM 2816 C CA . LYS A 1 355 ? -48.623 -8.612 -7.422 1.00 65.69 355 LYS A CA 1
ATOM 2817 C C . LYS A 1 355 ? -49.803 -9.586 -7.474 1.00 65.69 355 LYS A C 1
ATOM 2819 O O . LYS A 1 355 ? -50.363 -9.826 -8.535 1.00 65.69 355 LYS A O 1
ATOM 2824 N N . VAL A 1 356 ? -50.265 -10.072 -6.318 1.00 64.94 356 VAL A N 1
ATOM 2825 C CA . VAL A 1 356 ? -51.477 -10.911 -6.230 1.00 64.94 356 VAL A CA 1
ATOM 2826 C C . VAL A 1 356 ? -52.740 -10.139 -6.637 1.00 64.94 356 VAL A C 1
ATOM 2828 O O . VAL A 1 356 ? -53.652 -10.726 -7.221 1.00 64.94 356 VAL A O 1
ATOM 2831 N N . LYS A 1 357 ? -52.826 -8.832 -6.352 1.00 68.06 357 LYS A N 1
ATOM 2832 C CA . LYS A 1 357 ? -53.942 -7.990 -6.818 1.00 68.06 357 LYS A CA 1
ATOM 2833 C C . LYS A 1 357 ? -53.888 -7.746 -8.325 1.00 68.06 357 LYS A C 1
ATOM 2835 O O . LYS A 1 357 ? -54.944 -7.747 -8.954 1.00 68.06 357 LYS A O 1
ATOM 2840 N N . GLU A 1 358 ? -52.697 -7.549 -8.884 1.00 64.88 358 GLU A N 1
ATOM 2841 C CA . GLU A 1 358 ? -52.482 -7.424 -10.330 1.00 64.88 358 GLU A CA 1
ATOM 2842 C C . GLU A 1 358 ? -52.913 -8.699 -11.060 1.00 64.88 358 GLU A C 1
ATOM 2844 O O . GLU A 1 358 ? -53.788 -8.630 -11.923 1.00 64.88 358 GLU A O 1
ATOM 2849 N N . ASP A 1 359 ? -52.438 -9.865 -10.613 1.00 57.09 359 ASP A N 1
ATOM 2850 C CA . ASP A 1 359 ? -52.808 -11.166 -11.184 1.00 57.09 359 ASP A CA 1
ATOM 2851 C C . ASP A 1 359 ? -54.331 -11.418 -11.089 1.00 57.09 359 ASP A C 1
ATOM 2853 O O . ASP A 1 359 ? -54.960 -11.952 -12.006 1.00 57.09 359 ASP A O 1
ATOM 2857 N N . GLN A 1 360 ? -54.978 -11.003 -9.990 1.00 55.66 360 GLN A N 1
ATOM 2858 C CA . GLN A 1 360 ? -56.435 -11.114 -9.837 1.00 55.66 360 GLN A CA 1
ATOM 2859 C C . GLN A 1 360 ? -57.221 -10.174 -10.758 1.00 55.66 360 GLN A C 1
ATOM 2861 O O . GLN A 1 360 ? -58.331 -10.522 -11.175 1.00 55.66 360 GLN A O 1
ATOM 2866 N N . ASN A 1 361 ? -56.690 -8.987 -11.048 1.00 65.81 361 ASN A N 1
ATOM 2867 C CA . ASN A 1 361 ? -57.310 -8.052 -11.983 1.00 65.81 361 ASN A CA 1
ATOM 2868 C C . ASN A 1 361 ? -57.137 -8.537 -13.425 1.00 65.81 361 ASN A C 1
ATOM 2870 O O . ASN A 1 361 ? -58.113 -8.545 -14.168 1.00 65.81 361 ASN A O 1
ATOM 2874 N N . GLU A 1 362 ? -55.972 -9.083 -13.773 1.00 61.44 362 GLU A N 1
ATOM 2875 C CA . GLU A 1 362 ? -55.722 -9.671 -15.090 1.00 61.44 362 GLU A CA 1
ATOM 2876 C C . GLU A 1 362 ? -56.648 -10.875 -15.354 1.00 61.44 362 GLU A C 1
ATOM 2878 O O . GLU 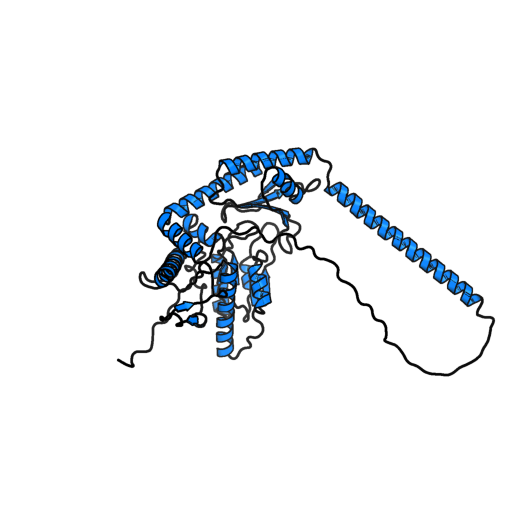A 1 362 ? -57.263 -10.991 -16.416 1.00 61.44 362 GLU A O 1
ATOM 2883 N N . ILE A 1 363 ? -56.881 -11.724 -14.344 1.00 59.31 363 ILE A N 1
ATOM 2884 C CA . ILE A 1 363 ? -57.870 -12.813 -14.424 1.00 59.31 363 ILE A CA 1
ATOM 2885 C C . ILE A 1 363 ? -59.300 -12.273 -14.613 1.00 59.31 363 ILE A C 1
ATOM 2887 O O . ILE A 1 363 ? -60.082 -12.852 -15.373 1.00 59.31 363 ILE A O 1
ATOM 2891 N N . LYS A 1 364 ? -59.674 -11.169 -13.952 1.00 66.00 364 LYS A N 1
ATOM 2892 C CA . LYS A 1 364 ? -60.994 -10.535 -14.138 1.00 66.00 364 LYS A CA 1
ATOM 2893 C C . LYS A 1 364 ? -61.153 -9.932 -15.530 1.00 66.00 364 LYS A C 1
ATOM 2895 O O . LYS A 1 364 ? -62.238 -10.050 -16.106 1.00 66.00 364 LYS A O 1
ATOM 2900 N N . ASP A 1 365 ? -60.097 -9.350 -16.080 1.00 67.50 365 ASP A N 1
ATOM 2901 C CA . ASP A 1 365 ? -60.094 -8.773 -17.422 1.00 67.50 365 ASP A CA 1
ATOM 2902 C C . ASP A 1 365 ? -60.207 -9.872 -18.484 1.00 67.50 365 ASP A C 1
ATOM 2904 O O . ASP A 1 365 ? -61.035 -9.770 -19.390 1.00 67.50 365 ASP A O 1
ATOM 2908 N N . ILE A 1 366 ? -59.509 -11.000 -18.301 1.00 61.03 366 ILE A N 1
ATOM 2909 C CA . ILE A 1 366 ? -59.666 -12.196 -19.143 1.00 61.03 366 ILE A CA 1
ATOM 2910 C C . ILE A 1 366 ? -61.107 -12.725 -19.077 1.00 61.03 366 ILE A C 1
ATOM 2912 O O . ILE A 1 366 ? -61.712 -13.008 -20.112 1.00 61.03 366 ILE A O 1
ATOM 2916 N N . ILE A 1 367 ? -61.704 -12.835 -17.884 1.00 65.50 367 ILE A N 1
ATOM 2917 C CA . ILE A 1 367 ? -63.101 -13.284 -17.730 1.00 65.50 367 ILE A CA 1
ATOM 2918 C C . ILE A 1 367 ? -64.080 -12.317 -18.414 1.00 65.50 367 ILE A C 1
ATOM 2920 O O . ILE A 1 367 ? -65.082 -12.758 -18.982 1.00 65.50 367 ILE A O 1
ATOM 2924 N N . THR A 1 368 ? -63.804 -11.014 -18.372 1.00 67.56 368 THR A N 1
ATOM 2925 C CA . THR A 1 368 ? -64.635 -9.978 -19.002 1.00 67.56 368 THR A CA 1
ATOM 2926 C C . THR A 1 368 ? -64.527 -10.043 -20.525 1.00 67.56 368 THR A C 1
ATOM 2928 O O . THR A 1 368 ? -65.554 -10.142 -21.197 1.00 67.56 368 THR A O 1
ATOM 2931 N N . ALA A 1 369 ? -63.314 -10.158 -21.068 1.00 61.59 369 ALA A N 1
ATOM 2932 C CA . ALA A 1 369 ? -63.078 -10.348 -22.499 1.00 61.59 369 ALA A CA 1
ATOM 2933 C C . ALA A 1 369 ? -63.746 -11.630 -23.036 1.00 61.59 369 ALA A C 1
ATOM 2935 O O . ALA A 1 369 ? -64.351 -11.631 -24.107 1.00 61.59 369 ALA A O 1
ATOM 2936 N N . TRP A 1 370 ? -63.733 -12.727 -22.270 1.00 52.09 370 TRP A N 1
ATOM 2937 C CA . TRP A 1 370 ? -64.435 -13.962 -22.650 1.00 52.09 370 TRP A CA 1
ATOM 2938 C C . TRP A 1 370 ? -65.966 -13.830 -22.653 1.00 52.09 370 TRP A C 1
ATOM 2940 O O . TRP A 1 370 ? -66.637 -14.533 -23.417 1.00 52.09 370 TRP A O 1
ATOM 2950 N N . LYS A 1 371 ? -66.539 -12.947 -21.826 1.00 59.56 371 LYS A N 1
ATOM 2951 C CA . LYS A 1 371 ? -67.977 -12.633 -21.868 1.00 59.56 371 LYS A CA 1
ATOM 2952 C C . LYS A 1 371 ? -68.335 -11.818 -23.110 1.00 59.56 371 LYS A C 1
ATOM 2954 O O . LYS A 1 371 ? -69.358 -12.104 -23.727 1.00 59.56 371 LYS A O 1
ATOM 2959 N N . GLU A 1 372 ? -67.480 -10.884 -23.515 1.00 58.22 372 GLU A N 1
ATOM 2960 C CA . GLU A 1 372 ? -67.666 -10.091 -24.738 1.00 58.22 372 GLU A CA 1
ATOM 2961 C C . GLU A 1 372 ? -67.541 -10.951 -26.004 1.00 58.22 372 GLU A C 1
ATOM 2963 O O . GLU A 1 372 ? -68.385 -10.868 -26.894 1.00 58.22 372 GLU A O 1
ATOM 2968 N N . VAL A 1 373 ? -66.585 -11.888 -26.047 1.00 55.41 373 VAL A N 1
ATOM 2969 C CA . VAL A 1 373 ? -66.428 -12.841 -27.165 1.00 55.41 373 VAL A CA 1
ATOM 2970 C C . VAL A 1 373 ? -67.610 -13.817 -27.283 1.00 55.41 373 VAL A C 1
ATOM 2972 O O . VAL A 1 373 ? -67.933 -14.258 -28.387 1.00 55.41 373 VAL A O 1
ATOM 2975 N N . ARG A 1 374 ? -68.297 -14.157 -26.180 1.00 48.09 374 ARG A N 1
ATOM 2976 C CA . ARG A 1 374 ? -69.548 -14.940 -26.249 1.00 48.09 374 ARG A CA 1
ATOM 2977 C C . ARG A 1 374 ? -70.714 -14.145 -26.828 1.00 48.09 374 ARG A C 1
ATOM 2979 O O . ARG A 1 374 ? -71.554 -14.753 -27.480 1.00 48.09 374 ARG A O 1
ATOM 2986 N N . HIS A 1 375 ? -70.768 -12.835 -26.595 1.00 47.59 375 HIS A N 1
ATOM 2987 C CA . HIS A 1 375 ? -71.811 -11.973 -27.153 1.00 47.59 375 HIS A CA 1
ATOM 2988 C C . HIS A 1 375 ? -71.528 -11.554 -28.603 1.00 47.59 375 HIS A C 1
ATOM 2990 O O . HIS A 1 375 ? -72.466 -11.378 -29.368 1.00 47.59 375 HIS A O 1
ATOM 2996 N N . GLY A 1 376 ? -70.261 -11.496 -29.022 1.00 43.03 376 GLY A N 1
ATOM 2997 C CA . GLY A 1 376 ? -69.857 -11.167 -30.395 1.00 43.03 376 GLY A CA 1
ATOM 2998 C C . GLY A 1 376 ? -69.950 -12.308 -31.420 1.00 43.03 376 GLY A C 1
ATOM 2999 O O . GLY A 1 376 ? -69.420 -12.168 -32.516 1.00 43.03 376 GLY A O 1
ATOM 3000 N N . LYS A 1 377 ? -70.572 -13.451 -31.090 1.00 36.38 377 LYS A N 1
ATOM 3001 C CA . LYS A 1 377 ? -70.731 -14.601 -32.007 1.00 36.38 377 LYS A CA 1
ATOM 3002 C C . LYS A 1 377 ? -72.088 -14.680 -32.721 1.00 36.38 377 LYS A C 1
ATOM 3004 O O . LYS A 1 377 ? -72.336 -15.671 -33.402 1.00 36.38 377 LYS A O 1
ATOM 3009 N N . GLU A 1 378 ? -72.926 -13.649 -32.613 1.00 37.81 378 GLU A N 1
ATOM 3010 C CA . GLU A 1 378 ? -74.196 -13.547 -33.356 1.00 37.81 378 GLU A CA 1
ATOM 3011 C C . GLU A 1 378 ? -74.212 -12.477 -34.464 1.00 37.81 378 GLU A C 1
ATOM 3013 O O . GLU A 1 378 ? -75.214 -12.376 -35.165 1.00 37.81 378 GLU A O 1
ATOM 3018 N N . GLU A 1 379 ? -73.116 -11.751 -34.726 1.00 33.84 379 GLU A N 1
ATOM 3019 C CA . GLU A 1 379 ? -73.072 -10.768 -35.822 1.00 33.84 379 GLU A CA 1
ATOM 3020 C C . GLU A 1 379 ? -71.865 -10.946 -36.763 1.00 33.84 379 GLU A C 1
ATOM 3022 O O . GLU A 1 379 ? -70.737 -10.542 -36.496 1.00 33.84 379 GLU A O 1
ATOM 3027 N N . ASP A 1 380 ? -72.209 -11.553 -37.897 1.00 33.28 380 ASP A N 1
ATOM 3028 C CA . ASP A 1 380 ? -71.811 -11.257 -39.274 1.00 33.28 380 ASP A CA 1
ATOM 3029 C C . ASP A 1 380 ? -70.435 -11.662 -39.845 1.00 33.28 380 ASP A C 1
ATOM 3031 O O . ASP A 1 380 ? -69.379 -11.053 -39.661 1.00 33.28 380 ASP A O 1
ATOM 3035 N N . GLU A 1 381 ? -70.550 -12.658 -40.727 1.00 36.28 381 GLU A N 1
ATOM 3036 C CA . GLU A 1 381 ? -69.785 -12.853 -41.950 1.00 36.28 381 GLU A CA 1
ATOM 3037 C C . GLU A 1 381 ? -69.757 -11.579 -42.824 1.00 36.28 381 GLU A C 1
ATOM 3039 O O . GLU A 1 381 ? -70.687 -11.317 -43.591 1.00 36.28 381 GLU A O 1
ATOM 3044 N N . ARG A 1 382 ? -68.641 -10.837 -42.847 1.00 29.64 382 ARG A N 1
ATOM 3045 C CA . ARG A 1 382 ? -68.186 -10.182 -44.089 1.00 29.64 382 ARG A CA 1
ATOM 3046 C C . ARG A 1 382 ? -66.766 -9.620 -44.025 1.00 29.64 382 ARG A C 1
ATOM 3048 O O . ARG A 1 382 ? -66.378 -8.951 -43.080 1.00 29.64 382 ARG A O 1
ATOM 3055 N N . CYS A 1 383 ? -66.087 -9.784 -45.159 1.00 30.02 383 CYS A N 1
ATOM 3056 C CA . CYS A 1 383 ? -64.883 -9.089 -45.630 1.00 30.02 383 CYS A CA 1
ATOM 3057 C C . CYS A 1 383 ? -63.504 -9.707 -45.314 1.00 30.02 383 CYS A C 1
ATOM 3059 O O . CYS A 1 383 ? -62.816 -9.383 -44.350 1.00 30.02 383 CYS A O 1
ATOM 3061 N N . LEU A 1 384 ? -63.090 -10.561 -46.255 1.00 29.50 384 LEU A N 1
ATOM 3062 C CA . LEU A 1 384 ? -61.707 -10.857 -46.630 1.00 29.50 384 LEU A CA 1
ATOM 3063 C C . LEU A 1 384 ? -61.042 -9.648 -47.328 1.00 29.50 384 LEU A C 1
ATOM 3065 O O . LEU A 1 384 ? -61.735 -8.874 -47.980 1.00 29.50 384 LEU A O 1
ATOM 3069 N N . LEU A 1 385 ? -59.698 -9.648 -47.311 1.00 28.67 385 LEU A N 1
ATOM 3070 C CA . LEU A 1 385 ? -58.729 -8.865 -48.114 1.00 28.67 385 LEU A CA 1
ATOM 3071 C C . LEU A 1 385 ? -58.365 -7.442 -47.628 1.00 28.67 385 LEU A C 1
ATOM 3073 O O . LEU A 1 385 ? -59.062 -6.488 -47.929 1.00 28.67 385 LEU A O 1
ATOM 3077 N N . GLU A 1 386 ? -57.196 -7.284 -46.983 1.00 28.45 386 GLU A N 1
ATOM 3078 C CA . GLU A 1 386 ? -55.976 -6.685 -47.584 1.00 28.45 386 GLU A CA 1
ATOM 3079 C C . GLU A 1 386 ? -54.842 -6.414 -46.553 1.00 28.45 386 GLU A C 1
ATOM 3081 O O . GLU A 1 386 ? -55.017 -5.752 -45.540 1.00 28.45 386 GLU A O 1
ATOM 3086 N N . ASN A 1 387 ? -53.650 -6.938 -46.874 1.00 27.78 387 ASN A N 1
ATOM 3087 C CA . ASN A 1 387 ? -52.277 -6.477 -46.578 1.00 27.78 387 ASN A CA 1
ATOM 3088 C C . ASN A 1 387 ? -51.775 -6.063 -45.166 1.00 27.78 387 ASN A C 1
ATOM 3090 O O . ASN A 1 387 ? -51.858 -4.921 -44.733 1.00 27.78 387 ASN A O 1
ATOM 3094 N N . LYS A 1 388 ? -50.975 -6.976 -44.585 1.00 28.73 388 LYS A N 1
ATOM 3095 C CA . LYS A 1 388 ? -49.533 -6.836 -44.233 1.00 28.73 388 LYS A CA 1
ATOM 3096 C C . LYS A 1 388 ? -48.916 -5.412 -44.222 1.00 28.73 388 LYS A C 1
ATOM 3098 O O . LYS A 1 388 ? -48.571 -4.896 -45.283 1.00 28.73 388 LYS A O 1
ATOM 3103 N N . ARG A 1 389 ? -48.560 -4.918 -43.021 1.00 26.33 389 ARG A N 1
ATOM 3104 C CA . ARG A 1 389 ? -47.226 -4.411 -42.571 1.00 26.33 389 ARG A CA 1
ATOM 3105 C C . ARG A 1 389 ? -47.381 -3.389 -41.431 1.00 26.33 389 ARG A C 1
ATOM 3107 O O . ARG A 1 389 ? -47.874 -2.301 -41.678 1.00 26.33 389 ARG A O 1
ATOM 3114 N N . MET A 1 390 ? -46.859 -3.708 -40.244 1.00 25.31 390 MET A N 1
ATOM 3115 C CA . MET A 1 390 ? -45.968 -2.858 -39.427 1.00 25.31 390 MET A CA 1
ATOM 3116 C C . MET A 1 390 ? -45.729 -3.546 -38.074 1.00 25.31 390 MET A C 1
ATOM 3118 O O . MET A 1 390 ? -46.475 -3.370 -37.120 1.00 25.31 390 MET A O 1
ATOM 3122 N N . VAL A 1 391 ? -44.676 -4.361 -38.024 1.00 31.55 391 VAL A N 1
ATOM 3123 C CA . VAL A 1 391 ? -43.907 -4.578 -36.796 1.00 31.55 391 VAL A CA 1
ATOM 3124 C C . VAL A 1 391 ? -42.817 -3.499 -36.804 1.00 31.55 391 VAL A C 1
ATOM 3126 O O . VAL A 1 391 ? -42.316 -3.159 -37.876 1.00 31.55 391 VAL A O 1
ATOM 3129 N N . ASP A 1 392 ? -42.521 -2.967 -35.620 1.00 28.48 392 ASP A N 1
ATOM 3130 C CA . ASP A 1 392 ? -41.503 -1.962 -35.274 1.00 28.48 392 ASP A CA 1
ATOM 3131 C C . ASP A 1 392 ? -41.906 -0.482 -35.354 1.00 28.48 392 ASP A C 1
ATOM 3133 O O . ASP A 1 392 ? -41.541 0.244 -36.278 1.00 28.48 392 ASP A O 1
ATOM 3137 N N . ARG A 1 393 ? -42.579 -0.008 -34.289 1.00 28.44 393 ARG A N 1
ATOM 3138 C CA . ARG A 1 393 ? -42.364 1.327 -33.687 1.00 28.44 393 ARG A CA 1
ATOM 3139 C C . ARG A 1 393 ? -43.027 1.452 -32.304 1.00 28.44 393 ARG A C 1
ATOM 3141 O O . ARG A 1 393 ? -44.176 1.857 -32.197 1.00 28.44 393 ARG A O 1
ATOM 3148 N N . ALA A 1 394 ? -42.259 1.137 -31.263 1.00 27.88 394 ALA A N 1
ATOM 3149 C CA . ALA A 1 394 ? -42.251 1.744 -29.921 1.00 27.88 394 ALA A CA 1
ATOM 3150 C C . ALA A 1 394 ? -41.121 1.016 -29.158 1.00 27.88 394 ALA A C 1
ATOM 3152 O O . ALA A 1 394 ? -41.171 -0.196 -29.027 1.00 27.88 394 ALA A O 1
ATOM 3153 N N . GLY A 1 395 ? -39.998 1.608 -28.754 1.00 25.09 395 GLY A N 1
ATOM 3154 C CA . GLY A 1 395 ? -39.833 2.939 -28.192 1.00 25.09 395 GLY A CA 1
ATOM 3155 C C . GLY A 1 395 ? -40.066 2.874 -26.685 1.00 25.09 395 GLY A C 1
ATOM 3156 O O . GLY A 1 395 ? -41.140 3.255 -26.242 1.00 25.09 395 GLY A O 1
ATOM 3157 N N . VAL A 1 396 ? -39.079 2.407 -25.908 1.00 27.95 396 VAL A N 1
ATOM 3158 C CA . VAL A 1 396 ? -39.042 2.631 -24.453 1.00 27.95 396 VAL A CA 1
ATOM 3159 C C . VAL A 1 396 ? -37.632 3.046 -24.037 1.00 27.95 396 VAL A C 1
ATOM 3161 O O . VAL A 1 396 ? -36.677 2.277 -24.091 1.00 27.95 396 VAL A O 1
ATOM 3164 N N . ILE A 1 397 ? -37.549 4.316 -23.653 1.00 26.94 397 ILE A N 1
ATOM 3165 C CA . ILE A 1 397 ? -36.453 4.984 -22.957 1.00 26.94 397 ILE A CA 1
ATOM 3166 C C . ILE A 1 397 ? -36.660 4.718 -21.459 1.00 26.94 397 ILE A C 1
ATOM 3168 O O . ILE A 1 397 ? -37.748 4.979 -20.949 1.00 26.94 397 ILE A O 1
ATOM 3172 N N . LEU A 1 398 ? -35.633 4.240 -20.752 1.00 25.38 398 LEU A N 1
ATOM 3173 C CA . LEU A 1 398 ? -35.606 4.182 -19.285 1.00 25.38 398 LEU A CA 1
ATOM 3174 C C . LEU A 1 398 ? -34.741 5.332 -18.732 1.00 25.38 398 LEU A C 1
ATOM 3176 O O . LEU A 1 398 ? -33.631 5.535 -19.232 1.00 25.38 398 LEU A O 1
ATOM 3180 N N . PRO A 1 399 ? -35.198 6.081 -17.710 1.00 28.77 399 PRO A N 1
ATOM 3181 C CA . PRO A 1 399 ? -34.411 7.133 -17.080 1.00 28.77 399 PRO A CA 1
ATOM 3182 C C . PRO A 1 399 ? -33.570 6.580 -15.917 1.00 28.77 399 PRO A C 1
ATOM 3184 O O . PRO A 1 399 ? -34.101 5.975 -14.988 1.00 28.77 399 PRO A O 1
ATOM 3187 N N . PHE A 1 400 ? -32.262 6.851 -15.923 1.00 24.34 400 PHE A N 1
ATOM 3188 C CA . PHE A 1 400 ? -31.399 6.690 -14.750 1.00 24.34 400 PHE A CA 1
ATOM 3189 C C . PHE A 1 400 ? -31.471 7.946 -13.872 1.00 24.34 400 PHE A C 1
ATOM 3191 O O . PHE A 1 400 ? -31.211 9.058 -14.334 1.00 24.34 400 PHE A O 1
ATOM 3198 N N . ARG A 1 401 ? -31.805 7.759 -12.591 1.00 24.70 401 ARG A N 1
ATOM 3199 C CA . ARG A 1 401 ? -31.740 8.771 -11.530 1.00 24.70 401 ARG A CA 1
ATOM 3200 C C . ARG A 1 401 ? -30.601 8.420 -10.564 1.00 24.70 401 ARG A C 1
ATOM 3202 O O . ARG A 1 401 ? -30.553 7.309 -10.058 1.00 24.70 401 ARG A O 1
ATOM 3209 N N . ASN A 1 402 ? -29.764 9.425 -10.309 1.00 23.38 402 ASN A N 1
ATOM 3210 C CA . ASN A 1 402 ? -29.028 9.735 -9.078 1.00 23.38 402 ASN A CA 1
ATOM 3211 C C . ASN A 1 402 ? -28.201 8.627 -8.399 1.00 23.38 402 ASN A C 1
ATOM 3213 O O . ASN A 1 402 ? -28.700 7.911 -7.537 1.00 23.38 402 ASN A O 1
ATOM 3217 N N . PHE A 1 403 ? -26.887 8.637 -8.649 1.00 23.06 403 PHE A N 1
ATOM 3218 C CA . PHE A 1 403 ? -25.898 8.214 -7.655 1.00 23.06 403 PHE A CA 1
ATOM 3219 C C . PHE A 1 403 ? -25.356 9.449 -6.934 1.00 23.06 403 PHE A C 1
ATOM 3221 O O . PHE A 1 403 ? -24.761 10.338 -7.542 1.00 23.06 403 PHE A O 1
ATOM 3228 N N . ILE A 1 404 ? -25.606 9.500 -5.630 1.00 23.12 404 ILE A N 1
ATOM 3229 C CA . ILE A 1 404 ? -25.000 10.445 -4.699 1.00 23.12 404 ILE A CA 1
ATOM 3230 C C . ILE A 1 404 ? -23.609 9.893 -4.370 1.00 23.12 404 ILE A C 1
ATOM 3232 O O . ILE A 1 404 ? -23.495 8.812 -3.796 1.00 23.12 404 ILE A O 1
ATOM 3236 N N . ILE A 1 405 ? -22.561 10.610 -4.773 1.00 24.12 405 ILE A N 1
ATOM 3237 C CA . ILE A 1 405 ? -21.173 10.310 -4.408 1.00 24.12 405 ILE A CA 1
ATOM 3238 C C . ILE A 1 405 ? -20.911 10.992 -3.063 1.00 24.12 405 ILE A C 1
ATOM 3240 O O . ILE A 1 405 ? -20.858 12.219 -3.000 1.00 24.12 405 ILE A O 1
ATOM 3244 N N . TYR A 1 406 ? -20.770 10.199 -2.002 1.00 23.30 406 TYR A N 1
ATOM 3245 C CA . TYR A 1 406 ? -20.177 10.644 -0.742 1.00 23.30 406 TYR A CA 1
ATOM 3246 C C . TYR A 1 406 ? -18.698 10.234 -0.695 1.00 23.30 406 TYR A C 1
ATOM 3248 O O . TYR A 1 406 ? -18.354 9.098 -1.011 1.00 23.30 406 TYR A O 1
ATOM 3256 N N . ASP A 1 407 ? -17.878 11.197 -0.272 1.00 24.34 407 ASP A N 1
ATOM 3257 C CA . ASP A 1 407 ? -16.537 11.087 0.313 1.00 24.34 407 ASP A CA 1
ATOM 3258 C C . ASP A 1 407 ? -15.367 10.525 -0.516 1.00 24.34 407 ASP A C 1
ATOM 3260 O O . ASP A 1 407 ? -15.087 9.329 -0.545 1.00 24.34 407 ASP A O 1
ATOM 3264 N N . VAL A 1 408 ? -14.552 11.453 -1.043 1.00 26.08 408 VAL A N 1
ATOM 3265 C CA . VAL A 1 408 ? -13.117 11.248 -1.322 1.00 26.08 408 VAL A CA 1
ATOM 3266 C C . VAL A 1 408 ? -12.328 12.482 -0.855 1.00 26.08 408 VAL A C 1
ATOM 3268 O O . VAL A 1 408 ? -11.745 13.200 -1.655 1.00 26.08 408 VAL A O 1
ATOM 3271 N N . GLU A 1 409 ? -12.304 12.744 0.451 1.00 25.72 409 GLU A N 1
ATOM 3272 C CA . GLU A 1 409 ? -11.355 13.682 1.078 1.00 25.72 409 GLU A CA 1
ATOM 3273 C C . GLU A 1 409 ? -10.917 13.153 2.452 1.00 25.72 409 GLU A C 1
ATOM 3275 O O . GLU A 1 409 ? -11.229 13.724 3.491 1.00 25.72 409 GLU A O 1
ATOM 3280 N N . LEU A 1 410 ? -10.197 12.025 2.492 1.00 26.64 410 LEU A N 1
ATOM 3281 C CA . LEU A 1 410 ? -9.510 11.604 3.722 1.00 26.64 410 LEU A CA 1
ATOM 3282 C C . LEU A 1 410 ? -8.346 10.636 3.450 1.00 26.64 410 LEU A C 1
ATOM 3284 O O . LEU A 1 410 ? -8.392 9.470 3.825 1.00 26.64 410 LEU A O 1
ATOM 3288 N N . LEU A 1 411 ? -7.297 11.107 2.765 1.00 25.83 411 LEU A N 1
ATOM 3289 C CA . LEU A 1 411 ? -6.017 10.381 2.630 1.00 25.83 411 LEU A CA 1
ATOM 3290 C C . LEU A 1 411 ? -4.834 11.317 2.301 1.00 25.83 411 LEU A C 1
ATOM 3292 O O . LEU A 1 411 ? -3.905 10.957 1.585 1.00 25.83 411 LEU A O 1
ATOM 3296 N N . LEU A 1 412 ? -4.863 12.543 2.830 1.00 28.30 412 LEU A N 1
ATOM 3297 C CA . LEU A 1 412 ? -3.776 13.513 2.690 1.00 28.30 412 LEU A CA 1
ATOM 3298 C C . LEU A 1 412 ? -3.058 13.685 4.024 1.00 28.30 412 LEU A C 1
ATOM 3300 O O . LEU A 1 412 ? -3.382 14.590 4.780 1.00 28.30 412 LEU A O 1
ATOM 3304 N N . LEU A 1 413 ? -2.096 12.804 4.298 1.00 27.03 413 LEU A N 1
ATOM 3305 C CA . LEU A 1 413 ? -0.850 13.117 5.006 1.00 27.03 413 LEU A CA 1
ATOM 3306 C C . LEU A 1 413 ? 0.026 11.854 5.033 1.00 27.03 413 LEU A C 1
ATOM 3308 O O . LEU A 1 413 ? -0.298 10.885 5.709 1.00 27.03 413 LEU A O 1
ATOM 3312 N N . ILE A 1 414 ? 1.152 11.946 4.312 1.00 29.91 414 ILE A N 1
ATOM 3313 C CA . ILE A 1 414 ? 2.351 11.092 4.384 1.00 29.91 414 ILE A CA 1
ATOM 3314 C C . ILE A 1 414 ? 2.283 9.766 3.595 1.00 29.91 414 ILE A C 1
ATOM 3316 O O . ILE A 1 414 ? 1.847 8.739 4.099 1.00 29.91 414 ILE A O 1
ATOM 3320 N N . ASN A 1 415 ? 2.733 9.814 2.331 1.00 32.28 415 ASN A N 1
ATOM 3321 C CA . ASN A 1 415 ? 3.854 9.017 1.791 1.00 32.28 415 ASN A CA 1
ATOM 3322 C C . ASN A 1 415 ? 3.938 9.192 0.262 1.00 32.28 415 ASN A C 1
ATOM 3324 O O . ASN A 1 415 ? 3.067 8.749 -0.485 1.00 32.28 415 ASN A O 1
ATOM 3328 N N . GLN A 1 416 ? 4.997 9.855 -0.213 1.00 34.94 416 GLN A N 1
ATOM 3329 C CA . GLN A 1 416 ? 5.417 9.768 -1.613 1.00 34.94 416 GLN A CA 1
ATOM 3330 C C . GLN A 1 416 ? 6.379 8.583 -1.723 1.00 34.94 416 GLN A C 1
ATOM 3332 O O . GLN A 1 416 ? 7.481 8.643 -1.182 1.00 34.94 416 GLN A O 1
ATOM 3337 N N . ILE A 1 417 ? 5.965 7.507 -2.400 1.00 32.19 417 ILE A N 1
ATOM 3338 C CA . ILE A 1 417 ? 6.893 6.451 -2.818 1.00 32.19 417 ILE A CA 1
ATOM 3339 C C . ILE A 1 417 ? 7.761 7.027 -3.935 1.00 32.19 417 ILE A C 1
ATOM 3341 O O . ILE A 1 417 ? 7.244 7.509 -4.949 1.00 32.19 417 ILE A O 1
ATOM 3345 N N . ILE A 1 418 ? 9.075 6.961 -3.750 1.00 32.59 418 ILE A N 1
ATOM 3346 C CA . ILE A 1 418 ? 10.022 7.097 -4.847 1.00 32.59 418 ILE A CA 1
ATOM 3347 C C . ILE A 1 418 ? 10.164 5.723 -5.491 1.00 32.59 418 ILE A C 1
ATOM 3349 O O . ILE A 1 418 ? 10.508 4.752 -4.824 1.00 32.59 418 ILE A O 1
ATOM 3353 N N . PHE A 1 419 ? 9.877 5.663 -6.787 1.00 30.81 419 PHE A N 1
ATOM 3354 C CA . PHE A 1 419 ? 10.150 4.495 -7.610 1.00 30.81 419 PHE A CA 1
ATOM 3355 C C . PHE A 1 419 ? 11.643 4.486 -7.936 1.00 30.81 419 PHE A C 1
ATOM 3357 O O . PHE A 1 419 ? 12.136 5.498 -8.429 1.00 30.81 419 PHE A O 1
ATOM 3364 N N . VAL A 1 420 ? 12.344 3.401 -7.618 1.00 27.38 420 VAL A N 1
ATOM 3365 C CA . VAL A 1 420 ? 13.770 3.219 -7.907 1.00 27.38 420 VAL A CA 1
ATOM 3366 C C . VAL A 1 420 ? 13.918 2.014 -8.825 1.00 27.38 420 VAL A C 1
ATOM 3368 O O . VAL A 1 420 ? 13.123 1.090 -8.748 1.00 27.38 420 VAL A O 1
ATOM 3371 N N . SER A 1 421 ? 14.903 2.019 -9.706 1.00 27.89 421 SER A N 1
ATOM 3372 C CA . SER A 1 421 ? 15.371 0.809 -10.370 1.00 27.89 421 SER A CA 1
ATOM 3373 C C . SER A 1 421 ? 16.864 0.886 -10.603 1.00 27.89 421 SER A C 1
ATOM 3375 O O . SER A 1 421 ? 17.457 1.967 -10.664 1.00 27.89 421 SER A O 1
ATOM 3377 N N . SER A 1 422 ? 17.448 -0.288 -10.730 1.00 25.08 422 SER A N 1
ATOM 3378 C CA . SER A 1 422 ? 18.846 -0.543 -10.989 1.00 25.08 422 SER A CA 1
ATOM 3379 C C . SER A 1 422 ? 18.936 -1.556 -12.120 1.00 25.08 422 SER A C 1
ATOM 3381 O O . SER A 1 422 ? 18.404 -2.651 -11.960 1.00 25.08 422 SER A O 1
ATOM 3383 N N . LEU A 1 423 ? 19.643 -1.240 -13.205 1.00 27.97 423 LEU A N 1
ATOM 3384 C CA . LEU A 1 423 ? 20.435 -2.236 -13.927 1.00 27.97 423 LEU A CA 1
ATOM 3385 C C . LEU A 1 423 ? 21.365 -1.611 -14.972 1.00 27.97 423 LEU A C 1
ATOM 3387 O O . LEU A 1 423 ? 21.128 -0.546 -15.533 1.00 27.97 423 LEU A O 1
ATOM 3391 N N . PHE A 1 424 ? 22.453 -2.351 -15.145 1.00 23.94 424 PHE A N 1
ATOM 3392 C CA . PHE A 1 424 ? 23.616 -2.200 -16.005 1.00 23.94 424 PHE A CA 1
ATOM 3393 C C . PHE A 1 424 ? 23.299 -2.350 -17.502 1.00 23.94 424 PHE A C 1
ATOM 3395 O O . PHE A 1 424 ? 22.585 -3.276 -17.875 1.00 23.94 424 PHE A O 1
ATOM 3402 N N . ASP A 1 425 ? 24.034 -1.616 -18.345 1.00 24.22 425 ASP A N 1
ATOM 3403 C CA . ASP A 1 425 ? 24.797 -2.248 -19.429 1.00 24.22 425 ASP A CA 1
ATOM 3404 C C . ASP A 1 425 ? 26.099 -1.469 -19.709 1.00 24.22 425 ASP A C 1
ATOM 3406 O O . ASP A 1 425 ? 26.101 -0.276 -20.015 1.00 24.22 425 ASP A O 1
ATOM 3410 N N . VAL A 1 426 ? 27.235 -2.155 -19.570 1.00 29.34 426 VAL A N 1
ATOM 3411 C CA . VAL A 1 426 ? 28.569 -1.670 -19.940 1.00 29.34 426 VAL A CA 1
ATOM 3412 C C . VAL A 1 426 ? 28.958 -2.412 -21.209 1.00 29.34 426 VAL A C 1
ATOM 3414 O O . VAL A 1 426 ? 29.440 -3.536 -21.123 1.00 29.34 426 VAL A O 1
ATOM 3417 N N . HIS A 1 427 ? 28.785 -1.778 -22.373 1.00 25.56 427 HIS A N 1
ATOM 3418 C CA . HIS A 1 427 ? 29.764 -1.747 -23.469 1.00 25.56 427 HIS A CA 1
ATOM 3419 C C . HIS A 1 427 ? 29.241 -1.007 -24.719 1.00 25.56 427 HIS A C 1
ATOM 3421 O O . HIS A 1 427 ? 28.081 -1.109 -25.090 1.00 25.56 427 HIS A O 1
ATOM 3427 N N . LEU A 1 428 ? 30.191 -0.365 -25.417 1.00 25.20 428 LEU A N 1
ATOM 3428 C CA . LEU A 1 428 ? 30.132 0.251 -26.755 1.00 25.20 428 LEU A CA 1
ATOM 3429 C C . LEU A 1 428 ? 29.505 1.657 -26.882 1.00 25.20 428 LEU A C 1
ATOM 3431 O O . LEU A 1 428 ? 28.368 1.819 -27.303 1.00 25.20 428 LEU A O 1
ATOM 3435 N N . LEU A 1 429 ? 30.339 2.694 -26.752 1.00 24.52 429 LEU A N 1
ATOM 3436 C CA . LEU A 1 429 ? 30.934 3.351 -27.930 1.00 24.52 429 LEU A CA 1
ATOM 3437 C C . LEU A 1 429 ? 31.975 4.390 -27.499 1.00 24.52 429 LEU A C 1
ATOM 3439 O O . LEU A 1 429 ? 31.683 5.536 -27.174 1.00 24.52 429 LEU A O 1
ATOM 3443 N N . ASP A 1 430 ? 33.225 3.944 -27.553 1.00 27.23 430 ASP A N 1
ATOM 3444 C CA . ASP A 1 430 ? 34.371 4.809 -27.762 1.00 27.23 430 ASP A CA 1
ATOM 3445 C C . ASP A 1 430 ? 34.261 5.501 -29.132 1.00 27.23 430 ASP A C 1
ATOM 3447 O O . ASP A 1 430 ? 33.956 4.857 -30.141 1.00 27.23 430 ASP A O 1
ATOM 3451 N N . ARG A 1 431 ? 34.697 6.767 -29.148 1.00 26.27 431 ARG A N 1
ATOM 3452 C CA . ARG A 1 431 ? 35.012 7.653 -30.287 1.00 26.27 431 ARG A CA 1
ATOM 3453 C C . ARG A 1 431 ? 33.890 8.554 -30.801 1.00 26.27 431 ARG A C 1
ATOM 3455 O O . ARG A 1 431 ? 32.838 8.082 -31.207 1.00 26.27 431 ARG A O 1
ATOM 3462 N N . VAL A 1 432 ? 34.318 9.815 -30.982 1.00 26.59 432 VAL A N 1
ATOM 3463 C CA . VAL A 1 432 ? 33.840 10.905 -31.864 1.00 26.59 432 VAL A CA 1
ATOM 3464 C C . VAL A 1 432 ? 33.133 12.021 -31.073 1.00 26.59 432 VAL A C 1
ATOM 3466 O O . VAL A 1 432 ? 32.044 11.783 -30.586 1.00 26.59 432 VAL A O 1
ATOM 3469 N N . TYR A 1 433 ? 33.601 13.264 -30.889 1.00 27.81 433 TYR A N 1
ATOM 3470 C CA . TYR A 1 433 ? 34.751 14.094 -31.300 1.00 27.81 433 TYR A CA 1
ATOM 3471 C C . TYR A 1 433 ? 34.829 15.274 -30.288 1.00 27.81 433 TYR A C 1
ATOM 3473 O O . TYR A 1 433 ? 33.775 15.740 -29.871 1.00 27.81 433 TYR A O 1
ATOM 3481 N N . PHE A 1 434 ? 36.057 15.725 -29.981 1.00 32.41 434 PHE A N 1
ATOM 3482 C CA . PHE A 1 434 ? 36.519 17.031 -29.446 1.00 32.41 434 PHE A CA 1
ATOM 3483 C C . PHE A 1 434 ? 35.695 17.840 -28.433 1.00 32.41 434 PHE A C 1
ATOM 3485 O O . PHE A 1 434 ? 34.625 18.369 -28.800 1.00 32.41 434 PHE A O 1
#

Radius of gyration: 30.28 Å; chains: 1; bounding box: 111×51×75 Å

Secondary structure (DSSP, 8-state):
-HHHHHHHHHHHHHHHHHHTT----TTPPPEEE--SSHHHHHHHHHHHHHHHHHHHHHHTT---S--EEEEETT--HHHHHHHHHTT-EEEEE--BTTB-S--HHHHHHH--TTEEEEEEEBS-TTT-PBP-HHHHHHHHHHHHHHH-----EEEE-TTGGGTHHHH-TT---STTSTTB---GGG-EEE-TTSS-EEE--S--S---HHHHHHHHHHHHHHHHHHHHHHHHHHHHHHHHHHHHHHHS-EEE-S-SSSSSEEEEEES--SS--HHHHHHHHGGGT----EEE-STT-TT-EEEEEE--TT--HHHHHHHHHHHHHHHHHHHHS--HHHHHHHHHHHHHHHHHHHHHHHHHHHHHHHHHHHHHHHHTTSS-----------------PPPP------------SS--PPEEE-------------

Organism: Salix purpurea (NCBI:txid77065)

pLDDT: mean 79.72, std 24.62, range [23.06, 98.88]

InterPro domains:
  IPR002129 Pyridoxal phosphate-dependent decarboxylase, major domain [PF00282] (7-179)
  IPR002129 Pyridoxal phosphate-dependent decarboxylase, major domain [PF00282] (180-267)
  IPR010107 Glutamate decarboxylase [PTHR43321] (8-179)
  IPR015421 Pyridoxal phosphate-dependent transferase, major domain [G3DSA:3.40.640.10] (4-246)
  IPR015424 Pyridoxal phosphate-dependent transferase [SSF53383] (7-331)

Foldseek 3Di:
DVVVLVVLQQVLLVVLCVLQVFPADPPGGWDWGFAPALLFVVLLQLVQLLVVLQVVCVVVVHDSQAAEEEAALLDDCSVVVSCVVVVYHYHHQYAAPLGQGHDLVVSLVPDDLRYSAYEFEQQRPQFQDGDQQVVNLVSVVVVCVVPVSLHAYHYRCRPVSLQCSQAPVVRPRGVVRPRDFGDPVQFDWDCPVPRTDRDRGPDDDDDSVVSVVSSCCCVVQPSVNSNVLNVQLLVLLVLLVVLVVVVVFWDWSHDSDGASKTKIFGPDPQQHGPVLLQVQVVVVVDHWDWAARGPPRRVDIITMDGRGSPCHSVNSVVSSVSSSVSVVVSVVDGRPNVVVVVVVVVVVVVVVVVVVVVVVVVVVVVVVVVVVVVVVPPDDDDDDDDDDDDDDDDDDDDDDDDDDDDDDDDDPDDDGDIDTHDDDDDDDDDDDDD